Protein AF-0000000074164960 (afdb_homodimer)

Solvent-accessible surface area (backbone atoms only — not comparable to full-atom values): 38734 Å² total; per-residue (Å²): 112,76,63,57,57,51,48,52,52,36,44,58,54,35,54,70,34,52,41,14,54,66,60,33,68,91,57,78,37,76,93,51,22,72,55,56,43,40,59,18,40,30,60,29,44,53,86,53,73,69,52,69,41,28,33,32,11,30,37,45,45,46,44,48,57,49,35,69,52,43,41,88,56,58,87,56,40,42,56,51,74,32,63,11,40,47,43,24,51,40,51,53,51,50,30,49,49,60,69,42,63,92,35,50,51,34,40,36,33,33,73,53,43,65,76,58,55,64,54,41,25,59,51,46,66,41,48,69,46,79,32,57,46,45,95,63,43,24,54,31,64,68,55,48,48,50,50,50,66,75,60,64,50,93,56,49,25,39,39,36,49,30,36,30,28,26,87,55,38,36,18,56,35,64,49,67,60,49,48,57,54,44,59,75,76,44,88,47,64,45,36,36,37,44,9,38,47,37,47,78,49,49,50,69,37,84,82,39,72,58,55,90,72,52,47,30,38,27,25,28,42,22,18,69,73,28,38,34,40,44,22,4,40,26,39,32,42,40,85,48,47,47,68,47,52,69,75,26,51,89,68,35,52,69,43,88,41,42,49,26,53,16,55,56,27,47,50,50,38,50,42,43,55,75,48,46,40,75,66,27,46,50,52,52,49,49,54,20,36,53,44,29,54,52,51,50,50,52,38,48,74,66,73,41,58,65,49,61,45,89,92,25,38,35,37,28,35,46,74,70,66,74,74,51,52,69,61,35,45,46,53,71,57,91,61,35,28,18,38,29,32,45,89,72,47,46,70,69,52,50,52,50,49,51,50,38,70,77,35,63,90,68,61,80,57,71,62,41,60,66,52,43,55,46,63,45,82,113,112,76,63,58,58,52,48,52,52,36,42,58,55,34,54,71,35,51,41,14,55,65,60,34,67,90,58,77,37,75,93,51,24,74,54,58,43,40,59,20,41,29,59,31,43,53,85,54,73,69,50,69,41,27,33,31,12,30,39,45,45,46,44,48,58,49,34,69,48,40,33,81,57,59,86,56,41,42,56,50,72,32,62,12,40,47,42,24,51,41,51,52,51,51,30,48,49,61,70,43,62,93,36,52,51,32,38,35,33,33,74,53,44,65,76,57,55,64,54,42,25,59,52,45,66,42,47,70,46,76,32,58,48,44,97,64,43,25,52,31,64,66,56,48,48,51,50,50,65,76,61,66,52,94,55,48,26,38,38,36,50,31,36,30,27,26,85,56,38,35,18,56,36,64,46,66,61,50,48,55,54,45,58,77,76,45,87,47,62,46,37,34,36,45,10,38,46,37,47,78,48,58,46,71,48,74,83,45,76,45,36,84,68,40,48,30,39,24,25,27,41,22,18,69,73,29,39,36,39,45,22,4,40,24,40,34,40,40,83,49,48,47,67,46,49,67,73,26,50,92,70,36,52,69,43,87,41,43,46,27,52,17,54,56,26,46,49,51,39,50,42,43,53,73,48,47,40,72,67,26,45,49,51,52,48,50,53,19,36,52,44,30,56,52,51,50,50,52,37,48,74,66,72,41,59,64,49,61,45,90,92,25,38,35,38,28,35,46,74,70,64,74,73,51,51,70,60,36,45,44,52,71,58,90,59,35,28,19,37,29,32,46,90,74,48,45,70,69,52,50,52,52,50,52,50,38,70,77,35,62,90,69,60,79,58,72,62,41,59,66,52,43,56,47,62,45,81,111

Sequence (756 aa):
MKNIEDLKLRLRHNKKVYVGYPTATDFDYDNCKELISEHFNNIGNPYSKGSPFSTLGHERAVINFFLKLYMSNTNDSWGYIASCSSEAILYGVWNARNYFKAYDVTLVYSDYAHYCVSKTANILAIKNKVITSRNNGEIDLGSLESFLKENYNKNQAYIFIATIGSTITSSIDNYKEARNIFKKYTDNFYIHLDGAFDGAFLPLKNDYILGEDFQSVNISGHKFLGNPMPSGILLIQKKYISQNYVEYIDNDDMTIGGSRNGLSAVLLYNRILSLGSKKGLIQRYQECLDKSETFLTILKNNNIKAWKNPQAITIVLENIDKRIFDKWHMPKYKNQATITCLPKLNKQMLMELIFDIKNPDKIDFSNAKKFAEDISPLMKNIEDLKLRLRHNKKVYVGYPTATDFDYDNCKELISEHFNNIGNPYSKGSPFSTLGHERAVINFFLKLYMSNTNDSWGYIASCSSEAILYGVWNARNYFKAYDVTLVYSDYAHYCVSKTANILAIKNKVITSRNNGEIDLGSLESFLKENYNKNQAYIFIATIGSTITSSIDNYKEARNIFKKYTDNFYIHLDGAFDGAFLPLKNDYILGEDFQSVNISGHKFLGNPMPSGILLIQKKYISQNYVEYIDNDDMTIGGSRNGLSAVLLYNRILSLGSKKGLIQRYQECLDKSETFLTILKNNNIKAWKNPQAITIVLENIDKRIFDKWHMPKYKNQATITCLPKLNKQMLMELIFDIKNPDKIDFSNAKKFAEDISPL

Secondary structure (DSSP, 8-state):
-HHHHHHHHHHHHHHTT--SS--------GGGGGGGGS--EEES-TTS---TT--HHHHHHHHHHHHHHH-S-GGGEEEEEESSHHHHHHHHHHHHHHHTTTSEEEEEEETTS-THHHHHHHHHT-EEEEEPB-TTS-B-HHHHHHHHHHT--TTEEEEEEEEBS-TTT--B--HHHHHHHHHHH-S-EEEEEEETTGGGTGGGSTT----SS-SEEEEESSSSS--SS--EEEEEEGGGTHHHHHHHTTTT--SSSSEEEHHHHHHHHHHHHHTTHHHHHHHHHHHHHHHHHHHHHHHHHTT--EE--TT-SEEEEES--GGGGGTS---EETTEEEEE-STT--HHHHHHHHHHHH-GGG---HHHHHHH------/-HHHHHHHHHHHHHHTT--SS--------GGGGGGGGS--EEES-TTS---TT--HHHHHHHHHHHHHHH-S-GGGEEEEEESSHHHHHHHHHHHHHHHTTTSEEEEEEETTS-THHHHHHHHHT-EEEEEPB-TTS-B-HHHHHHHHHHT--TTEEEEEEEEBS-TTT--B--HHHHHHHHHHH-S-EEEEEEETTGGGTGGGSTT---GGG-SEEEEESSSSS--SS--EEEEEEGGGTHHHHHHHTTTT--SSSSEEEHHHHHHHHHHHHHTTHHHHHHHHHHHHHHHHHHHHHHHHHTT--EE--TT-SEEEEES--TTHHHHS---EETTEEEEE-STT--HHHHHHHHHHHH-GGG---HHHHHHH------

Nearest PDB structures (foldseek):
  7erv-assembly1_A-2  TM=9.163E-01  e=1.841E-35  Photobacterium phosphoreum
  8jg7-assembly1_E  TM=8.883E-01  e=6.819E-35  Arabidopsis thaliana
  8jij-assembly1_A-2  TM=8.595E-01  e=1.208E-32  Camellia sinensis
  8jik-assembly1_A-2  TM=8.573E-01  e=1.093E-31  Camellia sinensis
  3k40-assembly1_B  TM=7.165E-01  e=9.694E-19  Drosophila melanogaster

InterPro domains:
  IPR002129 Pyridoxal phosphate-dependent decarboxylase, major domain [PF00282] (106-302)
  IPR015421 Pyridoxal phosphate-dependent transferase, major domain [G3DSA:3.40.640.10] (33-276)
  IPR015424 Pyridoxal phosphate-dependent transferase [SSF53383] (15-322)
  IPR051151 Group II amino acid decarboxylase [PTHR46101] (10-366)

Structure (mmCIF, N/CA/C/O backbone):
data_AF-0000000074164960-model_v1
#
loop_
_entity.id
_entity.type
_entity.pdbx_description
1 polymer 'Histidine decarboxylase'
#
loop_
_atom_site.group_PDB
_atom_site.id
_atom_site.type_symbol
_atom_site.label_atom_id
_atom_site.label_alt_id
_atom_site.label_comp_id
_atom_site.label_asym_id
_atom_site.label_entity_id
_atom_site.label_seq_id
_atom_site.pdbx_PDB_ins_code
_atom_site.Cartn_x
_atom_site.Cartn_y
_atom_site.Cartn_z
_atom_site.occupancy
_atom_site.B_iso_or_equiv
_atom_site.auth_seq_id
_atom_site.auth_comp_id
_atom_site.auth_asym_id
_atom_site.auth_atom_id
_atom_site.pdbx_PDB_model_num
ATOM 1 N N . MET A 1 1 ? -25.75 8.742 -6.203 1 48.25 1 MET A N 1
ATOM 2 C CA . MET A 1 1 ? -26.484 7.484 -6.082 1 48.25 1 MET A CA 1
ATOM 3 C C . MET A 1 1 ? -26.422 6.699 -7.391 1 48.25 1 MET A C 1
ATOM 5 O O . MET A 1 1 ? -26.172 5.496 -7.387 1 48.25 1 MET A O 1
ATOM 9 N N . LYS A 1 2 ? -26.734 7.445 -8.555 1 52.31 2 LYS A N 1
ATOM 10 C CA . LYS A 1 2 ? -26.734 6.848 -9.891 1 52.31 2 LYS A CA 1
ATOM 11 C C . LYS A 1 2 ? -25.359 6.27 -10.234 1 52.31 2 LYS A C 1
ATOM 13 O O . LYS A 1 2 ? -25.266 5.184 -10.805 1 52.31 2 LYS A O 1
ATOM 18 N N . ASN A 1 3 ? -24.375 6.676 -9.344 1 80.94 3 ASN A N 1
ATOM 19 C CA . ASN A 1 3 ? -23 6.348 -9.727 1 80.94 3 ASN A CA 1
ATOM 20 C C . ASN A 1 3 ? -22.562 5.008 -9.148 1 80.94 3 ASN A C 1
ATOM 22 O O . ASN A 1 3 ? -21.984 4.18 -9.859 1 80.94 3 ASN A O 1
ATOM 26 N N . ILE A 1 4 ? -23.25 4.602 -8 1 85.94 4 ILE A N 1
ATOM 27 C CA . ILE A 1 4 ? -22.828 3.355 -7.367 1 85.94 4 ILE A CA 1
ATOM 28 C C . ILE A 1 4 ? -23.531 2.176 -8.031 1 85.94 4 ILE A C 1
ATOM 30 O O . ILE A 1 4 ? -22.938 1.121 -8.242 1 85.94 4 ILE A O 1
ATOM 34 N N . GLU A 1 5 ? -24.797 2.385 -8.398 1 86.12 5 GLU A N 1
ATOM 35 C CA . GLU A 1 5 ? -25.547 1.331 -9.078 1 86.12 5 GLU A CA 1
ATOM 36 C C . GLU A 1 5 ? -24.938 1.014 -10.438 1 86.12 5 GLU A C 1
ATOM 38 O O . GLU A 1 5 ? -24.891 -0.15 -10.844 1 86.12 5 GLU A O 1
ATOM 43 N N . ASP A 1 6 ? -24.516 2.055 -11.117 1 86.5 6 ASP A N 1
ATOM 44 C CA . ASP A 1 6 ? -23.875 1.869 -12.414 1 86.5 6 ASP A CA 1
ATOM 45 C C . ASP A 1 6 ? -22.562 1.112 -12.258 1 86.5 6 ASP A C 1
ATOM 47 O O . ASP A 1 6 ? -22.219 0.278 -13.102 1 86.5 6 ASP A O 1
ATOM 51 N N . LEU A 1 7 ? -21.875 1.439 -11.195 1 89.69 7 LEU A N 1
ATOM 52 C CA . LEU A 1 7 ? -20.625 0.75 -10.922 1 89.69 7 LEU A CA 1
ATOM 53 C C . LEU A 1 7 ? -20.859 -0.732 -10.656 1 89.69 7 LEU A C 1
ATOM 55 O O . LEU A 1 7 ? -20.156 -1.585 -11.195 1 89.69 7 LEU A O 1
ATOM 59 N N . LYS A 1 8 ? -21.859 -1.041 -9.914 1 88.81 8 LYS A N 1
ATOM 60 C CA . LYS A 1 8 ? -22.188 -2.428 -9.586 1 88.81 8 LYS A CA 1
ATOM 61 C C . LYS A 1 8 ? -22.578 -3.209 -10.836 1 88.81 8 LYS A C 1
ATOM 63 O O . LYS A 1 8 ? -22.203 -4.371 -11 1 88.81 8 LYS A O 1
ATOM 68 N N . LEU A 1 9 ? -23.328 -2.553 -11.68 1 88.38 9 LEU A N 1
ATOM 69 C CA . LEU A 1 9 ? -23.75 -3.184 -12.922 1 88.38 9 LEU A CA 1
ATOM 70 C C . LEU A 1 9 ? -22.547 -3.494 -13.805 1 88.38 9 LEU A C 1
ATOM 72 O O . LEU A 1 9 ? -22.484 -4.559 -14.422 1 88.38 9 LEU A O 1
ATOM 76 N N . ARG A 1 10 ? -21.656 -2.588 -13.867 1 88.56 10 ARG A N 1
ATOM 77 C CA . ARG A 1 10 ? -20.438 -2.781 -14.648 1 88.56 10 ARG A CA 1
ATOM 78 C C . ARG A 1 10 ? -19.625 -3.957 -14.117 1 88.56 10 ARG A C 1
ATOM 80 O O . ARG A 1 10 ? -19.156 -4.793 -14.891 1 88.56 10 ARG A O 1
ATOM 87 N N . LEU A 1 11 ? -19.453 -4.031 -12.82 1 89.56 11 LEU A N 1
ATOM 88 C CA . LEU A 1 11 ? -18.672 -5.094 -12.195 1 89.56 11 LEU A CA 1
ATOM 89 C C . LEU A 1 11 ? -19.312 -6.457 -12.445 1 89.56 11 LEU A C 1
ATOM 91 O O . LEU A 1 11 ? -18.609 -7.43 -12.734 1 89.56 11 LEU A O 1
ATOM 95 N N . ARG A 1 12 ? -20.578 -6.473 -12.359 1 87.12 12 ARG A N 1
ATOM 96 C CA . ARG A 1 12 ? -21.312 -7.715 -12.602 1 87.12 12 ARG A CA 1
ATOM 97 C C . ARG A 1 12 ? -21.125 -8.195 -14.039 1 87.12 12 ARG A C 1
ATOM 99 O O . ARG A 1 12 ? -20.922 -9.391 -14.281 1 87.12 12 ARG A O 1
ATOM 106 N N . HIS A 1 13 ? -21.219 -7.297 -14.898 1 88.12 13 HIS A N 1
ATOM 107 C CA . HIS A 1 13 ? -21.016 -7.633 -16.312 1 88.12 13 HIS A CA 1
ATOM 108 C C . HIS A 1 13 ? -19.609 -8.148 -16.547 1 88.12 13 HIS A C 1
ATOM 110 O O . HIS A 1 13 ? -19.422 -9.156 -17.234 1 88.12 13 HIS A O 1
ATOM 116 N N . ASN A 1 14 ? -18.688 -7.473 -16.016 1 89.38 14 ASN A N 1
ATOM 117 C CA . ASN A 1 14 ? -17.281 -7.781 -16.281 1 89.38 14 ASN A CA 1
ATOM 118 C C . ASN A 1 14 ? -16.875 -9.125 -15.688 1 89.38 14 ASN A C 1
ATOM 120 O O . ASN A 1 14 ? -15.969 -9.789 -16.188 1 89.38 14 ASN A O 1
ATOM 124 N N . LYS A 1 15 ? -17.547 -9.539 -14.641 1 90.75 15 LYS A N 1
ATOM 125 C CA . LYS A 1 15 ? -17.281 -10.852 -14.055 1 90.75 15 LYS A CA 1
ATOM 126 C C . LYS A 1 15 ? -17.547 -11.961 -15.07 1 90.75 15 LYS A C 1
ATOM 128 O O . LYS A 1 15 ? -16.922 -13.023 -15.016 1 90.75 15 LYS A O 1
ATOM 133 N N . LYS A 1 16 ? -18.344 -11.672 -16.062 1 90.06 16 LYS A N 1
ATOM 134 C CA . LYS A 1 16 ? -18.766 -12.688 -17.016 1 90.06 16 LYS A CA 1
ATOM 135 C C . LYS A 1 16 ? -17.75 -12.859 -18.125 1 90.06 16 LYS A C 1
ATOM 137 O O . LYS A 1 16 ? -17.797 -13.844 -18.875 1 90.06 16 LYS A O 1
ATOM 142 N N . VAL A 1 17 ? -16.828 -11.938 -18.234 1 90.12 17 VAL A N 1
ATOM 143 C CA . VAL A 1 17 ? -15.859 -12.008 -19.328 1 90.12 17 VAL A CA 1
ATOM 144 C C . VAL A 1 17 ? -14.438 -12 -18.766 1 90.12 17 VAL A C 1
ATOM 146 O O . VAL A 1 17 ? -13.469 -11.883 -19.516 1 90.12 17 VAL A O 1
ATOM 149 N N . TYR A 1 18 ? -14.328 -12.109 -17.453 1 91.69 18 TYR A N 1
ATOM 150 C CA . TYR A 1 18 ? -13.039 -12.07 -16.766 1 91.69 18 TYR A CA 1
ATOM 151 C C . TYR A 1 18 ? -12.492 -13.477 -16.547 1 91.69 18 TYR A C 1
ATOM 153 O O . TYR A 1 18 ? -12.43 -13.961 -15.422 1 91.69 18 TYR A O 1
ATOM 161 N N . VAL A 1 19 ? -11.883 -14.055 -17.562 1 93.81 19 VAL A N 1
ATOM 162 C CA . VAL A 1 19 ? -11.609 -15.492 -17.531 1 93.81 19 VAL A CA 1
ATOM 163 C C . VAL A 1 19 ? -10.133 -15.734 -17.266 1 93.81 19 VAL A C 1
ATOM 165 O O . VAL A 1 19 ? -9.734 -16.828 -16.875 1 93.81 19 VAL A O 1
ATOM 168 N N . GLY A 1 20 ? -9.297 -14.75 -17.469 1 93.56 20 GLY A N 1
ATOM 169 C CA . GLY A 1 20 ? -7.871 -15.016 -17.547 1 93.56 20 GLY A CA 1
ATOM 170 C C . GLY A 1 20 ? -7.121 -14.633 -16.297 1 93.56 20 GLY A C 1
ATOM 171 O O . GLY A 1 20 ? -6.348 -15.43 -15.758 1 93.56 20 GLY A O 1
ATOM 172 N N . TYR A 1 21 ? -7.289 -13.5 -15.688 1 91.81 21 TYR A N 1
ATOM 173 C CA . TYR A 1 21 ? -6.523 -13.008 -14.555 1 91.81 21 TYR A CA 1
ATOM 174 C C . TYR A 1 21 ? -6.844 -13.805 -13.289 1 91.81 21 TYR A C 1
ATOM 176 O O . TYR A 1 21 ? -7.961 -14.297 -13.125 1 91.81 21 TYR A O 1
ATOM 184 N N . PRO A 1 22 ? -5.883 -13.922 -12.398 1 93.56 22 PRO A N 1
ATOM 185 C CA . PRO A 1 22 ? -6.016 -14.867 -11.289 1 93.56 22 PRO A CA 1
ATOM 186 C C . PRO A 1 22 ? -6.855 -14.32 -10.141 1 93.56 22 PRO A C 1
ATOM 188 O O . PRO A 1 22 ? -6.832 -14.875 -9.039 1 93.56 22 PRO A O 1
ATOM 191 N N . THR A 1 23 ? -7.707 -13.477 -10.305 1 93.88 23 THR A N 1
ATOM 192 C CA . THR A 1 23 ? -8.508 -12.859 -9.25 1 93.88 23 THR A CA 1
ATOM 193 C C . THR A 1 23 ? -9.766 -13.68 -8.984 1 93.88 23 THR A C 1
ATOM 195 O O . THR A 1 23 ? -10.594 -13.867 -9.883 1 93.88 23 THR A O 1
ATOM 198 N N . ALA A 1 24 ? -9.891 -14.148 -7.746 1 96.25 24 ALA A N 1
ATOM 199 C CA . ALA A 1 24 ? -11.133 -14.797 -7.332 1 96.25 24 ALA A CA 1
ATOM 200 C C . ALA A 1 24 ? -12.188 -13.766 -6.949 1 96.25 24 ALA A C 1
ATOM 202 O O . ALA A 1 24 ? -11.891 -12.781 -6.27 1 96.25 24 ALA A O 1
ATOM 203 N N . THR A 1 25 ? -13.406 -13.984 -7.41 1 94.69 25 THR A N 1
ATOM 204 C CA . THR A 1 25 ? -14.469 -13.023 -7.156 1 94.69 25 THR A CA 1
ATOM 205 C C . THR A 1 25 ? -15.625 -13.68 -6.414 1 94.69 25 THR A C 1
ATOM 207 O O . THR A 1 25 ? -16.688 -13.07 -6.234 1 94.69 25 THR A O 1
ATOM 210 N N . ASP A 1 26 ? -15.406 -14.938 -6.066 1 95.06 26 ASP A N 1
ATOM 211 C CA . ASP A 1 26 ? -16.484 -15.703 -5.441 1 95.06 26 ASP A CA 1
ATOM 212 C C . ASP A 1 26 ? -16.469 -15.523 -3.924 1 95.06 26 ASP A C 1
ATOM 214 O O . ASP A 1 26 ? -16.375 -16.5 -3.18 1 95.06 26 ASP A O 1
ATOM 218 N N . PHE A 1 27 ? -16.516 -14.328 -3.385 1 94.19 27 PHE A N 1
ATOM 219 C CA . PHE A 1 27 ? -16.609 -14.031 -1.96 1 94.19 27 PHE A CA 1
ATOM 220 C C . PHE A 1 27 ? -17.844 -13.195 -1.665 1 94.19 27 PHE A C 1
ATOM 222 O O . PHE A 1 27 ? -18.391 -12.531 -2.557 1 94.19 27 PHE A O 1
ATOM 229 N N . ASP A 1 28 ? -18.281 -13.328 -0.472 1 91.12 28 ASP A N 1
ATOM 230 C CA . ASP A 1 28 ? -19.422 -12.578 0.05 1 91.12 28 ASP A CA 1
ATOM 231 C C . ASP A 1 28 ? -19.156 -12.078 1.467 1 91.12 28 ASP A C 1
ATOM 233 O O . ASP A 1 28 ? -18.984 -12.883 2.393 1 91.12 28 ASP A O 1
ATOM 237 N N . TYR A 1 29 ? -19.125 -10.758 1.622 1 91.56 29 TYR A N 1
ATOM 238 C CA . 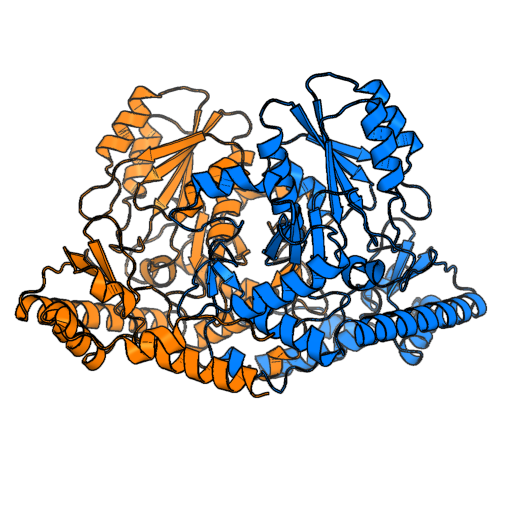TYR A 1 29 ? -18.844 -10.164 2.926 1 91.56 29 TYR A CA 1
ATOM 239 C C . TYR A 1 29 ? -20.062 -9.461 3.482 1 91.56 29 TYR A C 1
ATOM 241 O O . TYR A 1 29 ? -19.969 -8.375 4.055 1 91.56 29 TYR A O 1
ATOM 249 N N . ASP A 1 30 ? -21.203 -10.023 3.268 1 89.06 30 ASP A N 1
ATOM 250 C CA . ASP A 1 30 ? -22.438 -9.453 3.785 1 89.06 30 ASP A CA 1
ATOM 251 C C . ASP A 1 30 ? -22.375 -9.297 5.305 1 89.06 30 ASP A C 1
ATOM 253 O O . ASP A 1 30 ? -22.938 -8.352 5.859 1 89.06 30 ASP A O 1
ATOM 257 N N . ASN A 1 31 ? -21.734 -10.18 5.988 1 88.38 31 ASN A N 1
ATOM 258 C CA . ASN A 1 31 ? -21.641 -10.156 7.445 1 88.38 31 ASN A CA 1
ATOM 259 C C . ASN A 1 31 ? -20.672 -9.086 7.926 1 88.38 31 ASN A C 1
ATOM 261 O O . ASN A 1 31 ? -20.641 -8.758 9.117 1 88.38 31 ASN A O 1
ATOM 265 N N . CYS A 1 32 ? -19.891 -8.484 7.016 1 91.44 32 CYS A N 1
ATOM 266 C CA . CYS A 1 32 ? -18.891 -7.48 7.367 1 91.44 32 CYS A CA 1
ATOM 267 C C . CYS A 1 32 ? -19.25 -6.129 6.754 1 91.44 32 CYS A C 1
ATOM 269 O O . CYS A 1 32 ? -18.453 -5.184 6.836 1 91.44 32 CYS A O 1
ATOM 271 N N . LYS A 1 33 ? -20.406 -6.035 6.164 1 91.94 33 LYS A N 1
ATOM 272 C CA . LYS A 1 33 ? -20.719 -4.879 5.332 1 91.94 33 LYS A CA 1
ATOM 273 C C . LYS A 1 33 ? -20.672 -3.588 6.145 1 91.94 33 LYS A C 1
ATOM 275 O O . LYS A 1 33 ? -20.297 -2.533 5.633 1 91.94 33 LYS A O 1
ATOM 280 N N . GLU A 1 34 ? -21.016 -3.672 7.445 1 92.19 34 GLU A N 1
ATOM 281 C CA . GLU A 1 34 ? -21.078 -2.473 8.273 1 92.19 34 GLU A CA 1
ATOM 282 C C . GLU A 1 34 ? -19.672 -1.95 8.578 1 92.19 34 GLU A C 1
ATOM 284 O O . GLU A 1 34 ? -19.5 -0.791 8.961 1 92.19 34 GLU A O 1
ATOM 289 N N . LEU A 1 35 ? -18.672 -2.768 8.43 1 93.62 35 LEU A N 1
ATOM 290 C CA . LEU A 1 35 ? -17.297 -2.398 8.773 1 93.62 35 LEU A CA 1
ATOM 291 C C . LEU A 1 35 ? -16.797 -1.296 7.852 1 93.62 35 LEU A C 1
ATOM 293 O O . LEU A 1 35 ? -15.836 -0.587 8.195 1 93.62 35 LEU A O 1
ATOM 297 N N . ILE A 1 36 ? -17.453 -1.099 6.719 1 94.38 36 ILE A N 1
ATOM 298 C CA . ILE A 1 36 ? -17.016 -0.108 5.742 1 94.38 36 ILE A CA 1
ATOM 299 C C . ILE A 1 36 ? -17.203 1.297 6.309 1 94.38 36 ILE A C 1
ATOM 301 O O . ILE A 1 36 ? -16.656 2.266 5.789 1 94.38 36 ILE A O 1
ATOM 305 N N . SER A 1 37 ? -17.984 1.448 7.402 1 94.06 37 SER A N 1
ATOM 306 C CA . SER A 1 37 ? -18.266 2.746 8.008 1 94.06 37 SER A CA 1
ATOM 307 C C . SER A 1 37 ? -17.406 2.977 9.242 1 94.06 37 SER A C 1
ATOM 309 O O . SER A 1 37 ? -17.625 3.928 9.992 1 94.06 37 SER A O 1
ATOM 311 N N . GLU A 1 38 ? -16.438 2.111 9.484 1 94.12 38 GLU A N 1
ATOM 312 C CA . GLU A 1 38 ? -15.484 2.236 10.578 1 94.12 38 GLU A CA 1
ATOM 313 C C . GLU A 1 38 ? -14.07 2.475 10.062 1 94.12 38 GLU A C 1
ATOM 315 O O . GLU A 1 38 ? -13.773 2.18 8.898 1 94.12 38 GLU A O 1
ATOM 320 N N . HIS A 1 39 ? -13.258 3.035 10.891 1 94.81 39 HIS A N 1
ATOM 321 C CA . HIS A 1 39 ? -11.867 3.277 10.531 1 94.81 39 HIS A CA 1
ATOM 322 C C . HIS A 1 39 ? -10.969 2.143 11.016 1 94.81 39 HIS A C 1
ATOM 324 O O . HIS A 1 39 ? -11.094 1.686 12.148 1 94.81 39 HIS A O 1
ATOM 330 N N . PHE A 1 40 ? -10.117 1.663 10.164 1 95.75 40 PHE A N 1
ATOM 331 C CA . PHE A 1 40 ? -9.156 0.616 10.477 1 95.75 40 PHE A CA 1
ATOM 332 C C . PHE A 1 40 ? -7.754 1.025 10.039 1 95.75 40 PHE A C 1
ATOM 334 O O . PHE A 1 40 ? -7.516 1.281 8.859 1 95.75 40 PHE A O 1
ATOM 341 N N . ASN A 1 41 ? -6.82 1.034 10.961 1 94.81 41 ASN A N 1
ATOM 342 C CA . ASN A 1 41 ? -5.445 1.414 10.648 1 94.81 41 ASN A CA 1
ATOM 343 C C . ASN A 1 41 ? -4.441 0.586 11.445 1 94.81 41 ASN A C 1
ATOM 345 O O . ASN A 1 41 ? -4.344 0.731 12.664 1 94.81 41 ASN A O 1
ATOM 349 N N . ASN A 1 42 ? -3.762 -0.322 10.805 1 94.06 42 ASN A N 1
ATOM 350 C CA . ASN A 1 42 ? -2.652 -1.053 11.406 1 94.06 42 ASN A CA 1
ATOM 351 C C . ASN A 1 42 ? -1.33 -0.313 11.227 1 94.06 42 ASN A C 1
ATOM 353 O O . ASN A 1 42 ? -0.843 -0.168 10.102 1 94.06 42 ASN A O 1
ATOM 357 N N . ILE A 1 43 ? -0.721 0.039 12.289 1 90.06 43 ILE A N 1
ATOM 358 C CA . ILE A 1 43 ? 0.489 0.851 12.211 1 90.06 43 ILE A CA 1
ATOM 359 C C . ILE A 1 43 ? 1.708 -0.01 12.531 1 90.06 43 ILE A C 1
ATOM 361 O O . ILE A 1 43 ? 1.757 -0.663 13.578 1 90.06 43 ILE A O 1
ATOM 365 N N . GLY A 1 44 ? 2.643 -0.089 11.648 1 86 44 GLY A N 1
ATOM 366 C CA . GLY A 1 44 ? 3.971 -0.621 11.906 1 86 44 GLY A CA 1
ATOM 367 C C . GLY A 1 44 ? 3.971 -2.109 12.195 1 86 44 GLY A C 1
ATOM 368 O O . GLY A 1 44 ? 3.395 -2.895 11.438 1 86 44 GLY A O 1
ATOM 369 N N . ASN A 1 45 ? 4.531 -2.475 13.352 1 89 45 ASN A N 1
ATOM 370 C CA . ASN A 1 45 ? 4.805 -3.85 13.758 1 89 45 ASN A CA 1
ATOM 371 C C . ASN A 1 45 ? 3.533 -4.578 14.172 1 89 45 ASN A C 1
ATOM 373 O O . ASN A 1 45 ? 2.912 -4.223 15.18 1 89 45 ASN A O 1
ATOM 377 N N . PRO A 1 46 ? 3.234 -5.664 13.445 1 91.12 46 PRO A N 1
ATOM 378 C CA . PRO A 1 46 ? 2.021 -6.41 13.789 1 91.12 46 PRO A CA 1
ATOM 379 C C . PRO A 1 46 ? 2.082 -7.012 15.195 1 91.12 46 PRO A C 1
ATOM 381 O O . PRO A 1 46 ? 1.048 -7.383 15.758 1 91.12 46 PRO A O 1
ATOM 384 N N . TYR A 1 47 ? 3.203 -7.066 15.812 1 87.25 47 TYR A N 1
ATOM 385 C CA . TYR A 1 47 ? 3.365 -7.738 17.094 1 87.25 47 TYR A CA 1
ATOM 386 C C . TYR A 1 47 ? 3.5 -6.727 18.219 1 87.25 47 TYR A C 1
ATOM 388 O O . TYR A 1 47 ? 3.824 -7.09 19.359 1 87.25 47 TYR A O 1
ATOM 396 N N . SER A 1 48 ? 3.207 -5.461 17.953 1 83.5 48 SER A N 1
ATOM 397 C CA . SER A 1 48 ? 3.148 -4.422 18.969 1 83.5 48 SER A CA 1
ATOM 398 C C . SER A 1 48 ? 1.79 -4.398 19.672 1 83.5 48 SER A C 1
ATOM 400 O O . SER A 1 48 ? 0.909 -5.199 19.344 1 83.5 48 SER A O 1
ATOM 402 N N . LYS A 1 49 ? 1.592 -3.588 20.688 1 74.88 49 LYS A N 1
ATOM 403 C CA . LYS A 1 49 ? 0.36 -3.49 21.469 1 74.88 49 LYS A CA 1
ATOM 404 C C . LYS A 1 49 ? -0.793 -2.98 20.609 1 74.88 49 LYS A C 1
ATOM 406 O O . LYS A 1 49 ? -1.956 -3.291 20.875 1 74.88 49 LYS A O 1
ATOM 411 N N . GLY A 1 50 ? -0.59 -2.35 19.594 1 76.62 50 GLY A N 1
ATOM 412 C CA . GLY A 1 50 ? -1.636 -1.862 18.703 1 76.62 50 GLY A CA 1
ATOM 413 C C . GLY A 1 50 ? -2.135 -0.478 19.078 1 76.62 50 GLY A C 1
ATOM 414 O O . GLY A 1 50 ? -1.616 0.147 20 1 76.62 50 GLY A O 1
ATOM 415 N N . SER A 1 51 ? -3.08 0.07 18.234 1 81.81 51 SER A N 1
ATOM 416 C CA . SER A 1 51 ? -3.77 1.346 18.406 1 81.81 51 SER A CA 1
ATOM 417 C C . SER A 1 51 ? -5.281 1.154 18.453 1 81.81 51 SER A C 1
ATOM 419 O O . SER A 1 51 ? -5.785 0.067 18.172 1 81.81 51 SER A O 1
ATOM 421 N N . PRO A 1 52 ? -6.008 2.152 18.875 1 84.69 52 PRO A N 1
ATOM 422 C CA . PRO A 1 52 ? -7.453 2.023 19.062 1 84.69 52 PRO A CA 1
ATOM 423 C C . PRO A 1 52 ? -8.164 1.467 17.828 1 84.69 52 PRO A C 1
ATOM 425 O O . PRO A 1 52 ? -9.156 0.747 17.969 1 84.69 52 PRO A O 1
ATOM 428 N N . PHE A 1 53 ? -7.637 1.724 16.688 1 91.44 53 PHE A N 1
ATOM 429 C CA . PHE A 1 53 ? -8.344 1.337 15.469 1 91.44 53 PHE A CA 1
ATOM 430 C C . PHE A 1 53 ? -7.57 0.26 14.711 1 91.44 53 PHE A C 1
ATOM 432 O O . PHE A 1 53 ? -7.84 0.004 13.539 1 91.44 53 PHE A O 1
ATOM 439 N N . SER A 1 54 ? -6.613 -0.348 15.398 1 91.75 54 SER A N 1
ATOM 440 C CA . SER A 1 54 ? -5.828 -1.411 14.773 1 91.75 54 SER A CA 1
ATOM 441 C C . SER A 1 54 ? -6.559 -2.748 14.844 1 91.75 54 SER A C 1
ATOM 443 O O . SER A 1 54 ? -7.449 -2.934 15.68 1 91.75 54 SER A O 1
ATOM 445 N N . THR A 1 55 ? -6.27 -3.57 13.945 1 93.94 55 THR A N 1
ATOM 446 C CA . THR A 1 55 ? -6.727 -4.953 13.922 1 93.94 55 THR A CA 1
ATOM 447 C C . THR A 1 55 ? -5.543 -5.914 13.82 1 93.94 55 THR A C 1
ATOM 449 O O . THR A 1 55 ? -5.551 -6.832 13 1 93.94 55 THR A O 1
ATOM 452 N N . LEU A 1 56 ? -4.535 -5.688 14.617 1 92.69 56 LEU A N 1
ATOM 453 C CA . LEU A 1 56 ? -3.287 -6.441 14.578 1 92.69 56 LEU A CA 1
ATOM 454 C C . LEU A 1 56 ? -3.52 -7.898 14.961 1 92.69 56 LEU A C 1
ATOM 456 O O . LEU A 1 56 ? -2.814 -8.789 14.492 1 92.69 56 LEU A O 1
ATOM 460 N N . GLY A 1 57 ? -4.531 -8.188 15.875 1 91.94 57 GLY A N 1
ATOM 461 C CA . GLY A 1 57 ? -4.871 -9.57 16.188 1 91.94 57 GLY A CA 1
ATOM 462 C C . GLY A 1 57 ? -5.285 -10.367 14.969 1 91.94 57 GLY A C 1
ATOM 463 O O . GLY A 1 57 ? -4.855 -11.508 14.789 1 91.94 57 GLY A O 1
ATOM 464 N N . HIS A 1 58 ? -6.168 -9.773 14.148 1 94.5 58 HIS A N 1
ATOM 465 C CA . HIS A 1 58 ? -6.57 -10.406 12.898 1 94.5 58 HIS A CA 1
ATOM 466 C C . HIS A 1 58 ? -5.379 -10.578 11.961 1 94.5 58 HIS A C 1
ATOM 468 O O . HIS A 1 58 ? -5.246 -11.609 11.297 1 94.5 58 HIS A O 1
ATOM 474 N N . GLU A 1 59 ? -4.539 -9.531 11.875 1 95.81 59 GLU A N 1
ATOM 475 C CA . GLU A 1 59 ? -3.35 -9.586 11.031 1 95.81 59 GLU A CA 1
ATOM 476 C C . GLU A 1 59 ? -2.43 -10.734 11.445 1 95.81 59 GLU A C 1
ATOM 478 O O . GLU A 1 59 ? -1.983 -11.516 10.602 1 95.81 59 GLU A O 1
ATOM 483 N N . ARG A 1 60 ? -2.197 -10.867 12.711 1 94.62 60 ARG A N 1
ATOM 484 C CA . ARG A 1 60 ? -1.343 -11.93 13.227 1 94.62 60 ARG A CA 1
ATOM 485 C C . ARG A 1 60 ? -1.948 -13.305 12.945 1 94.62 60 ARG A C 1
ATOM 487 O O . ARG A 1 60 ? -1.226 -14.258 12.648 1 94.62 60 ARG A O 1
ATOM 494 N N . ALA A 1 61 ? -3.25 -13.391 13.07 1 94.56 61 ALA A N 1
ATOM 495 C CA . ALA A 1 61 ? -3.908 -14.664 12.805 1 94.56 61 ALA A CA 1
ATOM 496 C C . ALA A 1 61 ? -3.678 -15.109 11.359 1 94.56 61 ALA A C 1
ATOM 498 O O . ALA A 1 61 ? -3.41 -16.281 11.102 1 94.56 61 ALA A O 1
ATOM 499 N N . VAL A 1 62 ? -3.775 -14.172 10.445 1 96.44 62 VAL A N 1
ATOM 500 C CA . VAL A 1 62 ? -3.547 -14.477 9.039 1 96.44 62 VAL A CA 1
ATOM 501 C C . VAL A 1 62 ? -2.086 -14.867 8.828 1 96.44 62 VAL A C 1
ATOM 503 O O . VAL A 1 62 ? -1.794 -15.867 8.164 1 96.44 62 VAL A O 1
ATOM 506 N N . ILE A 1 63 ? -1.16 -14.094 9.391 1 96 63 ILE A N 1
ATOM 507 C CA . ILE A 1 63 ? 0.27 -14.352 9.273 1 96 63 ILE A CA 1
ATOM 508 C C . ILE A 1 63 ? 0.587 -15.75 9.82 1 96 63 ILE A C 1
ATOM 510 O O . ILE A 1 63 ? 1.263 -16.547 9.164 1 96 63 ILE A O 1
ATOM 514 N N . ASN A 1 64 ? 0.038 -16.031 10.953 1 93.81 64 ASN A N 1
ATOM 515 C CA . ASN A 1 64 ? 0.322 -17.312 11.617 1 93.81 64 ASN A CA 1
ATOM 516 C C . ASN A 1 64 ? -0.215 -18.484 10.82 1 93.81 64 ASN A C 1
ATOM 518 O O . ASN A 1 64 ? 0.395 -19.562 10.805 1 93.81 64 ASN A O 1
ATOM 522 N N . PHE A 1 65 ? -1.312 -18.344 10.289 1 94 65 PHE A N 1
ATOM 523 C CA . PHE A 1 65 ? -1.861 -19.391 9.438 1 94 65 PHE A CA 1
ATOM 524 C C . PHE A 1 65 ? -0.861 -19.797 8.359 1 94 65 PHE A C 1
ATOM 526 O O . PHE A 1 65 ? -0.571 -20.984 8.188 1 94 65 PHE A O 1
ATOM 533 N N . PHE A 1 66 ? -0.264 -18.859 7.695 1 94.44 66 PHE A N 1
ATOM 534 C CA . PHE A 1 66 ? 0.638 -19.156 6.586 1 94.44 66 PHE A CA 1
ATOM 535 C C . PHE A 1 66 ? 2.029 -19.5 7.102 1 94.44 66 PHE A C 1
ATOM 537 O O . PHE A 1 66 ? 2.746 -20.297 6.477 1 94.44 66 PHE A O 1
ATOM 544 N N . LEU A 1 67 ? 2.457 -18.891 8.219 1 92.94 67 LEU A N 1
ATOM 545 C CA . LEU A 1 67 ? 3.734 -19.281 8.805 1 92.94 67 LEU A CA 1
ATOM 546 C C . LEU A 1 67 ? 3.773 -20.781 9.07 1 92.94 67 LEU A C 1
ATOM 548 O O . LEU A 1 67 ? 4.793 -21.438 8.836 1 92.94 67 LEU A O 1
ATOM 552 N N . LYS A 1 68 ? 2.697 -21.328 9.516 1 89.94 68 LYS A N 1
ATOM 553 C CA . LYS A 1 68 ? 2.617 -22.75 9.82 1 89.94 68 LYS A CA 1
ATOM 554 C C . LYS A 1 68 ? 2.711 -23.594 8.547 1 89.94 68 LYS A C 1
ATOM 556 O O . LYS A 1 68 ? 3.168 -24.734 8.586 1 89.94 68 LYS A O 1
ATOM 561 N N . LEU A 1 69 ? 2.35 -23 7.477 1 88.06 69 LEU A N 1
ATOM 562 C CA . LEU A 1 69 ? 2.385 -23.719 6.203 1 88.06 69 LEU A CA 1
ATOM 563 C C . LEU A 1 69 ? 3.771 -23.625 5.574 1 88.06 69 LEU A C 1
ATOM 565 O O . LEU A 1 69 ? 4.199 -24.562 4.879 1 88.06 69 LEU A O 1
ATOM 569 N N . TYR A 1 70 ? 4.5 -22.531 5.77 1 88.94 70 TYR A N 1
ATOM 570 C CA . TYR A 1 70 ? 5.691 -22.266 4.977 1 88.94 70 TYR A CA 1
ATOM 571 C C . TYR A 1 70 ? 6.953 -22.453 5.812 1 88.94 70 TYR A C 1
ATOM 573 O O . TYR A 1 70 ? 8.016 -22.797 5.281 1 88.94 70 TYR A O 1
ATOM 581 N N . MET A 1 71 ? 6.859 -22.078 7.031 1 81.56 71 MET A N 1
ATOM 582 C CA . MET A 1 71 ? 8.078 -21.953 7.82 1 81.56 71 MET A CA 1
ATOM 583 C C . MET A 1 71 ? 8.18 -23.078 8.844 1 81.56 71 MET A C 1
ATOM 585 O O . MET A 1 71 ? 7.207 -23.391 9.539 1 81.56 71 MET A O 1
ATOM 589 N N . SER A 1 72 ? 9.32 -23.672 8.898 1 77.38 72 SER A N 1
ATOM 590 C CA . SER A 1 72 ? 9.57 -24.734 9.867 1 77.38 72 SER A CA 1
ATOM 591 C C . SER A 1 72 ? 9.68 -24.172 11.281 1 77.38 72 SER A C 1
ATOM 593 O O . SER A 1 72 ? 9.25 -24.812 12.242 1 77.38 72 SER A O 1
ATOM 595 N N . ASN A 1 73 ? 10.336 -23 11.422 1 82.62 73 ASN A N 1
ATOM 596 C CA . ASN A 1 73 ? 10.469 -22.344 12.711 1 82.62 73 ASN A CA 1
ATOM 597 C C . ASN A 1 73 ? 9.648 -21.047 12.766 1 82.62 73 ASN A C 1
ATOM 599 O O . ASN A 1 73 ? 10.133 -19.984 12.367 1 82.62 73 ASN A O 1
ATOM 603 N N . THR A 1 74 ? 8.547 -21.125 13.344 1 83.19 74 THR A N 1
ATOM 604 C CA . THR A 1 74 ? 7.633 -19.984 13.383 1 83.19 74 THR A CA 1
ATOM 605 C C . THR A 1 74 ? 8.109 -18.953 14.391 1 83.19 74 THR A C 1
ATOM 607 O O . THR A 1 74 ? 7.812 -17.75 14.258 1 83.19 74 THR A O 1
ATOM 610 N N . ASN A 1 75 ? 8.938 -19.344 15.305 1 85.12 75 ASN A N 1
ATOM 611 C CA . ASN A 1 75 ? 9.406 -18.422 16.328 1 85.12 75 ASN A CA 1
ATOM 612 C C . ASN A 1 75 ? 10.461 -17.469 15.789 1 85.12 75 ASN A C 1
ATOM 614 O O . ASN A 1 75 ? 10.648 -16.359 16.328 1 85.12 75 ASN A O 1
ATOM 618 N N . ASP A 1 76 ? 11.062 -17.891 14.82 1 88.88 76 ASP A N 1
ATOM 619 C CA . ASP A 1 76 ? 12.094 -17.047 14.211 1 88.88 76 ASP A CA 1
ATOM 620 C C . ASP A 1 76 ? 11.625 -16.469 12.883 1 88.88 76 ASP A C 1
ATOM 622 O O . ASP A 1 76 ? 12.422 -16.297 11.953 1 88.88 76 ASP A O 1
ATOM 626 N N . SER A 1 77 ? 10.328 -16.328 12.797 1 91.44 77 SER A N 1
ATOM 627 C CA . SER A 1 77 ? 9.742 -15.781 11.578 1 91.44 77 SER A CA 1
ATOM 628 C C . SER A 1 77 ? 8.859 -14.578 11.891 1 91.44 77 SER A C 1
ATOM 630 O O . SER A 1 77 ? 8.445 -14.383 13.039 1 91.44 77 SER A O 1
ATOM 632 N N . TRP A 1 78 ? 8.695 -13.789 10.977 1 92.88 78 TRP A N 1
ATOM 633 C CA . TRP A 1 78 ? 7.945 -12.539 11.062 1 92.88 78 TRP A CA 1
ATOM 634 C C . TRP A 1 78 ? 7.133 -12.305 9.797 1 92.88 78 TRP A C 1
ATOM 636 O O . TRP A 1 78 ? 7.305 -13.008 8.797 1 92.88 78 TRP A O 1
ATOM 646 N N . GLY A 1 79 ? 6.172 -11.398 9.867 1 95.19 79 GLY A N 1
ATOM 647 C CA . GLY A 1 79 ? 5.414 -11.055 8.68 1 95.19 79 GLY A CA 1
ATOM 648 C C . GLY A 1 79 ? 4.469 -9.883 8.891 1 95.19 79 GLY A C 1
ATOM 649 O O . GLY A 1 79 ? 4.344 -9.383 10.008 1 95.19 79 GLY A O 1
ATOM 650 N N . TYR A 1 80 ? 3.893 -9.383 7.848 1 96.25 80 TYR A N 1
ATOM 651 C CA . TYR A 1 80 ? 2.803 -8.414 7.895 1 96.25 80 TYR A CA 1
ATOM 652 C C . TYR A 1 80 ? 1.974 -8.469 6.617 1 96.25 80 TYR A C 1
ATOM 654 O O . TYR A 1 80 ? 2.314 -9.188 5.676 1 96.25 80 TYR A O 1
ATOM 662 N N . ILE A 1 81 ? 0.844 -7.828 6.641 1 97.88 81 ILE A N 1
ATOM 663 C CA . ILE A 1 81 ? -0.004 -7.727 5.457 1 97.88 81 ILE A CA 1
ATOM 664 C C . ILE A 1 81 ? 0.256 -6.398 4.75 1 97.88 81 ILE A C 1
ATOM 666 O O . ILE A 1 81 ? -0.095 -5.336 5.262 1 97.88 81 ILE A O 1
ATOM 670 N N . ALA A 1 82 ? 0.892 -6.5 3.611 1 98.19 82 ALA A N 1
ATOM 671 C CA . ALA A 1 82 ? 1.187 -5.348 2.762 1 98.19 82 ALA A CA 1
ATOM 672 C C . ALA A 1 82 ? -0.027 -4.961 1.922 1 98.19 82 ALA A C 1
ATOM 674 O O . ALA A 1 82 ? -1.021 -5.691 1.882 1 98.19 82 ALA A O 1
ATOM 675 N N . SER A 1 83 ? 0.089 -3.807 1.295 1 98.12 83 SER A N 1
ATOM 676 C CA . SER A 1 83 ? -1.008 -3.312 0.469 1 98.12 83 SER A CA 1
ATOM 677 C C . SER A 1 83 ? -1.191 -4.172 -0.778 1 98.12 83 SER A C 1
ATOM 679 O O . SER A 1 83 ? -2.268 -4.184 -1.378 1 98.12 83 SER A O 1
ATOM 681 N N . CYS A 1 84 ? -0.154 -4.801 -1.209 1 97.69 84 CYS A N 1
ATOM 682 C CA . CYS A 1 84 ? -0.176 -5.723 -2.338 1 97.69 84 CYS A CA 1
ATOM 683 C C . CYS A 1 84 ? 1.082 -6.582 -2.363 1 97.69 84 CYS A C 1
ATOM 685 O O . CYS A 1 84 ? 1.981 -6.398 -1.541 1 97.69 84 CYS A O 1
ATOM 687 N N . SER A 1 85 ? 1.139 -7.504 -3.281 1 97.44 85 SER A N 1
ATOM 688 C CA . SER A 1 85 ? 2.293 -8.391 -3.381 1 97.44 85 SER A CA 1
ATOM 689 C C . SER A 1 85 ? 3.543 -7.629 -3.807 1 97.44 85 SER A C 1
ATOM 691 O O . SER A 1 85 ? 4.652 -7.961 -3.385 1 97.44 85 SER A O 1
ATOM 693 N N . SER A 1 86 ? 3.387 -6.609 -4.668 1 96.94 86 SER A N 1
ATOM 694 C CA . SER A 1 86 ? 4.535 -5.809 -5.074 1 96.94 86 SER A CA 1
ATOM 695 C C . SER A 1 86 ? 5.23 -5.184 -3.869 1 96.94 86 SER A C 1
ATOM 697 O O . SER A 1 86 ? 6.461 -5.156 -3.803 1 96.94 86 SER A O 1
ATOM 699 N N . GLU A 1 87 ? 4.426 -4.703 -2.994 1 97.88 87 GLU A N 1
ATOM 700 C CA . GLU A 1 87 ? 5.004 -4.141 -1.775 1 97.88 87 GLU A CA 1
ATOM 701 C C . GLU A 1 87 ? 5.695 -5.219 -0.945 1 97.88 87 GLU A C 1
ATOM 703 O O . GLU A 1 87 ? 6.754 -4.973 -0.36 1 97.88 87 GLU A O 1
ATOM 708 N N . ALA A 1 88 ? 5.098 -6.348 -0.833 1 98.44 88 ALA A N 1
ATOM 709 C CA . ALA A 1 88 ? 5.695 -7.441 -0.072 1 98.44 88 ALA A CA 1
ATOM 710 C C . ALA A 1 88 ? 7.055 -7.832 -0.648 1 98.44 88 ALA A C 1
ATOM 712 O O . ALA A 1 88 ? 8.008 -8.07 0.099 1 98.44 88 ALA A O 1
ATOM 713 N N . ILE A 1 89 ? 7.152 -7.906 -1.961 1 98.56 89 ILE A N 1
ATOM 714 C CA . ILE A 1 89 ? 8.406 -8.211 -2.635 1 98.56 89 ILE A CA 1
ATOM 715 C C . ILE A 1 89 ? 9.43 -7.113 -2.332 1 98.56 89 ILE A C 1
ATOM 717 O O . ILE A 1 89 ? 10.578 -7.406 -1.984 1 98.56 89 ILE A O 1
ATOM 721 N N . LEU A 1 90 ? 8.984 -5.875 -2.424 1 98.38 90 LEU A N 1
ATOM 722 C CA . LEU A 1 90 ? 9.859 -4.742 -2.123 1 98.38 90 LEU A CA 1
ATOM 723 C C . LEU A 1 90 ? 10.422 -4.852 -0.708 1 98.38 90 LEU A C 1
ATOM 725 O O . LEU A 1 90 ? 11.609 -4.609 -0.487 1 98.38 90 LEU A O 1
ATOM 729 N N . TYR A 1 91 ? 9.57 -5.223 0.214 1 97.75 91 TYR A N 1
ATOM 730 C CA . TYR A 1 91 ? 9.992 -5.324 1.607 1 97.75 91 TYR A CA 1
ATOM 731 C C . TYR A 1 91 ? 11.047 -6.414 1.78 1 97.75 91 TYR A C 1
ATOM 733 O O . TYR A 1 91 ? 12.055 -6.211 2.461 1 97.75 91 TYR A O 1
ATOM 741 N N . GLY A 1 92 ? 10.766 -7.586 1.21 1 97.62 92 GLY A N 1
ATOM 742 C CA . GLY A 1 92 ? 11.734 -8.672 1.289 1 97.62 92 GLY A CA 1
ATOM 743 C C . GLY A 1 92 ? 13.086 -8.305 0.702 1 97.62 92 GLY A C 1
ATOM 744 O O . GLY A 1 92 ? 14.125 -8.516 1.336 1 97.62 92 GLY A O 1
ATOM 745 N N . VAL A 1 93 ? 13.078 -7.715 -0.474 1 98.44 93 VAL A N 1
ATOM 746 C CA . VAL A 1 93 ? 14.305 -7.367 -1.174 1 98.44 93 VAL A CA 1
ATOM 747 C C . VAL A 1 93 ? 15.016 -6.23 -0.442 1 98.44 93 VAL A C 1
ATOM 749 O O . VAL A 1 93 ? 16.25 -6.207 -0.359 1 98.44 93 VAL A O 1
ATOM 752 N N . TRP A 1 94 ? 14.266 -5.281 0.082 1 97.56 94 TRP A N 1
ATOM 753 C CA . TRP A 1 94 ? 14.82 -4.172 0.847 1 97.56 94 TRP A CA 1
ATOM 754 C C . TRP A 1 94 ? 15.609 -4.676 2.049 1 97.56 94 TRP A C 1
ATOM 756 O O . TRP A 1 94 ? 16.75 -4.254 2.273 1 97.56 94 TRP A O 1
ATOM 766 N N . ASN A 1 95 ? 15.023 -5.574 2.795 1 96.38 95 ASN A N 1
ATOM 767 C CA . ASN A 1 95 ? 15.688 -6.117 3.975 1 96.38 95 ASN A CA 1
ATOM 768 C C . ASN A 1 95 ? 16.906 -6.953 3.592 1 96.38 95 ASN A C 1
ATOM 770 O O . ASN A 1 95 ? 17.938 -6.91 4.27 1 96.38 95 ASN A O 1
ATOM 774 N N . ALA A 1 96 ? 16.797 -7.723 2.516 1 97.38 96 ALA A N 1
ATOM 775 C CA . ALA A 1 96 ? 17.938 -8.492 2.021 1 97.38 96 ALA A CA 1
ATOM 776 C C . ALA A 1 96 ? 19.078 -7.578 1.6 1 97.38 96 ALA A C 1
ATOM 778 O O . ALA A 1 96 ? 20.234 -7.84 1.91 1 97.38 96 ALA A O 1
ATOM 779 N N . ARG A 1 97 ? 18.766 -6.5 0.854 1 97.19 97 ARG A N 1
ATOM 780 C CA . ARG A 1 97 ? 19.766 -5.531 0.438 1 97.19 97 ARG A CA 1
ATOM 781 C C . ARG A 1 97 ? 20.484 -4.938 1.646 1 97.19 97 ARG A C 1
ATOM 783 O O . ARG A 1 97 ? 21.719 -4.809 1.642 1 97.19 97 ARG A O 1
ATOM 790 N N . ASN A 1 98 ? 19.734 -4.566 2.66 1 95.25 98 ASN A N 1
ATOM 791 C CA . ASN A 1 98 ? 20.344 -4.02 3.869 1 95.25 98 ASN A CA 1
ATOM 792 C C . ASN A 1 98 ? 21.234 -5.047 4.566 1 95.25 98 ASN A C 1
ATOM 794 O O . ASN A 1 98 ? 22.266 -4.695 5.125 1 95.25 98 ASN A O 1
ATOM 798 N N . TYR A 1 99 ? 20.75 -6.281 4.57 1 95.5 99 TYR A N 1
ATOM 799 C CA . TYR A 1 99 ? 21.531 -7.355 5.176 1 95.5 99 TYR A CA 1
ATOM 800 C C . TYR A 1 99 ? 22.875 -7.512 4.473 1 95.5 99 TYR A C 1
ATOM 802 O O . TYR A 1 99 ? 23.891 -7.789 5.117 1 95.5 99 TYR A O 1
ATOM 810 N N . PHE A 1 100 ? 22.938 -7.309 3.156 1 96.69 100 PHE A N 1
ATOM 811 C CA . PHE A 1 100 ? 24.141 -7.473 2.346 1 96.69 100 PHE A CA 1
ATOM 812 C C . PHE A 1 100 ? 24.781 -6.121 2.045 1 96.69 100 PHE A C 1
ATOM 814 O O . PHE A 1 100 ? 25.359 -5.926 0.973 1 96.69 100 PHE A O 1
ATOM 821 N N . LYS A 1 101 ? 24.625 -5.133 2.873 1 93.19 101 LYS A N 1
ATOM 822 C CA . LYS A 1 101 ? 25.031 -3.752 2.623 1 93.19 101 LYS A CA 1
ATOM 823 C C . LYS A 1 101 ? 26.531 -3.66 2.355 1 93.19 101 LYS A C 1
ATOM 825 O O . LYS A 1 101 ? 27 -2.701 1.737 1 93.19 101 LYS A O 1
ATOM 830 N N . ALA A 1 102 ? 27.359 -4.652 2.727 1 95.69 102 ALA A N 1
ATOM 831 C CA . ALA A 1 102 ? 28.812 -4.648 2.547 1 95.69 102 ALA A CA 1
ATOM 832 C C . ALA A 1 102 ? 29.188 -5.18 1.168 1 95.69 102 ALA A C 1
ATOM 834 O O . ALA A 1 102 ? 30.359 -5.125 0.777 1 95.69 102 ALA A O 1
ATOM 835 N N . TYR A 1 103 ? 28.188 -5.641 0.42 1 96.81 103 TYR A N 1
ATOM 836 C CA . TYR A 1 103 ? 28.422 -6.285 -0.867 1 96.81 103 TYR A CA 1
ATOM 837 C C . TYR A 1 103 ? 27.75 -5.52 -1.995 1 96.81 103 TYR A C 1
ATOM 839 O O . TYR A 1 103 ? 26.922 -4.629 -1.745 1 96.81 103 TYR A O 1
ATOM 847 N N . ASP A 1 104 ? 28.188 -5.816 -3.209 1 96.88 104 ASP A N 1
ATOM 848 C CA . ASP A 1 104 ? 27.438 -5.395 -4.391 1 96.88 104 ASP A CA 1
ATOM 849 C C . ASP A 1 104 ? 26.266 -6.324 -4.652 1 96.88 104 ASP A C 1
ATOM 851 O O . ASP A 1 104 ? 26.453 -7.488 -5.008 1 96.88 104 ASP A O 1
ATOM 855 N N . VAL A 1 105 ? 25.094 -5.754 -4.531 1 98.12 105 VAL A N 1
ATOM 856 C CA . VAL A 1 105 ? 23.906 -6.602 -4.551 1 98.12 105 VAL A CA 1
ATOM 857 C C . VAL A 1 105 ? 23.297 -6.609 -5.953 1 98.12 105 VAL A C 1
ATOM 859 O O . VAL A 1 105 ? 23.109 -5.551 -6.559 1 98.12 105 VAL A O 1
ATOM 862 N N . THR A 1 106 ? 22.984 -7.793 -6.508 1 98.5 106 THR A N 1
ATOM 863 C CA . THR A 1 106 ? 22.297 -7.957 -7.777 1 98.5 106 THR A CA 1
ATOM 864 C C . THR A 1 106 ? 21.016 -8.766 -7.59 1 98.5 106 THR A C 1
ATOM 866 O O . THR A 1 106 ? 21.031 -9.844 -6.996 1 98.5 106 THR A O 1
ATOM 869 N N . LEU A 1 107 ? 19.922 -8.195 -8.031 1 98.75 107 LEU A N 1
ATOM 870 C CA . LEU A 1 107 ? 18.625 -8.883 -8.047 1 98.75 107 LEU A CA 1
ATOM 871 C C . LEU A 1 107 ? 18.5 -9.773 -9.273 1 98.75 107 LEU A C 1
ATOM 873 O O . LEU A 1 107 ? 18.656 -9.312 -10.406 1 98.75 107 LEU A O 1
ATOM 877 N N . VAL A 1 108 ? 18.234 -11.07 -9.07 1 98.81 108 VAL A N 1
ATOM 878 C CA . VAL A 1 108 ? 18.188 -12.055 -10.148 1 98.81 108 VAL A CA 1
ATOM 879 C C . VAL A 1 108 ? 16.797 -12.664 -10.234 1 98.81 108 VAL A C 1
ATOM 881 O O . VAL A 1 108 ? 16.219 -13.07 -9.219 1 98.81 108 VAL A O 1
ATOM 884 N N . TYR A 1 109 ? 16.219 -12.75 -11.391 1 98.56 109 TYR A N 1
ATOM 885 C CA . TYR A 1 109 ? 14.875 -13.281 -11.609 1 98.56 109 TYR A CA 1
ATOM 886 C C . TYR A 1 109 ? 14.688 -13.711 -13.055 1 98.56 109 TYR A C 1
ATOM 888 O O . TYR A 1 109 ? 15.516 -13.398 -13.914 1 98.56 109 TYR A O 1
ATOM 896 N N . SER A 1 110 ? 13.656 -14.453 -13.367 1 97.94 110 SER A N 1
ATOM 897 C CA . SER A 1 110 ? 13.383 -14.93 -14.719 1 97.94 110 SER A CA 1
ATOM 898 C C . SER A 1 110 ? 12.531 -13.93 -15.492 1 97.94 110 SER A C 1
ATOM 900 O O . SER A 1 110 ? 11.953 -13.016 -14.914 1 97.94 110 SER A O 1
ATOM 902 N N . ASP A 1 111 ? 12.461 -14.102 -16.828 1 96.06 111 ASP A N 1
ATOM 903 C CA . ASP A 1 111 ? 11.672 -13.211 -17.672 1 96.06 111 ASP A CA 1
ATOM 904 C C . ASP A 1 111 ? 10.18 -13.484 -17.516 1 96.06 111 ASP A C 1
ATOM 906 O O . ASP A 1 111 ? 9.352 -12.766 -18.078 1 96.06 111 ASP A O 1
ATOM 910 N N . TYR A 1 112 ? 9.805 -14.484 -16.75 1 95.12 112 TYR A N 1
ATOM 911 C CA . TYR A 1 112 ? 8.406 -14.727 -16.438 1 95.12 112 TYR A CA 1
ATOM 912 C C . TYR A 1 112 ? 8.047 -14.156 -15.062 1 95.12 112 TYR A C 1
ATOM 914 O O . TYR A 1 112 ? 6.898 -14.234 -14.625 1 95.12 112 TYR A O 1
ATOM 922 N N . ALA A 1 113 ? 9.055 -13.57 -14.367 1 95.06 113 ALA A N 1
ATOM 923 C CA . ALA A 1 113 ? 8.773 -12.898 -13.102 1 95.06 113 ALA A CA 1
ATOM 924 C C . ALA A 1 113 ? 7.812 -11.727 -13.297 1 95.06 113 ALA A C 1
ATOM 926 O O . ALA A 1 113 ? 7.691 -11.195 -14.406 1 95.06 113 ALA A O 1
ATOM 927 N N . HIS A 1 114 ? 7.121 -11.453 -12.25 1 91.75 114 HIS A N 1
ATOM 928 C CA . HIS A 1 114 ? 6.203 -10.32 -12.297 1 91.75 114 HIS A CA 1
ATOM 929 C C . HIS A 1 114 ? 6.93 -9.039 -12.68 1 91.75 114 HIS A C 1
ATOM 931 O O . HIS A 1 114 ? 8.086 -8.836 -12.305 1 91.75 114 HIS A O 1
ATOM 937 N N . TYR A 1 115 ? 6.309 -8.211 -13.305 1 86.5 115 TYR A N 1
ATOM 938 C CA . TYR A 1 115 ? 6.914 -7.027 -13.898 1 86.5 115 TYR A CA 1
ATOM 939 C C . TYR A 1 115 ? 7.41 -6.07 -12.82 1 86.5 115 TYR A C 1
ATOM 941 O O . TYR A 1 115 ? 8.266 -5.223 -13.078 1 86.5 115 TYR A O 1
ATOM 949 N N . CYS A 1 116 ? 6.898 -6.191 -11.594 1 92.62 116 CYS A N 1
ATOM 950 C CA . CYS A 1 116 ? 7.266 -5.238 -10.555 1 92.62 116 CYS A CA 1
ATOM 951 C C . CYS A 1 116 ? 8.711 -5.438 -10.117 1 92.62 116 CYS A C 1
ATOM 953 O O . CYS A 1 116 ? 9.289 -4.586 -9.438 1 92.62 116 CYS A O 1
ATOM 955 N N . VAL A 1 117 ? 9.344 -6.523 -10.445 1 95.31 117 VAL A N 1
ATOM 956 C CA . VAL A 1 117 ? 10.648 -6.891 -9.906 1 95.31 117 VAL A CA 1
ATOM 957 C C . VAL A 1 117 ? 11.711 -5.91 -10.406 1 95.31 117 VAL A C 1
ATOM 959 O O . VAL A 1 117 ? 12.578 -5.48 -9.641 1 95.31 117 VAL A O 1
ATOM 962 N N . SER A 1 118 ? 11.672 -5.551 -11.68 1 93.5 118 SER A N 1
ATOM 963 C CA . SER A 1 118 ? 12.617 -4.57 -12.195 1 93.5 118 SER A CA 1
ATOM 964 C C . SER A 1 118 ? 12.445 -3.221 -11.508 1 93.5 118 SER A C 1
ATOM 966 O O . SER A 1 118 ? 13.43 -2.535 -11.219 1 93.5 118 SER A O 1
ATOM 968 N N . LYS A 1 119 ? 11.242 -2.818 -11.289 1 93.56 119 LYS A N 1
ATOM 969 C CA . LYS A 1 119 ? 10.945 -1.583 -10.562 1 93.56 119 LYS A CA 1
ATOM 970 C C . LYS A 1 119 ? 11.5 -1.635 -9.141 1 93.56 119 LYS A C 1
ATOM 972 O O . LYS A 1 119 ? 12.008 -0.633 -8.625 1 93.56 119 LYS A O 1
ATOM 977 N N . THR A 1 120 ? 11.367 -2.795 -8.531 1 96.81 120 THR A N 1
ATOM 978 C CA . THR A 1 120 ? 11.906 -2.996 -7.191 1 96.81 120 THR A CA 1
ATOM 979 C C . THR A 1 120 ? 13.414 -2.727 -7.168 1 96.81 120 THR A C 1
ATOM 981 O O . THR A 1 120 ? 13.914 -2.066 -6.254 1 96.81 120 THR A O 1
ATOM 984 N N . ALA A 1 121 ? 14.148 -3.203 -8.148 1 96.88 121 ALA A N 1
ATOM 985 C CA . ALA A 1 121 ? 15.586 -2.967 -8.25 1 96.88 121 ALA A CA 1
ATOM 986 C C . ALA A 1 121 ? 15.891 -1.477 -8.375 1 96.88 121 ALA A C 1
ATOM 988 O O . ALA A 1 121 ? 16.828 -0.973 -7.754 1 96.88 121 ALA A O 1
ATOM 989 N N . ASN A 1 122 ? 15.117 -0.795 -9.172 1 95.06 122 ASN A N 1
ATOM 990 C CA . ASN A 1 122 ? 15.305 0.639 -9.359 1 95.06 122 ASN A CA 1
ATOM 991 C C . ASN A 1 122 ? 15.047 1.412 -8.07 1 95.06 122 ASN A C 1
ATOM 993 O O . ASN A 1 122 ? 15.828 2.283 -7.691 1 95.06 122 ASN A O 1
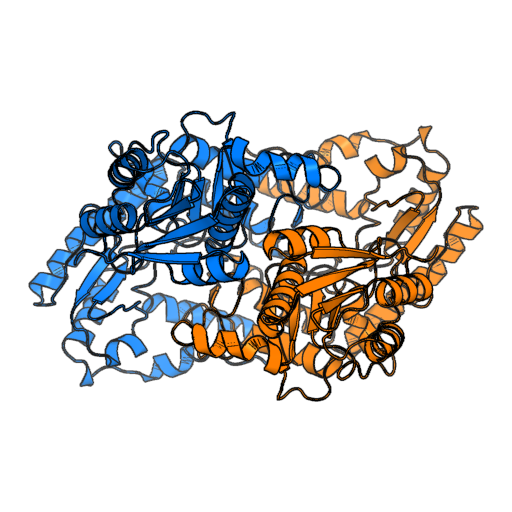ATOM 997 N N . ILE A 1 123 ? 13.961 1.101 -7.41 1 96.38 123 ILE A N 1
ATOM 998 C CA . ILE A 1 123 ? 13.617 1.769 -6.16 1 96.38 123 ILE A CA 1
ATOM 999 C C . ILE A 1 123 ? 14.75 1.592 -5.152 1 96.38 123 ILE A C 1
ATOM 1001 O O . ILE A 1 123 ? 15.172 2.555 -4.504 1 96.38 123 ILE A O 1
ATOM 1005 N N . LEU A 1 124 ? 15.281 0.422 -5.105 1 97.69 124 LEU A N 1
ATOM 1006 C CA . LEU A 1 124 ? 16.25 0.094 -4.07 1 97.69 124 LEU A CA 1
ATOM 1007 C C . LEU A 1 124 ? 17.672 0.419 -4.531 1 97.69 124 LEU A C 1
ATOM 1009 O O . LEU A 1 124 ? 18.625 0.22 -3.785 1 97.69 124 LEU A O 1
ATOM 1013 N N . ALA A 1 125 ? 17.844 0.873 -5.738 1 97.06 125 ALA A N 1
ATOM 1014 C CA . ALA A 1 125 ? 19.125 1.27 -6.312 1 97.06 125 ALA A CA 1
ATOM 1015 C C . ALA A 1 125 ? 20.109 0.102 -6.316 1 97.06 125 ALA A C 1
ATOM 1017 O O . ALA A 1 125 ? 21.25 0.24 -5.859 1 97.06 125 ALA A O 1
ATOM 1018 N N . ILE A 1 126 ? 19.609 -1.038 -6.836 1 97.81 126 ILE A N 1
ATOM 1019 C CA . ILE A 1 126 ? 20.5 -2.186 -6.996 1 97.81 126 ILE A CA 1
ATOM 1020 C C . ILE A 1 126 ? 20.438 -2.684 -8.438 1 97.81 126 ILE A C 1
ATOM 1022 O O . ILE A 1 126 ? 19.484 -2.393 -9.164 1 97.81 126 ILE A O 1
ATOM 1026 N N . LYS A 1 127 ? 21.469 -3.422 -8.859 1 97.44 127 LYS A N 1
ATOM 1027 C CA . LYS A 1 127 ? 21.5 -4.023 -10.188 1 97.44 127 LYS A CA 1
ATOM 1028 C C . LYS A 1 127 ? 20.5 -5.164 -10.305 1 97.44 127 LYS A C 1
ATOM 1030 O O . LYS A 1 127 ? 20.062 -5.711 -9.289 1 97.44 127 LYS A O 1
ATOM 1035 N N . ASN A 1 128 ? 20.047 -5.414 -11.5 1 97.31 128 ASN A N 1
ATOM 1036 C CA . ASN A 1 128 ? 19.203 -6.582 -11.711 1 97.31 128 ASN A CA 1
ATOM 1037 C C . ASN A 1 128 ? 19.609 -7.352 -12.969 1 97.31 128 ASN A C 1
ATOM 1039 O O . ASN A 1 128 ? 20.25 -6.793 -13.867 1 97.31 128 ASN A O 1
ATOM 1043 N N . LYS A 1 129 ? 19.391 -8.602 -12.938 1 98.25 129 LYS A N 1
ATOM 1044 C CA . LYS A 1 129 ? 19.672 -9.523 -14.031 1 98.25 129 LYS A CA 1
ATOM 1045 C C . LYS A 1 129 ? 18.484 -10.422 -14.328 1 98.25 129 LYS A C 1
ATOM 1047 O O . LYS A 1 129 ? 17.984 -11.109 -13.438 1 98.25 129 LYS A O 1
ATOM 1052 N N . VAL A 1 130 ? 18.047 -10.391 -15.594 1 98.12 130 VAL A N 1
ATOM 1053 C CA . VAL A 1 130 ? 16.969 -11.273 -16.062 1 98.12 130 VAL A CA 1
ATOM 1054 C C . VAL A 1 130 ? 17.578 -12.555 -16.625 1 98.12 130 VAL A C 1
ATOM 1056 O O . VAL A 1 130 ? 18.453 -12.5 -17.5 1 98.12 130 VAL A O 1
ATOM 1059 N N . ILE A 1 131 ? 17.125 -13.641 -16.156 1 98.62 131 ILE A N 1
ATOM 1060 C CA . ILE A 1 131 ? 17.531 -14.953 -16.656 1 98.62 131 ILE A CA 1
ATOM 1061 C C . ILE A 1 131 ? 16.438 -15.5 -17.578 1 98.62 131 ILE A C 1
ATOM 1063 O O . ILE A 1 131 ? 15.25 -15.391 -17.281 1 98.62 131 ILE A O 1
ATOM 1067 N N . THR A 1 132 ? 16.812 -16.141 -18.625 1 97.88 132 THR A N 1
ATOM 1068 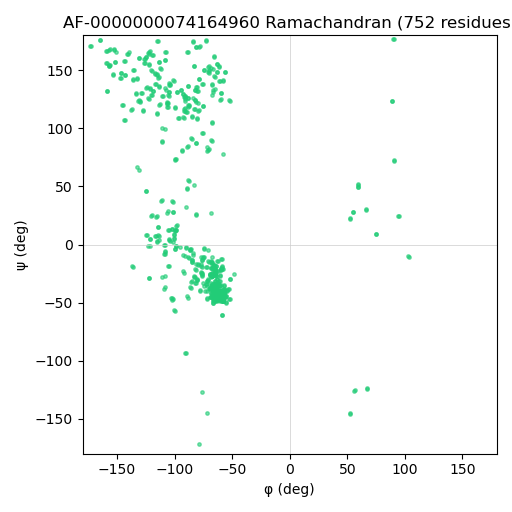C CA . THR A 1 132 ? 15.859 -16.703 -19.578 1 97.88 132 THR A CA 1
ATOM 1069 C C . THR A 1 132 ? 15.094 -17.859 -18.969 1 97.88 132 THR A C 1
ATOM 1071 O O . THR A 1 132 ? 15.609 -18.547 -18.078 1 97.88 132 THR A O 1
ATOM 1074 N N . SER A 1 133 ? 13.891 -18.047 -19.453 1 97.62 133 SER A N 1
ATOM 1075 C CA . SER A 1 133 ? 13.039 -19.156 -19.016 1 97.62 133 SER A CA 1
ATOM 1076 C C . SER A 1 133 ? 12.914 -20.219 -20.094 1 97.62 133 SER A C 1
ATOM 1078 O O . SER A 1 133 ? 13.18 -19.953 -21.281 1 97.62 133 SER A O 1
ATOM 1080 N N . ARG A 1 134 ? 12.555 -21.391 -19.672 1 96.5 134 ARG A N 1
ATOM 1081 C CA . ARG A 1 134 ? 12.148 -22.453 -20.609 1 96.5 134 ARG A CA 1
ATOM 1082 C C . ARG A 1 134 ? 10.766 -22.156 -21.188 1 96.5 134 ARG A C 1
ATOM 1084 O O . ARG A 1 134 ? 10.117 -21.188 -20.797 1 96.5 134 ARG A O 1
ATOM 1091 N N . ASN A 1 135 ? 10.32 -23 -22.109 1 93 135 ASN A N 1
ATOM 1092 C CA . ASN A 1 135 ? 9.062 -22.766 -22.812 1 93 135 ASN A CA 1
ATOM 1093 C C . ASN A 1 135 ? 7.871 -22.844 -21.859 1 93 135 ASN A C 1
ATOM 1095 O O . ASN A 1 135 ? 6.844 -22.219 -22.094 1 93 135 ASN A O 1
ATOM 1099 N N . ASN A 1 136 ? 8.078 -23.547 -20.828 1 96 136 ASN A N 1
ATOM 1100 C CA . ASN A 1 136 ? 6.965 -23.734 -19.891 1 96 136 ASN A CA 1
ATOM 1101 C C . ASN A 1 136 ? 6.902 -22.594 -18.875 1 96 136 ASN A C 1
ATOM 1103 O O . ASN A 1 136 ? 6.039 -22.594 -18 1 96 136 ASN A O 1
ATOM 1107 N N . GLY A 1 137 ? 7.875 -21.656 -18.906 1 96.56 137 GLY A N 1
ATOM 1108 C CA . GLY A 1 137 ? 7.859 -20.469 -18.062 1 96.56 137 GLY A CA 1
ATOM 1109 C C . GLY A 1 137 ? 8.812 -20.578 -16.875 1 96.56 137 GLY A C 1
ATOM 1110 O O . GLY A 1 137 ? 9.078 -19.578 -16.203 1 96.56 137 GLY A O 1
ATOM 1111 N N . GLU A 1 138 ? 9.375 -21.75 -16.625 1 97.19 138 GLU A N 1
ATOM 1112 C CA . GLU A 1 138 ? 10.336 -21.922 -15.531 1 97.19 138 GLU A CA 1
ATOM 1113 C C . GLU A 1 138 ? 11.688 -21.312 -15.883 1 97.19 138 GLU A C 1
ATOM 1115 O O . GLU A 1 138 ? 12.109 -21.344 -17.047 1 97.19 138 GLU A O 1
ATOM 1120 N N . ILE A 1 139 ? 12.344 -20.875 -14.891 1 98.25 139 ILE A N 1
ATOM 1121 C CA . ILE A 1 139 ? 13.68 -20.312 -15.094 1 98.25 139 ILE A CA 1
ATOM 1122 C C . ILE A 1 139 ? 14.594 -21.391 -15.688 1 98.25 139 ILE A C 1
ATOM 1124 O O . ILE A 1 139 ? 14.508 -22.562 -15.32 1 98.25 139 ILE A O 1
ATOM 1128 N N . ASP A 1 140 ? 15.445 -20.969 -16.625 1 98.69 140 ASP A N 1
ATOM 1129 C CA . ASP A 1 140 ? 16.484 -21.859 -17.141 1 98.69 140 ASP A CA 1
ATOM 1130 C C . ASP A 1 140 ? 17.672 -21.906 -16.188 1 98.69 140 ASP A C 1
ATOM 1132 O O . ASP A 1 140 ? 18.531 -21.031 -16.203 1 98.69 140 ASP A O 1
ATOM 1136 N N . LEU A 1 141 ? 17.859 -23 -15.484 1 98.5 141 LEU A N 1
ATOM 1137 C CA . LEU A 1 141 ? 18.891 -23.141 -14.461 1 98.5 141 LEU A CA 1
ATOM 1138 C C . LEU A 1 141 ? 20.281 -23.203 -15.086 1 98.5 141 LEU A C 1
ATOM 1140 O O . LEU A 1 141 ? 21.266 -22.812 -14.445 1 98.5 141 LEU A O 1
ATOM 1144 N N . GLY A 1 142 ? 20.344 -23.719 -16.281 1 98.56 142 GLY A N 1
ATOM 1145 C CA . GLY A 1 142 ? 21.609 -23.641 -17 1 98.56 142 GLY A CA 1
ATOM 1146 C C . GLY A 1 142 ? 22.062 -22.219 -17.234 1 98.56 142 GLY A C 1
ATOM 1147 O O . GLY A 1 142 ? 23.234 -21.891 -17.047 1 98.56 142 GLY A O 1
ATOM 1148 N N . SER A 1 143 ? 21.141 -21.406 -17.672 1 98.56 143 SER A N 1
ATOM 1149 C CA . SER A 1 143 ? 21.422 -19.984 -17.891 1 98.56 143 SER A CA 1
ATOM 1150 C C . SER A 1 143 ? 21.797 -19.297 -16.578 1 98.56 143 SER A C 1
ATOM 1152 O O . SER A 1 143 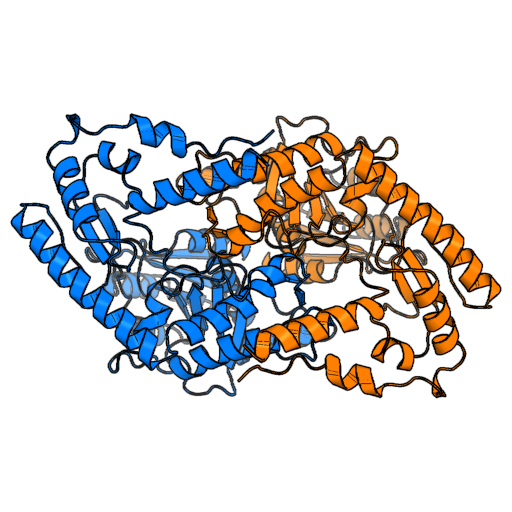? 22.672 -18.422 -16.547 1 98.56 143 SER A O 1
ATOM 1154 N N . LEU A 1 144 ? 21.125 -19.641 -15.492 1 98.62 144 LEU A N 1
ATOM 1155 C CA . LEU A 1 144 ? 21.453 -19.094 -14.18 1 98.62 144 LEU A CA 1
ATOM 1156 C C . LEU A 1 144 ? 22.891 -19.438 -13.789 1 98.62 144 LEU A C 1
ATOM 1158 O O . LEU A 1 144 ? 23.641 -18.562 -13.352 1 98.62 144 LEU A O 1
ATOM 1162 N N . GLU A 1 145 ? 23.219 -20.703 -13.961 1 98.44 145 GLU A N 1
ATOM 1163 C CA . GLU A 1 145 ? 24.562 -21.141 -13.586 1 98.44 145 GLU A CA 1
ATOM 1164 C C . GLU A 1 145 ? 25.625 -20.453 -14.438 1 98.44 145 GLU A C 1
ATOM 1166 O O . GLU A 1 145 ? 26.672 -20.062 -13.922 1 98.44 145 GLU A O 1
ATOM 1171 N N . SER A 1 146 ? 25.359 -20.359 -15.719 1 98.25 146 SER A N 1
ATOM 1172 C CA . SER A 1 146 ? 26.297 -19.672 -16.609 1 98.25 146 SER A CA 1
ATOM 1173 C C . SER A 1 146 ? 26.516 -18.234 -16.188 1 98.25 146 SER A C 1
ATOM 1175 O O . SER A 1 146 ? 27.656 -17.75 -16.172 1 98.25 146 SER A O 1
ATOM 1177 N N . PHE A 1 147 ? 25.484 -17.562 -15.82 1 98.06 147 PHE A N 1
ATOM 1178 C CA . PHE A 1 147 ? 25.562 -16.188 -15.367 1 98.06 147 PHE A CA 1
ATOM 1179 C C . PHE A 1 147 ? 26.438 -16.078 -14.125 1 98.06 147 PHE A C 1
ATOM 1181 O O . PHE A 1 147 ? 27.312 -15.203 -14.039 1 98.06 147 PHE A O 1
ATOM 1188 N N . LEU A 1 148 ? 26.188 -16.938 -13.133 1 97.56 148 LEU A N 1
ATOM 1189 C CA . LEU A 1 148 ? 26.938 -16.906 -11.883 1 97.56 148 LEU A CA 1
ATOM 1190 C C . LEU A 1 148 ? 28.422 -17.188 -12.125 1 97.56 148 LEU A C 1
ATOM 1192 O O . LEU A 1 148 ? 29.281 -16.562 -11.531 1 97.56 148 LEU A O 1
ATOM 1196 N N . LYS A 1 149 ? 28.703 -18.172 -13.031 1 96.31 149 LYS A N 1
ATOM 1197 C CA . LYS A 1 149 ? 30.078 -18.531 -13.367 1 96.31 149 LYS A CA 1
ATOM 1198 C C . LYS A 1 149 ? 30.828 -17.344 -14 1 96.31 149 LYS A C 1
ATOM 1200 O O . LYS A 1 149 ? 31.969 -17.062 -13.641 1 96.31 149 LYS A O 1
ATOM 1205 N N . GLU A 1 150 ? 30.172 -16.656 -14.82 1 96 150 GLU A N 1
ATOM 1206 C CA . GLU A 1 150 ? 30.781 -15.562 -15.57 1 96 150 GLU A CA 1
ATOM 1207 C C . GLU A 1 150 ? 30.953 -14.328 -14.68 1 96 150 GLU A C 1
ATOM 1209 O O . GLU A 1 150 ? 31.812 -13.484 -14.945 1 96 150 GLU A O 1
ATOM 1214 N N . ASN A 1 151 ? 30.156 -14.219 -13.641 1 92.69 151 ASN A N 1
ATOM 1215 C CA . ASN A 1 151 ? 30.172 -13.008 -12.82 1 92.69 151 ASN A CA 1
ATOM 1216 C C . ASN A 1 151 ? 30.641 -13.297 -11.398 1 92.69 151 ASN A C 1
ATOM 1218 O O . ASN A 1 151 ? 30.312 -12.555 -10.469 1 92.69 151 ASN A O 1
ATOM 1222 N N . TYR A 1 152 ? 31.375 -14.352 -11.344 1 87.88 152 TYR A N 1
ATOM 1223 C CA . TYR A 1 152 ? 31.891 -14.711 -10.031 1 87.88 152 TYR A CA 1
ATOM 1224 C C . TYR A 1 152 ? 32.781 -13.602 -9.461 1 87.88 152 TYR A C 1
ATOM 1226 O O . TYR A 1 152 ? 33.688 -13.133 -10.125 1 87.88 152 TYR A O 1
ATOM 1234 N N . ASN A 1 153 ? 32.406 -13.18 -8.297 1 89.62 153 ASN A N 1
ATOM 1235 C CA . ASN A 1 153 ? 33.094 -12.133 -7.559 1 89.62 153 ASN A CA 1
ATOM 1236 C C . ASN A 1 153 ? 32.781 -12.203 -6.066 1 89.62 153 ASN A C 1
ATOM 1238 O O . ASN A 1 153 ? 31.625 -12.273 -5.668 1 89.62 153 ASN A O 1
ATOM 1242 N N . LYS A 1 154 ? 33.875 -12.125 -5.273 1 90 154 LYS A N 1
ATOM 1243 C CA . LYS A 1 154 ? 33.75 -12.297 -3.83 1 90 154 LYS A CA 1
ATOM 1244 C C . LYS A 1 154 ? 32.969 -11.141 -3.207 1 90 154 LYS A C 1
ATOM 1246 O O . LYS A 1 154 ? 32.469 -11.25 -2.084 1 90 154 LYS A O 1
ATOM 1251 N N . ASN A 1 155 ? 32.844 -10.133 -3.883 1 95.25 155 ASN A N 1
ATOM 1252 C CA . ASN A 1 155 ? 32.188 -8.953 -3.336 1 95.25 155 ASN A CA 1
ATOM 1253 C C . ASN A 1 155 ? 30.734 -8.859 -3.775 1 95.25 155 ASN A C 1
ATOM 1255 O O . ASN A 1 155 ? 30.062 -7.863 -3.514 1 95.25 155 ASN A O 1
ATOM 1259 N N . GLN A 1 156 ? 30.25 -9.938 -4.328 1 95.88 156 GLN A N 1
ATOM 1260 C CA . GLN A 1 156 ? 28.891 -9.922 -4.848 1 95.88 156 GLN A CA 1
ATOM 1261 C C . GLN A 1 156 ? 27.938 -10.664 -3.92 1 95.88 156 GLN A C 1
ATOM 1263 O O . GLN A 1 156 ? 28.297 -11.695 -3.344 1 95.88 156 GLN A O 1
ATOM 1268 N N . ALA A 1 157 ? 26.797 -10.102 -3.732 1 97.94 157 ALA A N 1
ATOM 1269 C CA . ALA A 1 157 ? 25.672 -10.805 -3.135 1 97.94 157 ALA A CA 1
ATOM 1270 C C . ALA A 1 157 ? 24.484 -10.836 -4.094 1 97.94 157 ALA A C 1
ATOM 1272 O O . ALA A 1 157 ? 24.328 -9.953 -4.941 1 97.94 157 ALA A O 1
ATOM 1273 N N . TYR A 1 158 ? 23.656 -11.891 -3.992 1 98.56 158 TYR A N 1
ATOM 1274 C CA . TYR A 1 158 ? 22.547 -12.047 -4.914 1 98.56 158 TYR A CA 1
ATOM 1275 C C . TYR A 1 158 ? 21.234 -12.195 -4.16 1 98.56 158 TYR A C 1
ATOM 1277 O O . TYR A 1 158 ? 21.172 -12.852 -3.115 1 98.56 158 TYR A O 1
ATOM 1285 N N . ILE A 1 159 ? 20.281 -11.516 -4.582 1 98.75 159 ILE A N 1
ATOM 1286 C CA . ILE A 1 159 ? 18.891 -11.758 -4.195 1 98.75 159 ILE A CA 1
ATOM 1287 C C . ILE A 1 159 ? 18.141 -12.414 -5.352 1 98.75 159 ILE A C 1
ATOM 1289 O O . ILE A 1 159 ? 18.047 -11.836 -6.441 1 98.75 159 ILE A O 1
ATOM 1293 N N . PHE A 1 160 ? 17.656 -13.602 -5.125 1 98.75 160 PHE A N 1
ATOM 1294 C CA . PHE A 1 160 ? 16.969 -14.367 -6.156 1 98.75 160 PHE A CA 1
ATOM 1295 C C . PHE A 1 160 ? 15.469 -14.391 -5.898 1 98.75 160 PHE A C 1
ATOM 1297 O O . PHE A 1 160 ? 15.023 -14.828 -4.836 1 98.75 160 PHE A O 1
ATOM 1304 N N . ILE A 1 161 ? 14.688 -13.898 -6.871 1 98.69 161 ILE A N 1
ATOM 1305 C CA . ILE A 1 161 ? 13.234 -14.023 -6.836 1 98.69 161 ILE A CA 1
ATOM 1306 C C . ILE A 1 161 ? 12.82 -15.289 -7.59 1 98.69 161 ILE A C 1
ATOM 1308 O O . ILE A 1 161 ? 12.922 -15.344 -8.82 1 98.69 161 ILE A O 1
ATOM 1312 N N . ALA A 1 162 ? 12.367 -16.25 -6.898 1 97.5 162 ALA A N 1
ATOM 1313 C CA . ALA A 1 162 ? 11.781 -17.438 -7.52 1 97.5 162 ALA A CA 1
ATOM 1314 C C . ALA A 1 162 ? 10.273 -17.281 -7.703 1 97.5 162 ALA A C 1
ATOM 1316 O O . ALA A 1 162 ? 9.555 -17.031 -6.738 1 97.5 162 ALA A O 1
ATOM 1317 N N . THR A 1 163 ? 9.852 -17.453 -8.891 1 96.88 163 THR A N 1
ATOM 1318 C CA . THR A 1 163 ? 8.422 -17.359 -9.18 1 96.88 163 THR A CA 1
ATOM 1319 C C . THR A 1 163 ? 7.723 -18.672 -8.828 1 96.88 163 THR A C 1
ATOM 1321 O O . THR A 1 163 ? 8.117 -19.734 -9.305 1 96.88 163 THR A O 1
ATOM 1324 N N . ILE A 1 164 ? 6.758 -18.547 -7.969 1 94.62 164 ILE A N 1
ATOM 1325 C CA . ILE A 1 164 ? 5.914 -19.688 -7.598 1 94.62 164 ILE A CA 1
ATOM 1326 C C . ILE A 1 164 ? 4.504 -19.469 -8.141 1 94.62 164 ILE A C 1
ATOM 1328 O O . ILE A 1 164 ? 3.609 -19.031 -7.414 1 94.62 164 ILE A O 1
ATOM 1332 N N . GLY A 1 165 ? 4.316 -19.938 -9.391 1 94.69 165 GLY A N 1
ATOM 1333 C CA . GLY A 1 165 ? 3.043 -19.703 -10.055 1 94.69 165 GLY A CA 1
ATOM 1334 C C . GLY A 1 165 ? 3.016 -18.422 -10.852 1 94.69 165 GLY A C 1
ATOM 1335 O O . GLY A 1 165 ? 2.354 -17.453 -10.461 1 94.69 165 GLY A O 1
ATOM 1336 N N . SER A 1 166 ? 3.723 -18.391 -12.023 1 94.5 166 SER A N 1
ATOM 1337 C CA . SER A 1 166 ? 3.686 -17.219 -12.898 1 94.5 166 SER A CA 1
ATOM 1338 C C . SER A 1 166 ? 2.279 -16.984 -13.438 1 94.5 166 SER A C 1
ATOM 1340 O O . SER A 1 166 ? 1.481 -17.922 -13.547 1 94.5 166 SER A O 1
ATOM 1342 N N . THR A 1 167 ? 1.978 -15.789 -13.789 1 91.12 167 THR A N 1
ATOM 1343 C CA . THR A 1 167 ? 0.649 -15.383 -14.234 1 91.12 167 THR A CA 1
ATOM 1344 C C . THR A 1 167 ? 0.25 -16.125 -15.5 1 91.12 167 THR A C 1
ATOM 1346 O O . THR A 1 167 ? -0.902 -16.531 -15.648 1 91.12 167 THR A O 1
ATOM 1349 N N . ILE A 1 168 ? 1.16 -16.375 -16.344 1 93.06 168 ILE A N 1
ATOM 1350 C CA . ILE A 1 168 ? 0.85 -16.844 -17.688 1 93.06 168 ILE A CA 1
ATOM 1351 C C . ILE A 1 168 ? 0.768 -18.375 -17.688 1 93.06 168 ILE A C 1
ATOM 1353 O O . ILE A 1 168 ? -0.163 -18.953 -18.25 1 93.06 168 ILE A O 1
ATOM 1357 N N . THR A 1 169 ? 1.741 -19.031 -17.016 1 95.81 169 THR A N 1
ATOM 1358 C CA . THR A 1 169 ? 1.842 -20.469 -17.203 1 95.81 169 THR A CA 1
ATOM 1359 C C . THR A 1 169 ? 1.745 -21.188 -15.852 1 95.81 169 THR A C 1
ATOM 1361 O O . THR A 1 169 ? 1.837 -22.406 -15.789 1 95.81 169 THR A O 1
ATOM 1364 N N . SER A 1 170 ? 1.626 -20.438 -14.805 1 94.81 170 SER A N 1
ATOM 1365 C CA . SER A 1 170 ? 1.688 -21 -13.461 1 94.81 170 SER A CA 1
ATOM 1366 C C . SER A 1 170 ? 2.975 -21.797 -13.25 1 94.81 170 SER A C 1
ATOM 1368 O O . SER A 1 170 ? 2.986 -22.797 -12.523 1 94.81 170 SER A O 1
ATOM 1370 N N . SER A 1 171 ? 3.951 -21.406 -13.945 1 95.25 171 SER A N 1
ATOM 1371 C CA . SER A 1 171 ? 5.238 -22.078 -13.797 1 95.25 171 SER A CA 1
ATOM 1372 C C . SER A 1 171 ? 5.812 -21.859 -12.398 1 95.25 171 SER A C 1
ATOM 1374 O O . SER A 1 171 ? 5.617 -20.812 -11.797 1 95.25 171 SER A O 1
ATOM 1376 N N . ILE A 1 172 ? 6.465 -22.844 -11.891 1 94.75 172 ILE A N 1
ATOM 1377 C CA . ILE A 1 172 ? 7.133 -22.844 -10.594 1 94.75 172 ILE A CA 1
ATOM 1378 C C . ILE A 1 172 ? 8.641 -23 -10.789 1 94.75 172 ILE A C 1
ATOM 1380 O O . ILE A 1 172 ? 9.109 -24.047 -11.242 1 94.75 172 ILE A O 1
ATOM 1384 N N . ASP A 1 173 ? 9.391 -21.938 -10.453 1 95.69 173 ASP A N 1
ATOM 1385 C CA . ASP A 1 173 ? 10.852 -22.031 -10.531 1 95.69 173 ASP A CA 1
ATOM 1386 C C . ASP A 1 173 ? 11.383 -23.031 -9.5 1 95.69 173 ASP A C 1
ATOM 1388 O O . ASP A 1 173 ? 10.922 -23.062 -8.359 1 95.69 173 ASP A O 1
ATOM 1392 N N . ASN A 1 174 ? 12.281 -23.922 -9.938 1 93.75 174 ASN A N 1
ATOM 1393 C CA . ASN A 1 174 ? 12.914 -24.859 -9.016 1 93.75 174 ASN A CA 1
ATOM 1394 C C . ASN A 1 174 ? 13.906 -24.156 -8.094 1 93.75 174 ASN A C 1
ATOM 1396 O O . ASN A 1 174 ? 15.117 -24.25 -8.297 1 93.75 174 ASN A O 1
ATOM 1400 N N . TYR A 1 175 ? 13.43 -23.516 -7.02 1 94.5 175 TYR A N 1
ATOM 1401 C CA . TYR A 1 175 ? 14.25 -22.688 -6.141 1 94.5 175 TYR A CA 1
ATOM 1402 C C . TYR A 1 175 ? 15.227 -23.531 -5.336 1 94.5 175 TYR A C 1
ATOM 1404 O O . TYR A 1 175 ? 16.297 -23.047 -4.938 1 94.5 175 TYR A O 1
ATOM 1412 N N . LYS A 1 176 ? 14.953 -24.828 -5.086 1 93.31 176 LYS A N 1
ATOM 1413 C CA . LYS A 1 176 ? 15.883 -25.703 -4.391 1 93.31 176 LYS A CA 1
ATOM 1414 C C . LYS A 1 176 ? 17.141 -25.953 -5.223 1 93.31 176 LYS A C 1
ATOM 1416 O O . LYS A 1 176 ? 18.25 -25.844 -4.711 1 93.31 176 LYS A O 1
ATOM 1421 N N . GLU A 1 177 ? 16.859 -26.281 -6.441 1 95.5 177 GLU A N 1
ATOM 1422 C CA . GLU A 1 177 ? 18 -26.469 -7.324 1 95.5 177 GLU A CA 1
ATOM 1423 C C . GLU A 1 177 ? 18.766 -25.172 -7.543 1 95.5 177 GLU A C 1
ATOM 1425 O O . GLU A 1 177 ? 20 -25.172 -7.637 1 95.5 177 GLU A O 1
ATOM 1430 N N . ALA A 1 178 ? 18.031 -24.047 -7.703 1 97 178 ALA A N 1
ATOM 1431 C CA . ALA A 1 178 ? 18.688 -22.75 -7.801 1 97 178 ALA A CA 1
ATOM 1432 C C . ALA A 1 178 ? 19.594 -22.5 -6.594 1 97 178 ALA A C 1
ATOM 1434 O O . ALA A 1 178 ? 20.719 -22.016 -6.738 1 97 178 ALA A O 1
ATOM 1435 N N . ARG A 1 179 ? 19.078 -22.812 -5.418 1 96.5 179 ARG A N 1
ATOM 1436 C CA . ARG A 1 179 ? 19.859 -22.656 -4.191 1 96.5 179 ARG A CA 1
ATOM 1437 C C . ARG A 1 179 ? 21.156 -23.438 -4.262 1 96.5 179 ARG A C 1
ATOM 1439 O O . ARG A 1 179 ? 22.219 -22.922 -3.883 1 96.5 179 ARG A O 1
ATOM 1446 N N . ASN A 1 180 ? 21.078 -24.656 -4.723 1 96.44 180 ASN A N 1
ATOM 1447 C CA . ASN A 1 180 ? 22.266 -25.484 -4.875 1 96.44 180 ASN A CA 1
ATOM 1448 C C . ASN A 1 180 ? 23.281 -24.844 -5.836 1 96.44 180 ASN A C 1
ATOM 1450 O O . ASN A 1 180 ? 24.484 -24.922 -5.613 1 96.44 180 ASN A O 1
ATOM 1454 N N . ILE A 1 181 ? 22.75 -24.297 -6.852 1 97.81 181 ILE A N 1
ATOM 1455 C CA . ILE A 1 181 ? 23.609 -23.641 -7.832 1 97.81 181 ILE A CA 1
ATOM 1456 C C . ILE A 1 181 ? 24.281 -22.422 -7.203 1 97.81 181 ILE A C 1
ATOM 1458 O O . ILE A 1 181 ? 25.5 -22.234 -7.352 1 97.81 181 ILE A O 1
ATOM 1462 N N . PHE A 1 182 ? 23.547 -21.578 -6.484 1 97.19 182 PHE A N 1
ATOM 1463 C CA . PHE A 1 182 ? 24.125 -20.422 -5.816 1 97.19 182 PHE A CA 1
ATOM 1464 C C . PHE A 1 182 ? 25.219 -20.844 -4.859 1 97.19 182 PHE A C 1
ATOM 1466 O O . PHE A 1 182 ? 26.297 -20.219 -4.82 1 97.19 182 PHE A O 1
ATOM 1473 N N . LYS A 1 183 ? 25.078 -21.922 -4.137 1 96 183 LYS A N 1
ATOM 1474 C CA . LYS A 1 183 ? 26.016 -22.391 -3.119 1 96 183 LYS A CA 1
ATOM 1475 C C . LYS A 1 183 ? 27.359 -22.781 -3.74 1 96 183 LYS A C 1
ATOM 1477 O O . LYS A 1 183 ? 28.391 -22.734 -3.068 1 96 183 LYS A O 1
ATOM 1482 N N . LYS A 1 184 ? 27.312 -23.141 -4.961 1 96.19 184 LYS A N 1
ATOM 1483 C CA . LYS A 1 184 ? 28.547 -23.484 -5.656 1 96.19 184 LYS A CA 1
ATOM 1484 C C . LYS A 1 184 ? 29.422 -22.25 -5.855 1 96.19 184 LYS A C 1
ATOM 1486 O O . LYS A 1 184 ? 30.656 -22.375 -5.988 1 96.19 184 LYS A O 1
ATOM 1491 N N . TYR A 1 185 ? 28.828 -21.094 -5.789 1 95.44 185 TYR A N 1
ATOM 1492 C CA . TYR A 1 185 ? 29.578 -19.922 -6.223 1 95.44 185 TYR A CA 1
ATOM 1493 C C . TYR A 1 185 ? 29.688 -18.891 -5.102 1 95.44 185 TYR A C 1
ATOM 1495 O O . TYR A 1 185 ? 30.641 -18.109 -5.059 1 95.44 185 TYR A O 1
ATOM 1503 N N . THR A 1 186 ? 28.703 -18.875 -4.219 1 95.12 186 THR A N 1
ATOM 1504 C CA . THR A 1 186 ? 28.734 -17.859 -3.162 1 95.12 186 THR A CA 1
ATOM 1505 C C . THR A 1 186 ? 27.859 -18.281 -1.984 1 95.12 186 THR A C 1
ATOM 1507 O O . THR A 1 186 ? 26.891 -19.031 -2.158 1 95.12 186 THR A O 1
ATOM 1510 N N . ASP A 1 187 ? 28.203 -17.703 -0.791 1 94.25 187 ASP A N 1
ATOM 1511 C CA . ASP A 1 187 ? 27.359 -17.875 0.394 1 94.25 187 ASP A CA 1
ATOM 1512 C C . ASP A 1 187 ? 26.469 -16.641 0.613 1 94.25 187 ASP A C 1
ATOM 1514 O O . ASP A 1 187 ? 25.594 -16.656 1.475 1 94.25 187 ASP A O 1
ATOM 1518 N N . ASN A 1 188 ? 26.656 -15.664 -0.183 1 96.62 188 ASN A N 1
ATOM 1519 C CA . ASN A 1 188 ? 25.953 -14.406 -0.032 1 96.62 188 ASN A CA 1
ATOM 1520 C C . ASN A 1 188 ? 24.75 -14.312 -0.981 1 96.62 188 ASN A C 1
ATOM 1522 O O . ASN A 1 188 ? 24.797 -13.57 -1.96 1 96.62 188 ASN A O 1
ATOM 1526 N N . PHE A 1 189 ? 23.766 -15.086 -0.582 1 97.56 189 PHE A N 1
ATOM 1527 C CA . PHE A 1 189 ? 22.562 -15 -1.399 1 97.56 189 PHE A CA 1
ATOM 1528 C C . PHE A 1 189 ? 21.312 -15.102 -0.534 1 97.56 189 PHE A C 1
ATOM 1530 O O . PHE A 1 189 ? 21.375 -15.539 0.616 1 97.56 189 PHE A O 1
ATOM 1537 N N . TYR A 1 190 ? 20.219 -14.625 -1.011 1 97.75 190 TYR A N 1
ATOM 1538 C CA . TYR A 1 190 ? 18.875 -14.547 -0.442 1 97.75 190 TYR A CA 1
ATOM 1539 C C . TYR A 1 190 ? 17.828 -15 -1.454 1 97.75 190 TYR A C 1
ATOM 1541 O O . TYR A 1 190 ? 17.875 -14.594 -2.619 1 97.75 190 TYR A O 1
ATOM 1549 N N . ILE A 1 191 ? 16.938 -15.914 -1.046 1 97.94 191 ILE A N 1
ATOM 1550 C CA . ILE A 1 191 ? 15.891 -16.375 -1.945 1 97.94 191 ILE A CA 1
ATOM 1551 C C . ILE A 1 191 ? 14.531 -15.906 -1.437 1 97.94 191 ILE A C 1
ATOM 1553 O O . ILE A 1 191 ? 14.148 -16.203 -0.303 1 97.94 191 ILE A O 1
ATOM 1557 N N . HIS A 1 192 ? 13.867 -15.172 -2.236 1 98.19 192 HIS A N 1
ATOM 1558 C CA . HIS A 1 192 ? 12.469 -14.797 -2.021 1 98.19 192 HIS A CA 1
ATOM 1559 C C . HIS A 1 192 ? 11.539 -15.57 -2.949 1 98.19 192 HIS A C 1
ATOM 1561 O O . HIS A 1 192 ? 11.742 -15.578 -4.168 1 98.19 192 HIS A O 1
ATOM 1567 N N . LEU A 1 193 ? 10.531 -16.188 -2.406 1 96.94 193 LEU A N 1
ATOM 1568 C CA . LEU A 1 193 ? 9.5 -16.844 -3.205 1 96.94 193 LEU A CA 1
ATOM 1569 C C . LEU A 1 193 ? 8.352 -15.898 -3.504 1 96.94 193 LEU A C 1
ATOM 1571 O O . LEU A 1 193 ? 7.652 -15.453 -2.588 1 96.94 193 LEU A O 1
ATOM 1575 N N . ASP A 1 194 ? 8.172 -15.586 -4.766 1 97.81 194 ASP A N 1
ATOM 1576 C CA . ASP A 1 194 ? 6.969 -14.867 -5.16 1 97.81 194 ASP A CA 1
ATOM 1577 C C . ASP A 1 194 ? 5.816 -15.836 -5.426 1 97.81 194 ASP A C 1
ATOM 1579 O O . ASP A 1 194 ? 5.586 -16.234 -6.57 1 97.81 194 ASP A O 1
ATOM 1583 N N . GLY A 1 195 ? 5.066 -16.062 -4.375 1 96.62 195 GLY A N 1
ATOM 1584 C CA . GLY A 1 195 ? 3.912 -16.938 -4.457 1 96.62 195 GLY A CA 1
ATOM 1585 C C . GLY A 1 195 ? 2.596 -16.188 -4.527 1 96.62 195 GLY A C 1
ATOM 1586 O O . GLY A 1 195 ? 1.605 -16.609 -3.92 1 96.62 195 GLY A O 1
ATOM 1587 N N . ALA A 1 196 ? 2.543 -15.047 -5.242 1 95.38 196 ALA A N 1
ATOM 1588 C CA . ALA A 1 196 ? 1.336 -14.227 -5.281 1 95.38 196 ALA A CA 1
ATOM 1589 C C . ALA A 1 196 ? 0.122 -15.055 -5.688 1 95.38 196 ALA A C 1
ATOM 1591 O O . ALA A 1 196 ? -0.961 -14.906 -5.117 1 95.38 196 ALA A O 1
ATOM 1592 N N . PHE A 1 197 ? 0.296 -15.977 -6.621 1 94.38 197 PHE A N 1
ATOM 1593 C CA . PHE A 1 197 ? -0.857 -16.75 -7.074 1 94.38 197 PHE A CA 1
ATOM 1594 C C . PHE A 1 197 ? -0.888 -18.125 -6.41 1 94.38 197 PHE A C 1
ATOM 1596 O O . PHE A 1 197 ? -1.698 -18.359 -5.512 1 94.38 197 PHE A O 1
ATOM 1603 N N . ASP A 1 198 ? 0.156 -18.906 -6.547 1 94.62 198 ASP A N 1
ATOM 1604 C CA . ASP A 1 198 ? 0.11 -20.297 -6.129 1 94.62 198 ASP A CA 1
ATOM 1605 C C . ASP A 1 198 ? 0.494 -20.453 -4.66 1 94.62 198 ASP A C 1
ATOM 1607 O O . ASP A 1 198 ? 0.287 -21.516 -4.066 1 94.62 198 ASP A O 1
ATOM 1611 N N . GLY A 1 199 ? 1.003 -19.453 -4.035 1 93.56 199 GLY A N 1
ATOM 1612 C CA . GLY A 1 199 ? 1.463 -19.547 -2.656 1 93.56 199 GLY A CA 1
ATOM 1613 C C . GLY A 1 199 ? 0.347 -19.844 -1.673 1 93.56 199 GLY A C 1
ATOM 1614 O O . GLY A 1 199 ? 0.599 -20.344 -0.573 1 93.56 199 GLY A O 1
ATOM 1615 N N . ALA A 1 200 ? -0.853 -19.625 -2.061 1 94.38 200 ALA A N 1
ATOM 1616 C CA . ALA A 1 200 ? -1.979 -19.797 -1.15 1 94.38 200 ALA A CA 1
ATOM 1617 C C . ALA A 1 200 ? -2.355 -21.281 -1.033 1 94.38 200 ALA A C 1
ATOM 1619 O O . ALA A 1 200 ? -3.02 -21.688 -0.076 1 94.38 200 ALA A O 1
ATOM 1620 N N . PHE A 1 201 ? -1.903 -22.094 -1.98 1 92.5 201 PHE A N 1
ATOM 1621 C CA . PHE A 1 201 ? -2.402 -23.453 -1.932 1 92.5 201 PHE A CA 1
ATOM 1622 C C . PHE A 1 201 ? -1.274 -24.453 -2.162 1 92.5 201 PHE A C 1
ATOM 1624 O O . PHE A 1 201 ? -1.389 -25.625 -1.792 1 92.5 201 PHE A O 1
ATOM 1631 N N . LEU A 1 202 ? -0.185 -24.031 -2.719 1 86.88 202 LEU A N 1
ATOM 1632 C CA . LEU A 1 202 ? 0.866 -24.969 -3.082 1 86.88 202 LEU A CA 1
ATOM 1633 C C . LEU A 1 202 ? 1.426 -25.656 -1.843 1 86.88 202 LEU A C 1
ATOM 1635 O O . LEU A 1 202 ? 1.671 -26.875 -1.858 1 86.88 202 LEU A O 1
ATOM 1639 N N . PRO A 1 203 ? 1.623 -24.953 -0.788 1 84.44 203 PRO A N 1
ATOM 1640 C CA . PRO A 1 203 ? 2.182 -25.609 0.396 1 84.44 203 PRO A CA 1
ATOM 1641 C C . PRO A 1 203 ? 1.224 -26.625 1.019 1 84.44 203 PRO A C 1
ATOM 1643 O O . PRO A 1 203 ? 1.62 -27.391 1.89 1 84.44 203 PRO A O 1
ATOM 1646 N N . LEU A 1 204 ? 0.052 -26.625 0.596 1 81.69 204 LEU A N 1
ATOM 1647 C CA . LEU A 1 204 ? -0.954 -27.531 1.155 1 81.69 204 LEU A CA 1
ATOM 1648 C C . LEU A 1 204 ? -0.838 -28.922 0.547 1 81.69 204 LEU A C 1
ATOM 1650 O O . LEU A 1 204 ? -1.387 -29.891 1.085 1 81.69 204 LEU A O 1
ATOM 1654 N N . LYS A 1 205 ? -0.163 -28.859 -0.503 1 77.94 205 LYS A N 1
ATOM 1655 C CA . LYS A 1 205 ? 0.023 -30.156 -1.148 1 77.94 205 LYS A CA 1
ATOM 1656 C C . LYS A 1 205 ? 1.194 -30.906 -0.532 1 77.94 205 LYS A C 1
ATOM 1658 O O . LYS A 1 205 ? 2.234 -30.328 -0.232 1 77.94 205 LYS A O 1
ATOM 1663 N N . ASN A 1 206 ? 0.905 -32.031 -0.142 1 63.53 206 ASN A N 1
ATOM 1664 C CA . ASN A 1 206 ? 1.808 -32.875 0.636 1 63.53 206 ASN A CA 1
ATOM 1665 C C . ASN A 1 206 ? 3.197 -32.938 0.009 1 63.53 206 ASN A C 1
ATOM 1667 O O . ASN A 1 206 ? 4.199 -33.062 0.718 1 63.53 206 ASN A O 1
ATOM 1671 N N . ASP A 1 207 ? 3.23 -32.75 -1.122 1 63.25 207 ASP A N 1
ATOM 1672 C CA . ASP A 1 207 ? 4.531 -32.969 -1.74 1 63.25 207 ASP A CA 1
ATOM 1673 C C . ASP A 1 207 ? 5.324 -31.688 -1.865 1 63.25 207 ASP A C 1
ATOM 1675 O O . ASP A 1 207 ? 6.488 -31.688 -2.266 1 63.25 207 ASP A O 1
ATOM 1679 N N . TYR A 1 208 ? 4.695 -30.625 -1.444 1 60.12 208 TYR A N 1
ATOM 1680 C CA . TYR A 1 208 ? 5.449 -29.391 -1.597 1 60.12 208 TYR A CA 1
ATOM 1681 C C . TYR A 1 208 ? 6.109 -28.984 -0.284 1 60.12 208 TYR A C 1
ATOM 1683 O O . TYR A 1 208 ? 5.426 -28.688 0.7 1 60.12 208 TYR A O 1
ATOM 1691 N N . ILE A 1 209 ? 7.129 -29.688 0.09 1 52.91 209 ILE A N 1
ATOM 1692 C CA . ILE A 1 209 ? 7.82 -29.328 1.326 1 52.91 209 ILE A CA 1
ATOM 1693 C C . ILE A 1 209 ? 8.531 -27.984 1.153 1 52.91 209 ILE A C 1
ATOM 1695 O O . ILE A 1 209 ? 9.469 -27.875 0.36 1 52.91 209 ILE A O 1
ATOM 1699 N N . LEU A 1 210 ? 7.695 -26.906 1.518 1 60.06 210 LEU A N 1
ATOM 1700 C CA . LEU A 1 210 ? 8.398 -25.625 1.617 1 60.06 210 LEU A CA 1
ATOM 1701 C C . LEU A 1 210 ? 9.383 -25.641 2.785 1 60.06 210 LEU A C 1
ATOM 1703 O O . LEU A 1 210 ? 9.07 -26.172 3.857 1 60.06 210 LEU A O 1
ATOM 1707 N N . GLY A 1 211 ? 10.641 -26.062 2.619 1 58.12 211 GLY A N 1
ATOM 1708 C CA . GLY A 1 211 ? 11.734 -26.234 3.562 1 58.12 211 GLY A CA 1
ATOM 1709 C C . GLY A 1 211 ? 12.414 -24.922 3.92 1 58.12 211 GLY A C 1
ATOM 1710 O O . GLY A 1 211 ? 11.812 -23.859 3.805 1 58.12 211 GLY A O 1
ATOM 1711 N N . GLU A 1 212 ? 13.492 -24.984 4.617 1 70.19 212 GLU A N 1
ATOM 1712 C CA . GLU A 1 212 ? 14.445 -23.969 5.055 1 70.19 212 GLU A CA 1
ATOM 1713 C C . GLU A 1 212 ? 15.234 -23.406 3.875 1 70.19 212 GLU A C 1
ATOM 1715 O O . GLU A 1 212 ? 16.25 -22.734 4.062 1 70.19 212 GLU A O 1
ATOM 1720 N N . ASP A 1 213 ? 14.578 -23.469 2.723 1 85.19 213 ASP A N 1
ATOM 1721 C CA . ASP A 1 213 ? 15.398 -23.219 1.54 1 85.19 213 ASP A CA 1
ATOM 1722 C C . ASP A 1 213 ? 15.18 -21.797 1.024 1 85.19 213 ASP A C 1
ATOM 1724 O O . ASP A 1 213 ? 15.648 -21.438 -0.06 1 85.19 213 ASP A O 1
ATOM 1728 N N . PHE A 1 214 ? 14.406 -21.094 1.675 1 93.56 214 PHE A N 1
ATOM 1729 C CA . PHE A 1 214 ? 14.164 -19.703 1.306 1 93.56 214 PHE A CA 1
ATOM 1730 C C . PHE A 1 214 ? 14.078 -18.812 2.545 1 93.56 214 PHE A C 1
ATOM 1732 O O . PHE A 1 214 ? 14.031 -19.312 3.668 1 93.56 214 PHE A O 1
ATOM 1739 N N . GLN A 1 215 ? 14.156 -17.531 2.33 1 95.38 215 GLN A N 1
ATOM 1740 C CA . GLN A 1 215 ? 14.211 -16.625 3.471 1 95.38 215 GLN A CA 1
ATOM 1741 C C . GLN A 1 215 ? 12.906 -15.852 3.623 1 95.38 215 GLN A C 1
ATOM 1743 O O . GLN A 1 215 ? 12.562 -15.422 4.723 1 95.38 215 GLN A O 1
ATOM 1748 N N . SER A 1 216 ? 12.172 -15.633 2.52 1 96.5 216 SER A N 1
ATOM 1749 C CA . SER A 1 216 ? 10.891 -14.922 2.58 1 96.5 216 SER A CA 1
ATOM 1750 C C . SER A 1 216 ? 9.961 -15.367 1.455 1 96.5 216 SER A C 1
ATOM 1752 O O . SER A 1 216 ? 10.414 -15.945 0.464 1 96.5 216 SER A O 1
ATOM 1754 N N . VAL A 1 217 ? 8.664 -15.172 1.652 1 96.75 217 VAL A N 1
ATOM 1755 C CA . VAL A 1 217 ? 7.641 -15.516 0.669 1 96.75 217 VAL A CA 1
ATOM 1756 C C . VAL A 1 217 ? 6.48 -14.531 0.765 1 96.75 217 VAL A C 1
ATOM 1758 O O . VAL A 1 217 ? 6.184 -14.008 1.844 1 96.75 217 VAL A O 1
ATOM 1761 N N . ASN A 1 218 ? 5.879 -14.172 -0.355 1 98.06 218 ASN A N 1
ATOM 1762 C CA . ASN A 1 218 ? 4.652 -13.383 -0.345 1 98.06 218 ASN A CA 1
ATOM 1763 C C . ASN A 1 218 ? 3.488 -14.148 -0.968 1 98.06 218 ASN A C 1
ATOM 1765 O O . ASN A 1 218 ? 3.688 -14.961 -1.876 1 98.06 218 ASN A O 1
ATOM 1769 N N . ILE A 1 219 ? 2.285 -13.922 -0.489 1 97.75 219 ILE A N 1
ATOM 1770 C CA . ILE A 1 219 ? 1.029 -14.492 -0.964 1 97.75 219 ILE A CA 1
ATOM 1771 C C . ILE A 1 219 ? 0.011 -13.375 -1.2 1 97.75 219 ILE A C 1
ATOM 1773 O O . ILE A 1 219 ? -0.168 -12.5 -0.35 1 97.75 219 ILE A O 1
ATOM 1777 N N . SER A 1 220 ? -0.608 -13.398 -2.359 1 98.12 220 SER A N 1
ATOM 1778 C CA . SER A 1 220 ? -1.626 -12.391 -2.615 1 98.12 220 SER A CA 1
ATOM 1779 C C . SER A 1 220 ? -2.92 -12.703 -1.871 1 98.12 220 SER A C 1
ATOM 1781 O O . SER A 1 220 ? -3.377 -13.844 -1.867 1 98.12 220 SER A O 1
ATOM 1783 N N . GLY A 1 221 ? -3.48 -11.68 -1.329 1 97.62 221 GLY A N 1
ATOM 1784 C CA . GLY A 1 221 ? -4.754 -11.844 -0.649 1 97.62 221 GLY A CA 1
ATOM 1785 C C . GLY A 1 221 ? -5.945 -11.758 -1.584 1 97.62 221 GLY A C 1
ATOM 1786 O O . GLY A 1 221 ? -7.051 -12.18 -1.23 1 97.62 221 GLY A O 1
ATOM 1787 N N . HIS A 1 222 ? -5.742 -11.266 -2.785 1 96.44 222 HIS A N 1
ATOM 1788 C CA . HIS A 1 222 ? -6.914 -10.992 -3.611 1 96.44 222 HIS A CA 1
ATOM 1789 C C . HIS A 1 222 ? -6.938 -11.891 -4.848 1 96.44 222 HIS A C 1
ATOM 1791 O O . HIS A 1 222 ? -7.805 -11.742 -5.711 1 96.44 222 HIS A O 1
ATOM 1797 N N . LYS A 1 223 ? -5.98 -12.797 -5.008 1 96.88 223 LYS A N 1
ATOM 1798 C CA . LYS A 1 223 ? -5.961 -13.703 -6.152 1 96.88 223 LYS A CA 1
ATOM 1799 C C . LYS A 1 223 ? -6.719 -14.992 -5.852 1 96.88 223 LYS A C 1
ATOM 1801 O O . LYS A 1 223 ? -7.953 -14.992 -5.797 1 96.88 223 LYS A O 1
ATOM 1806 N N . PHE A 1 224 ? -6.051 -16.078 -5.375 1 97.31 224 PHE A N 1
ATOM 1807 C CA . PHE A 1 224 ? -6.688 -17.375 -5.129 1 97.31 224 PHE A CA 1
ATOM 1808 C C . PHE A 1 224 ? -7.707 -17.266 -4.004 1 97.31 224 PHE A C 1
ATOM 1810 O O . PHE A 1 224 ? -8.797 -17.844 -4.086 1 97.31 224 PHE A O 1
ATOM 1817 N N . LEU A 1 225 ? -7.387 -16.5 -2.947 1 97.12 225 LEU A N 1
ATOM 1818 C CA . LEU A 1 225 ? -8.266 -16.359 -1.793 1 97.12 225 LEU A CA 1
ATOM 1819 C C . LEU A 1 225 ? -9.484 -15.516 -2.141 1 97.12 225 LEU A C 1
ATOM 1821 O O . LEU A 1 225 ? -10.625 -15.906 -1.867 1 97.12 225 LEU A O 1
ATOM 1825 N N . GLY A 1 226 ? -9.203 -14.484 -2.756 1 96.5 226 GLY A N 1
ATOM 1826 C CA . GLY A 1 226 ? -10.281 -13.555 -3.074 1 96.5 226 GLY A CA 1
ATOM 1827 C C . GLY A 1 226 ? -10.531 -12.539 -1.978 1 96.5 226 GLY A C 1
ATOM 1828 O O . GLY A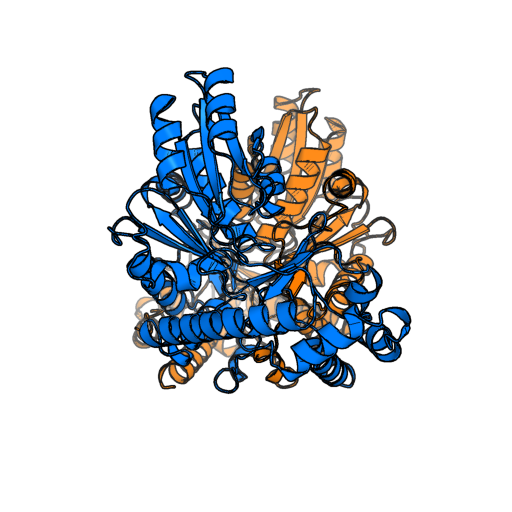 1 226 ? -10.766 -12.906 -0.824 1 96.5 226 GLY A O 1
ATOM 1829 N N . ASN A 1 227 ? -10.461 -11.312 -2.307 1 95.62 227 ASN A N 1
ATOM 1830 C CA . ASN A 1 227 ? -10.703 -10.18 -1.424 1 95.62 227 ASN A CA 1
ATOM 1831 C C . ASN A 1 227 ? -11.102 -8.93 -2.211 1 95.62 227 ASN A C 1
ATOM 1833 O O . ASN A 1 227 ? -10.789 -8.82 -3.398 1 95.62 227 ASN A O 1
ATOM 1837 N N . PRO A 1 228 ? -11.852 -7.988 -1.572 1 95.56 228 PRO A N 1
ATOM 1838 C CA . PRO A 1 228 ? -12.32 -6.805 -2.293 1 95.56 228 PRO A CA 1
ATOM 1839 C C . PRO A 1 228 ? -11.18 -5.93 -2.805 1 95.56 228 PRO A C 1
ATOM 1841 O O . PRO A 1 228 ? -11.328 -5.254 -3.824 1 95.56 228 PRO A O 1
ATOM 1844 N N . MET A 1 229 ? -10.102 -5.887 -2.072 1 97 229 MET A N 1
ATOM 1845 C CA . MET A 1 229 ? -8.969 -5.047 -2.467 1 97 229 MET A CA 1
ATOM 1846 C C . MET A 1 229 ? -7.664 -5.832 -2.424 1 97 229 MET A C 1
ATOM 1848 O O . MET A 1 229 ? -7.582 -6.871 -1.768 1 97 229 MET A O 1
ATOM 1852 N N . PRO A 1 230 ? -6.656 -5.344 -3.121 1 97.56 230 PRO A N 1
ATOM 1853 C CA . PRO A 1 230 ? -5.359 -6.027 -3.107 1 97.56 230 PRO A CA 1
ATOM 1854 C C . PRO A 1 230 ? -4.723 -6.055 -1.722 1 97.56 230 PRO A C 1
ATOM 1856 O O . PRO A 1 230 ? -4.934 -5.141 -0.922 1 97.56 230 PRO A O 1
ATOM 1859 N N . SER A 1 231 ? -4.012 -7.031 -1.439 1 98.25 231 SER A N 1
ATOM 1860 C CA . SER A 1 231 ? -3.143 -7.184 -0.276 1 98.25 231 SER A CA 1
ATOM 1861 C C . SER A 1 231 ? -2.039 -8.203 -0.539 1 98.25 231 SER A C 1
ATOM 1863 O O . SER A 1 231 ? -2.137 -9.008 -1.47 1 98.25 231 SER A O 1
ATOM 1865 N N . GLY A 1 232 ? -0.94 -8.125 0.101 1 98.44 232 GLY A N 1
ATOM 1866 C CA . GLY A 1 232 ? 0.167 -9.07 0.047 1 98.44 232 GLY A CA 1
ATOM 1867 C C . GLY A 1 232 ? 0.607 -9.547 1.417 1 98.44 232 GLY A C 1
ATOM 1868 O O . GLY A 1 232 ? 1.083 -8.758 2.236 1 98.44 232 GLY A O 1
ATOM 1869 N N . ILE A 1 233 ? 0.464 -10.805 1.69 1 98.5 233 ILE A N 1
ATOM 1870 C CA . ILE A 1 233 ? 0.937 -11.398 2.934 1 98.5 233 ILE A CA 1
ATOM 1871 C C . ILE A 1 233 ? 2.422 -11.727 2.816 1 98.5 233 ILE A C 1
ATOM 1873 O O . ILE A 1 233 ? 2.818 -12.547 1.981 1 98.5 233 ILE A O 1
ATOM 1877 N N . LEU A 1 234 ? 3.189 -11.117 3.59 1 98.12 234 LEU A N 1
ATOM 1878 C CA . LEU A 1 234 ? 4.629 -11.352 3.582 1 98.12 234 LEU A CA 1
ATOM 1879 C C . LEU A 1 234 ? 5.051 -12.188 4.785 1 98.12 234 LEU A C 1
ATOM 1881 O O . LEU A 1 234 ? 4.621 -11.922 5.91 1 98.12 234 LEU A O 1
ATOM 1885 N N . LEU A 1 235 ? 5.805 -13.188 4.59 1 96.5 235 LEU A N 1
ATOM 1886 C CA . LEU A 1 235 ? 6.516 -13.945 5.613 1 96.5 235 LEU A CA 1
ATOM 1887 C C . LEU A 1 235 ? 8.023 -13.844 5.414 1 96.5 235 LEU A C 1
ATOM 1889 O O . LEU A 1 235 ? 8.516 -13.953 4.289 1 96.5 235 LEU A O 1
ATOM 1893 N N . ILE A 1 236 ? 8.766 -13.68 6.492 1 95.94 236 ILE A N 1
ATOM 1894 C CA . ILE A 1 236 ? 10.203 -13.477 6.367 1 95.94 236 ILE A CA 1
ATOM 1895 C C . ILE A 1 236 ? 10.906 -13.961 7.633 1 95.94 236 ILE A C 1
ATOM 1897 O O . ILE A 1 236 ? 10.352 -13.891 8.727 1 95.94 236 ILE A O 1
ATOM 1901 N N . GLN A 1 237 ? 12.086 -14.469 7.504 1 94.31 237 GLN A N 1
ATOM 1902 C CA . GLN A 1 237 ? 12.891 -14.836 8.664 1 94.31 237 GLN A CA 1
ATOM 1903 C C . GLN A 1 237 ? 13.32 -13.602 9.445 1 94.31 237 GLN A C 1
ATOM 1905 O O . GLN A 1 237 ? 13.781 -12.617 8.859 1 94.31 237 GLN A O 1
ATOM 1910 N N . LYS A 1 238 ? 13.305 -13.578 10.688 1 91 238 LYS A N 1
ATOM 1911 C CA . LYS A 1 238 ? 13.508 -12.43 11.562 1 91 238 LYS A CA 1
ATOM 1912 C C . LYS A 1 238 ? 14.922 -11.875 11.422 1 91 238 LYS A C 1
ATOM 1914 O O . LYS A 1 238 ? 15.133 -10.664 11.547 1 91 238 LYS A O 1
ATOM 1919 N N . LYS A 1 239 ? 15.828 -12.688 11.219 1 90.88 239 LYS A N 1
ATOM 1920 C CA . LYS A 1 239 ? 17.219 -12.25 11.188 1 90.88 239 LYS A CA 1
ATOM 1921 C C . LYS A 1 239 ? 17.438 -11.211 10.094 1 90.88 239 LYS A C 1
ATOM 1923 O O . LYS A 1 239 ? 18.359 -10.391 10.188 1 90.88 239 LYS A O 1
ATOM 1928 N N . TYR A 1 240 ? 16.609 -11.141 9.125 1 92.38 240 TYR A N 1
ATOM 1929 C CA . TYR A 1 240 ? 16.797 -10.227 8.008 1 92.38 240 TYR A CA 1
ATOM 1930 C C . TYR A 1 240 ? 16.125 -8.883 8.273 1 92.38 240 TYR A C 1
ATOM 1932 O O . TYR A 1 240 ? 16.344 -7.918 7.539 1 92.38 240 TYR A O 1
ATOM 1940 N N . ILE A 1 241 ? 15.305 -8.781 9.336 1 88.69 241 ILE A N 1
ATOM 1941 C CA . ILE A 1 241 ? 14.641 -7.508 9.594 1 88.69 241 ILE A CA 1
ATOM 1942 C C . ILE A 1 241 ? 15.258 -6.859 10.836 1 88.69 241 ILE A C 1
ATOM 1944 O O . ILE A 1 241 ? 14.773 -5.824 11.297 1 88.69 241 ILE A O 1
ATOM 1948 N N . SER A 1 242 ? 16.125 -7.406 11.414 1 68.62 242 SER A N 1
ATOM 1949 C CA . SER A 1 242 ? 16.672 -7.027 12.711 1 68.62 242 SER A CA 1
ATOM 1950 C C . SER A 1 242 ? 17.188 -5.59 12.695 1 68.62 242 SER A C 1
ATOM 1952 O O . SER A 1 242 ? 17.031 -4.855 13.672 1 68.62 242 SER A O 1
ATOM 1954 N N . GLN A 1 243 ? 17.719 -5.258 11.727 1 60.38 243 GLN A N 1
ATOM 1955 C CA . GLN A 1 243 ? 18.266 -3.902 11.656 1 60.38 243 GLN A CA 1
ATOM 1956 C C . GLN A 1 243 ? 17.141 -2.863 11.727 1 60.38 243 GLN A C 1
ATOM 1958 O O . GLN A 1 243 ? 17.297 -1.812 12.352 1 60.38 243 GLN A O 1
ATOM 1963 N N . ASN A 1 244 ? 16.109 -3.205 11.227 1 58.88 244 ASN A N 1
ATOM 1964 C CA . ASN A 1 244 ? 14.969 -2.289 11.258 1 58.88 244 ASN A CA 1
ATOM 1965 C C . ASN A 1 244 ? 14.367 -2.188 12.664 1 58.88 244 ASN A C 1
ATOM 1967 O O . ASN A 1 244 ? 13.922 -1.116 13.07 1 58.88 244 ASN A O 1
ATOM 1971 N N . TYR A 1 245 ? 14.422 -3.211 13.273 1 56.5 245 TYR A N 1
ATOM 1972 C CA . TYR A 1 245 ? 13.938 -3.242 14.648 1 56.5 245 TYR A CA 1
ATOM 1973 C C . TYR A 1 245 ? 14.734 -2.289 15.531 1 56.5 245 TYR A C 1
ATOM 1975 O O . TYR A 1 245 ? 14.164 -1.608 16.391 1 56.5 245 TYR A O 1
ATOM 1983 N N . VAL A 1 246 ? 15.938 -2.197 15.242 1 43.06 246 VAL A N 1
ATOM 1984 C CA . VAL A 1 246 ? 16.797 -1.354 16.062 1 43.06 246 VAL A CA 1
ATOM 1985 C C . VAL A 1 246 ? 16.594 0.113 15.695 1 43.06 246 VAL A C 1
ATOM 1987 O O . VAL A 1 246 ? 16.516 0.975 16.578 1 43.06 246 VAL A O 1
ATOM 1990 N N . GLU A 1 247 ? 16.484 0.268 14.523 1 44.09 247 GLU A N 1
ATOM 1991 C CA . GLU A 1 247 ? 16.484 1.646 14.039 1 44.09 247 GLU A CA 1
ATOM 1992 C C . GLU A 1 247 ? 15.117 2.299 14.211 1 44.09 247 GLU A C 1
ATOM 1994 O O . GLU A 1 247 ? 15.031 3.502 14.469 1 44.09 247 GLU A O 1
ATOM 1999 N N . TYR A 1 248 ? 14.117 1.418 14.148 1 45.38 248 TYR A N 1
ATOM 2000 C CA . TYR A 1 248 ? 12.789 2.025 14.094 1 45.38 248 TYR A CA 1
ATOM 2001 C C . TYR A 1 248 ? 11.938 1.589 15.273 1 45.38 248 TYR A C 1
ATOM 2003 O O . TYR A 1 248 ? 10.711 1.71 15.242 1 45.38 248 TYR A O 1
ATOM 2011 N N . ILE A 1 249 ? 12.5 1.211 16.359 1 43.38 249 ILE A N 1
ATOM 2012 C CA . ILE A 1 249 ? 11.828 0.625 17.531 1 43.38 249 ILE A CA 1
ATOM 2013 C C . ILE A 1 249 ? 10.898 1.654 18.156 1 43.38 249 ILE A C 1
ATOM 2015 O O . ILE A 1 249 ? 9.789 1.318 18.594 1 43.38 249 ILE A O 1
ATOM 2019 N N . ASP A 1 250 ? 11.398 2.814 18.172 1 48.25 250 ASP A N 1
ATOM 2020 C CA . ASP A 1 250 ? 10.625 3.775 18.953 1 48.25 250 ASP A CA 1
ATOM 2021 C C . ASP A 1 250 ? 9.281 4.07 18.297 1 48.25 250 ASP A C 1
ATOM 2023 O O . ASP A 1 250 ? 8.312 4.418 18.969 1 48.25 250 ASP A O 1
ATOM 2027 N N . ASN A 1 251 ? 9.398 3.871 16.953 1 53.69 251 ASN A N 1
ATOM 2028 C CA . ASN A 1 251 ? 8.148 4.266 16.312 1 53.69 251 ASN A CA 1
ATOM 2029 C C . ASN A 1 251 ? 7.43 3.066 15.703 1 53.69 251 ASN A C 1
ATOM 2031 O O . ASN A 1 251 ? 6.352 3.213 15.125 1 53.69 251 ASN A O 1
ATOM 2035 N N . ASP A 1 252 ? 7.902 1.922 15.953 1 63.62 252 ASP A N 1
ATOM 2036 C CA . ASP A 1 252 ? 7.305 0.68 15.469 1 63.62 252 ASP A CA 1
ATOM 2037 C C . ASP A 1 252 ? 7.09 0.722 13.961 1 63.62 252 ASP A C 1
ATOM 2039 O O . ASP A 1 252 ? 6.227 0.02 13.43 1 63.62 252 ASP A O 1
ATOM 2043 N N . ASP A 1 253 ? 7.898 1.646 13.289 1 74 253 ASP A N 1
ATOM 2044 C CA . ASP A 1 253 ? 7.703 1.793 11.852 1 74 253 ASP A CA 1
ATOM 2045 C C . ASP A 1 253 ? 8.578 0.808 11.07 1 74 253 ASP A C 1
ATOM 2047 O O . ASP A 1 253 ? 9.578 1.199 10.469 1 74 253 ASP A O 1
ATOM 2051 N N . MET A 1 254 ? 8.094 -0.403 10.906 1 83 254 MET A N 1
ATOM 2052 C CA . MET A 1 254 ? 8.898 -1.487 10.352 1 83 254 MET A CA 1
ATOM 2053 C C . MET A 1 254 ? 8.422 -1.851 8.953 1 83 254 MET A C 1
ATOM 2055 O O . MET A 1 254 ? 9.062 -2.641 8.258 1 83 254 MET A O 1
ATOM 2059 N N . THR A 1 255 ? 7.363 -1.302 8.578 1 91 255 THR A N 1
ATOM 2060 C CA . THR A 1 255 ? 6.793 -1.687 7.289 1 91 255 THR A CA 1
ATOM 2061 C C . THR A 1 255 ? 6.973 -0.572 6.262 1 91 255 THR A C 1
ATOM 2063 O O . THR A 1 255 ? 7.344 0.55 6.613 1 91 255 THR A O 1
ATOM 2066 N N . ILE A 1 256 ? 6.77 -0.874 4.949 1 94.06 256 ILE A N 1
ATOM 2067 C CA . ILE A 1 256 ? 6.941 0.127 3.9 1 94.06 256 ILE A CA 1
ATOM 2068 C C . ILE A 1 256 ? 6.004 1.305 4.152 1 94.06 256 ILE A C 1
ATOM 2070 O O . ILE A 1 256 ? 6.449 2.451 4.254 1 94.06 256 ILE A O 1
ATOM 2074 N N . GLY A 1 257 ? 4.734 1.026 4.164 1 92.5 257 GLY A N 1
ATOM 2075 C CA . GLY A 1 257 ? 3.764 2.021 4.59 1 92.5 257 GLY A CA 1
ATOM 2076 C C . GLY A 1 257 ? 3.611 2.098 6.098 1 92.5 257 GLY A C 1
ATOM 2077 O O . GLY A 1 257 ? 3.539 1.068 6.773 1 92.5 257 GLY A O 1
ATOM 2078 N N . GLY A 1 258 ? 3.623 3.309 6.645 1 90.38 258 GLY A N 1
ATOM 2079 C CA . GLY A 1 258 ? 3.396 3.434 8.078 1 90.38 258 GLY A CA 1
ATOM 2080 C C . GLY A 1 258 ? 1.99 3.049 8.492 1 90.38 258 GLY A C 1
ATOM 2081 O O . GLY A 1 258 ? 1.805 2.309 9.461 1 90.38 258 GLY A O 1
ATOM 2082 N N . SER A 1 259 ? 1.019 3.609 7.809 1 94.56 259 SER A N 1
ATOM 2083 C CA . SER A 1 259 ? -0.379 3.221 7.973 1 94.56 259 SER A CA 1
ATOM 2084 C C . SER A 1 259 ? -0.772 2.137 6.973 1 94.56 259 SER A C 1
ATOM 2086 O O . SER A 1 259 ? -0.449 2.232 5.785 1 94.56 259 SER A O 1
ATOM 2088 N N . ARG A 1 260 ? -1.373 1.086 7.484 1 96.44 260 ARG A N 1
ATOM 2089 C CA . ARG A 1 260 ? -1.772 -0.024 6.625 1 96.44 260 ARG A CA 1
ATOM 2090 C C . ARG A 1 260 ? -3.26 -0.326 6.777 1 96.44 260 ARG A C 1
ATOM 2092 O O . ARG A 1 260 ? -3.881 0.069 7.766 1 96.44 260 ARG A O 1
ATOM 2099 N N . ASN A 1 261 ? -3.789 -1.002 5.828 1 97.94 261 ASN A N 1
ATOM 2100 C CA . ASN A 1 261 ? -5.219 -1.289 5.746 1 97.94 261 ASN A CA 1
ATOM 2101 C C . ASN A 1 261 ? -5.629 -2.383 6.727 1 97.94 261 ASN A C 1
ATOM 2103 O O . ASN A 1 261 ? -5.617 -3.566 6.387 1 97.94 261 ASN A O 1
ATOM 2107 N N . GLY A 1 262 ? -6.121 -1.911 7.891 1 96.25 262 GLY A N 1
ATOM 2108 C CA . GLY A 1 262 ? -6.559 -2.871 8.891 1 96.25 262 GLY A CA 1
ATOM 2109 C C . GLY A 1 262 ? -7.809 -3.631 8.492 1 96.25 262 GLY A C 1
ATOM 2110 O O . GLY A 1 262 ? -8.07 -4.723 9 1 96.25 262 GLY A O 1
ATOM 2111 N N . LEU A 1 263 ? -8.641 -3.059 7.645 1 96.56 263 LEU A N 1
ATOM 2112 C CA . LEU A 1 263 ? -9.844 -3.734 7.164 1 96.56 263 LEU A CA 1
ATOM 2113 C C . LEU A 1 263 ? -9.477 -4.969 6.344 1 96.56 263 LEU A C 1
ATOM 2115 O O . LEU A 1 263 ? -10.156 -5.996 6.43 1 96.56 263 LEU A O 1
ATOM 2119 N N . SER A 1 264 ? -8.461 -4.871 5.566 1 97 264 SER A N 1
ATOM 2120 C CA . SER A 1 264 ? -7.996 -5.996 4.762 1 97 264 SER A CA 1
ATOM 2121 C C . SER A 1 264 ? -7.637 -7.191 5.641 1 97 264 SER A C 1
ATOM 2123 O O . SER A 1 264 ? -7.902 -8.336 5.277 1 97 264 SER A O 1
ATOM 2125 N N . ALA A 1 265 ? -7.012 -6.922 6.789 1 96.19 265 ALA A N 1
ATOM 2126 C CA . ALA A 1 265 ? -6.645 -7.988 7.719 1 96.19 265 ALA A CA 1
ATOM 2127 C C . ALA A 1 265 ? -7.883 -8.711 8.234 1 96.19 265 ALA A C 1
ATOM 2129 O O . ALA A 1 265 ? -7.91 -9.945 8.289 1 96.19 265 ALA A O 1
ATOM 2130 N N . VAL A 1 266 ? -8.891 -7.945 8.57 1 95.38 266 VAL A N 1
ATOM 2131 C CA . VAL A 1 266 ? -10.125 -8.516 9.094 1 95.38 266 VAL A CA 1
ATOM 2132 C C . VAL A 1 266 ? -10.805 -9.359 8.016 1 95.38 266 VAL A C 1
ATOM 2134 O O . VAL A 1 266 ? -11.25 -10.477 8.289 1 95.38 266 VAL A O 1
ATOM 2137 N N . LEU A 1 267 ? -10.859 -8.844 6.852 1 96.38 267 LEU A N 1
ATOM 2138 C CA . LEU A 1 267 ? -11.547 -9.531 5.766 1 96.38 267 LEU A CA 1
ATOM 2139 C C . LEU A 1 267 ? -10.797 -10.797 5.363 1 96.38 267 LEU A C 1
ATOM 2141 O O . LEU A 1 267 ? -11.414 -11.828 5.098 1 96.38 267 LEU A O 1
ATOM 2145 N N . LEU A 1 268 ? -9.469 -10.75 5.285 1 96.75 268 LEU A N 1
ATOM 2146 C CA . LEU A 1 268 ? -8.664 -11.914 4.941 1 96.75 268 LEU A CA 1
ATOM 2147 C C . LEU A 1 268 ? -8.859 -13.031 5.969 1 96.75 268 LEU A C 1
ATOM 2149 O O . LEU A 1 268 ? -8.977 -14.203 5.605 1 96.75 268 LEU A O 1
ATOM 2153 N N . TYR A 1 269 ? -8.859 -12.648 7.246 1 95.19 269 TYR A N 1
ATOM 2154 C CA . TYR A 1 269 ? -9.094 -13.617 8.305 1 95.19 269 TYR A CA 1
ATOM 2155 C C . TYR A 1 269 ? -10.445 -14.305 8.125 1 95.19 269 TYR A C 1
ATOM 2157 O O . TYR A 1 269 ? -10.539 -15.531 8.18 1 95.19 269 TYR A O 1
ATOM 2165 N N . ASN A 1 270 ? -11.469 -13.484 7.902 1 93.81 270 ASN A N 1
ATOM 2166 C CA . ASN A 1 270 ? -12.805 -14.023 7.711 1 93.81 270 ASN A CA 1
ATOM 2167 C C . ASN A 1 270 ? -12.891 -14.875 6.445 1 93.81 270 ASN A C 1
ATOM 2169 O O . ASN A 1 270 ? -13.625 -15.867 6.406 1 93.81 270 ASN A O 1
ATOM 2173 N N . ARG A 1 271 ? -12.172 -14.5 5.434 1 95.62 271 ARG A N 1
ATOM 2174 C CA . ARG A 1 271 ? -12.156 -15.25 4.18 1 95.62 271 ARG A CA 1
ATOM 2175 C C . ARG A 1 271 ? -11.562 -16.641 4.379 1 95.62 271 ARG A C 1
ATOM 2177 O O . ARG A 1 271 ? -12.133 -17.641 3.924 1 95.62 271 ARG A O 1
ATOM 2184 N N . ILE A 1 272 ? -10.422 -16.719 5.027 1 95.38 272 ILE A N 1
ATOM 2185 C CA . ILE A 1 272 ? -9.773 -18 5.297 1 95.38 272 ILE A CA 1
ATOM 2186 C C . ILE A 1 272 ? -10.719 -18.906 6.07 1 95.38 272 ILE A C 1
ATOM 2188 O O . ILE A 1 272 ? -10.867 -20.078 5.734 1 95.38 272 ILE A O 1
ATOM 2192 N N . LEU A 1 273 ? -11.445 -18.328 7.016 1 93.44 273 LEU A N 1
ATOM 2193 C CA . LEU A 1 273 ? -12.398 -19.094 7.801 1 93.44 273 LEU A CA 1
ATOM 2194 C C . LEU A 1 273 ? -13.57 -19.547 6.938 1 93.44 273 LEU A C 1
ATOM 2196 O O . LEU A 1 273 ? -14.008 -20.703 7.027 1 93.44 273 LEU A O 1
ATOM 2200 N N . SER A 1 274 ? -14.07 -18.594 6.145 1 94.06 274 SER A N 1
ATOM 2201 C CA . SER A 1 274 ? -15.25 -18.906 5.336 1 94.06 274 SER A CA 1
ATOM 2202 C C . SER A 1 274 ? -14.945 -19.984 4.301 1 94.06 274 SER A C 1
ATOM 2204 O O . SER A 1 274 ? -15.844 -20.719 3.889 1 94.06 274 SER A O 1
ATOM 2206 N N . LEU A 1 275 ? -13.688 -20.156 3.873 1 96.06 275 LEU A N 1
ATOM 2207 C CA . LEU A 1 275 ? -13.273 -21.156 2.906 1 96.06 275 LEU A CA 1
ATOM 2208 C C . LEU A 1 275 ? -13.023 -22.5 3.592 1 96.06 275 LEU A C 1
ATOM 2210 O O . LEU A 1 275 ? -12.773 -23.5 2.926 1 96.06 275 LEU A O 1
ATOM 2214 N N . GLY A 1 276 ? -13.031 -22.484 4.914 1 95.25 276 GLY A N 1
ATOM 2215 C CA . GLY A 1 276 ? -12.852 -23.734 5.641 1 95.25 276 GLY A CA 1
ATOM 2216 C C . GLY A 1 276 ? -11.414 -23.984 6.047 1 95.25 276 GLY A C 1
ATOM 2217 O O . GLY A 1 276 ? -10.992 -25.125 6.199 1 95.25 276 GLY A O 1
ATOM 2218 N N . SER A 1 277 ? -10.656 -22.906 6.172 1 93.62 277 SER A N 1
ATOM 2219 C CA . SER A 1 277 ? -9.266 -22.984 6.617 1 93.62 277 SER A CA 1
ATOM 2220 C C . SER A 1 277 ? -8.477 -23.984 5.785 1 93.62 277 SER A C 1
ATOM 2222 O O . SER A 1 277 ? -8.656 -24.062 4.57 1 93.62 277 SER A O 1
ATOM 2224 N N . LYS A 1 278 ? -7.543 -24.656 6.391 1 93.19 278 LYS A N 1
ATOM 2225 C CA . LYS A 1 278 ? -6.602 -25.5 5.672 1 93.19 278 LYS A CA 1
ATOM 2226 C C . LYS A 1 278 ? -7.332 -26.531 4.812 1 93.19 278 LYS A C 1
ATOM 2228 O O . LYS A 1 278 ? -7.07 -26.656 3.613 1 93.19 278 LYS A O 1
ATOM 2233 N N . LYS A 1 279 ? -8.266 -27.234 5.383 1 94.31 279 LYS A N 1
ATOM 2234 C CA . LYS A 1 279 ? -8.992 -28.297 4.684 1 94.31 279 LYS A CA 1
ATOM 2235 C C . LYS A 1 279 ? -9.805 -27.719 3.523 1 94.31 279 LYS A C 1
ATOM 2237 O O . LYS A 1 279 ? -9.844 -28.297 2.436 1 94.31 279 LYS A O 1
ATOM 2242 N N . GLY A 1 280 ? -10.422 -26.594 3.77 1 96.06 280 GLY A N 1
ATOM 2243 C CA . GLY A 1 280 ? -11.219 -25.953 2.734 1 96.06 280 GLY A CA 1
ATOM 2244 C C . GLY A 1 280 ? -10.383 -25.438 1.573 1 96.06 280 GLY A C 1
ATOM 2245 O O . GLY A 1 280 ? -10.812 -25.5 0.42 1 96.06 280 GLY A O 1
ATOM 2246 N N . LEU A 1 281 ? -9.234 -24.953 1.879 1 95.69 281 LEU A N 1
ATOM 2247 C CA . LEU A 1 281 ? -8.344 -24.453 0.833 1 95.69 281 LEU A CA 1
ATOM 2248 C C . LEU A 1 281 ? -7.824 -25.609 -0.026 1 95.69 281 LEU A C 1
ATOM 2250 O O . LEU A 1 281 ? -7.684 -25.469 -1.242 1 95.69 281 LEU A O 1
ATOM 2254 N N . ILE A 1 282 ? -7.539 -26.75 0.584 1 94.25 282 ILE A N 1
ATOM 2255 C CA . ILE A 1 282 ? -7.105 -27.938 -0.151 1 94.25 282 ILE A CA 1
ATOM 2256 C C . ILE A 1 282 ? -8.211 -28.375 -1.106 1 94.25 282 ILE A C 1
ATOM 2258 O O . ILE A 1 282 ? -7.945 -28.672 -2.273 1 94.25 282 ILE A O 1
ATOM 2262 N N . GLN A 1 283 ? -9.391 -28.406 -0.576 1 96.44 283 GLN A N 1
ATOM 2263 C CA . GLN A 1 283 ? -10.539 -28.812 -1.389 1 96.44 283 GLN A CA 1
ATOM 2264 C C . GLN A 1 283 ? -10.758 -27.844 -2.549 1 96.44 283 GLN A C 1
ATOM 2266 O O . GLN A 1 283 ? -11 -28.266 -3.68 1 96.44 283 GLN A O 1
ATOM 2271 N N . ARG A 1 284 ? -10.688 -26.578 -2.248 1 97.19 284 ARG A N 1
ATOM 2272 C CA . ARG A 1 284 ? -10.828 -25.547 -3.27 1 97.19 284 ARG A CA 1
ATOM 2273 C C . ARG A 1 284 ? -9.805 -25.734 -4.383 1 97.19 284 ARG A C 1
ATOM 2275 O O . ARG A 1 284 ? -10.141 -25.672 -5.566 1 97.19 284 ARG A O 1
ATOM 2282 N N . TYR A 1 285 ? -8.586 -25.984 -3.996 1 96.5 285 TYR A N 1
ATOM 2283 C CA . TYR A 1 285 ? -7.52 -26.203 -4.965 1 96.5 285 TYR A CA 1
ATOM 2284 C C . TYR A 1 285 ? -7.793 -27.453 -5.805 1 96.5 285 TYR A C 1
ATOM 2286 O O . TYR A 1 285 ? -7.648 -27.422 -7.031 1 96.5 285 TYR A O 1
ATOM 2294 N N . GLN A 1 286 ? -8.156 -28.469 -5.184 1 96.5 286 GLN A N 1
ATOM 2295 C CA . GLN A 1 286 ? -8.43 -29.703 -5.898 1 96.5 286 GLN A CA 1
ATOM 2296 C C . GLN A 1 286 ? -9.547 -29.516 -6.918 1 96.5 286 GLN A C 1
ATOM 2298 O O . GLN A 1 286 ? -9.477 -30.031 -8.031 1 96.5 286 GLN A O 1
ATOM 2303 N N . GLU A 1 287 ? -10.594 -28.844 -6.504 1 97.88 287 GLU A N 1
ATOM 2304 C CA . GLU A 1 287 ? -11.695 -28.562 -7.422 1 97.88 287 GLU A CA 1
ATOM 2305 C C . GLU A 1 287 ? -11.227 -27.75 -8.625 1 97.88 287 GLU A C 1
ATOM 2307 O O . GLU A 1 287 ? -11.648 -28.016 -9.758 1 97.88 287 GLU A O 1
ATOM 2312 N N . CYS A 1 288 ? -10.375 -26.781 -8.375 1 97.94 288 CYS A N 1
ATOM 2313 C CA . CYS A 1 288 ? -9.82 -25.984 -9.461 1 97.94 288 CYS A CA 1
ATOM 2314 C C . CYS A 1 288 ? -8.938 -26.844 -10.367 1 97.94 288 CYS A C 1
ATOM 2316 O O . CYS A 1 288 ? -8.961 -26.672 -11.594 1 97.94 288 CYS A O 1
ATOM 2318 N N . LEU A 1 289 ? -8.18 -27.703 -9.781 1 96.88 289 LEU A N 1
ATOM 2319 C CA . LEU A 1 289 ? -7.309 -28.594 -10.547 1 96.88 289 LEU A CA 1
ATOM 2320 C C . LEU A 1 289 ? -8.125 -29.516 -11.445 1 96.88 289 LEU A C 1
ATOM 2322 O O . LEU A 1 289 ? -7.797 -29.688 -12.617 1 96.88 289 LEU A O 1
ATOM 2326 N N . ASP A 1 290 ? -9.141 -30.109 -10.883 1 98.19 290 ASP A N 1
ATOM 2327 C CA . ASP A 1 290 ? -10.023 -30.969 -11.656 1 98.19 290 ASP A CA 1
ATOM 2328 C C . ASP A 1 290 ? -10.664 -30.219 -12.82 1 98.19 290 ASP A C 1
ATOM 2330 O O . ASP A 1 290 ? -10.758 -30.734 -13.93 1 98.19 290 ASP A O 1
ATOM 2334 N N . LYS A 1 291 ? -11.102 -29.062 -12.531 1 98.62 291 LYS A N 1
ATOM 2335 C CA . LYS A 1 291 ? -11.68 -28.203 -13.562 1 98.62 291 LYS A CA 1
ATOM 2336 C C . LYS A 1 291 ? -10.672 -27.922 -14.672 1 98.62 291 LYS A C 1
ATOM 2338 O O . LYS A 1 291 ? -11.016 -27.953 -15.852 1 98.62 291 LYS A O 1
ATOM 2343 N N . SER A 1 292 ? -9.438 -27.609 -14.281 1 98.38 292 SER A N 1
ATOM 2344 C CA . SER A 1 292 ? -8.414 -27.297 -15.273 1 98.38 292 SER A CA 1
ATOM 2345 C C . SER A 1 292 ? -8.148 -28.5 -16.188 1 98.38 292 SER A C 1
ATOM 2347 O O . SER A 1 292 ? -7.902 -28.328 -17.391 1 98.38 292 SER A O 1
ATOM 2349 N N . GLU A 1 293 ? -8.234 -29.688 -15.664 1 98.38 293 GLU A N 1
ATOM 2350 C CA . GLU A 1 293 ? -8.062 -30.891 -16.469 1 98.38 293 GLU A CA 1
ATOM 2351 C C . GLU A 1 293 ? -9.227 -31.078 -17.438 1 98.38 293 GLU A C 1
ATOM 2353 O O . GLU A 1 293 ? -9.016 -31.359 -18.609 1 98.38 293 GLU A O 1
ATOM 2358 N N . THR A 1 294 ? -10.375 -30.891 -16.906 1 98.69 294 THR A N 1
ATOM 2359 C CA . THR A 1 294 ? -11.578 -31.031 -17.719 1 98.69 294 THR A CA 1
ATOM 2360 C C . THR A 1 294 ? -11.602 -29.984 -18.828 1 98.69 294 THR A C 1
ATOM 2362 O O . THR A 1 294 ? -11.883 -30.297 -19.984 1 98.69 294 THR A O 1
ATOM 2365 N N . PHE A 1 295 ? -11.336 -28.734 -18.5 1 98.81 295 PHE A N 1
ATOM 2366 C CA . PHE A 1 295 ? -11.398 -27.641 -19.453 1 98.81 295 PHE A CA 1
ATOM 2367 C C . PHE A 1 295 ? -10.297 -27.766 -20.5 1 98.81 295 PHE A C 1
ATOM 2369 O O . PHE A 1 295 ? -10.5 -27.438 -21.672 1 98.81 295 PHE A O 1
ATOM 2376 N N . LEU A 1 296 ? -9.102 -28.25 -20.078 1 98.75 296 LEU A N 1
ATOM 2377 C CA . LEU A 1 296 ? -8.039 -28.516 -21.047 1 98.75 296 LEU A CA 1
ATOM 2378 C C . LEU A 1 296 ? -8.5 -29.547 -22.094 1 98.75 296 LEU A C 1
ATOM 2380 O O . LEU A 1 296 ? -8.242 -29.375 -23.281 1 98.75 296 LEU A O 1
ATOM 2384 N N . THR A 1 297 ? -9.18 -30.531 -21.641 1 98.75 297 THR A N 1
ATOM 2385 C CA . THR A 1 297 ? -9.703 -31.562 -22.531 1 98.75 297 THR A CA 1
ATOM 2386 C C . THR A 1 297 ? -10.711 -30.984 -23.516 1 98.75 297 THR A C 1
ATOM 2388 O O . THR A 1 297 ? -10.672 -31.281 -24.719 1 98.75 297 THR A O 1
ATOM 2391 N N . ILE A 1 298 ? -11.57 -30.156 -22.984 1 98.81 298 ILE A N 1
ATOM 2392 C CA . ILE A 1 298 ? -12.578 -29.516 -23.828 1 98.81 298 ILE A CA 1
ATOM 2393 C C . ILE A 1 298 ? -11.898 -28.656 -24.891 1 98.81 298 ILE A C 1
ATOM 2395 O O . ILE A 1 298 ? -12.281 -28.688 -26.062 1 98.81 298 ILE A O 1
ATOM 2399 N N . LEU A 1 299 ? -10.93 -27.906 -24.516 1 98.81 299 LEU A N 1
ATOM 2400 C CA . LEU A 1 299 ? -10.203 -27.047 -25.438 1 98.81 299 LEU A CA 1
ATOM 2401 C C . LEU A 1 299 ? -9.531 -27.859 -26.531 1 98.81 299 LEU A C 1
ATOM 2403 O O . LEU A 1 299 ? -9.641 -27.531 -27.719 1 98.81 299 LEU A O 1
ATOM 2407 N N . LYS A 1 300 ? -8.922 -28.922 -26.172 1 98.5 300 LYS A N 1
ATOM 2408 C CA . LYS A 1 300 ? -8.234 -29.797 -27.125 1 98.5 300 LYS A CA 1
ATOM 2409 C C . LYS A 1 300 ? -9.227 -30.453 -28.078 1 98.5 300 LYS A C 1
ATOM 2411 O O . LYS A 1 300 ? -8.977 -30.531 -29.281 1 98.5 300 LYS A O 1
ATOM 2416 N N . ASN A 1 301 ? -10.281 -30.844 -27.516 1 98.44 301 ASN A N 1
ATOM 2417 C CA . ASN A 1 301 ? -11.32 -31.453 -28.344 1 98.44 301 ASN A CA 1
ATOM 2418 C C . ASN A 1 301 ? -11.906 -30.469 -29.328 1 98.44 301 ASN A C 1
ATOM 2420 O O . ASN A 1 301 ? -12.516 -30.859 -30.328 1 98.44 301 ASN A O 1
ATOM 2424 N N . ASN A 1 302 ? -11.773 -29.266 -29.062 1 98.38 302 ASN A N 1
ATOM 2425 C CA . ASN A 1 302 ? -12.25 -28.234 -29.969 1 98.38 302 ASN A CA 1
ATOM 2426 C C . ASN A 1 302 ? -11.117 -27.656 -30.812 1 98.38 302 ASN A C 1
ATOM 2428 O O . ASN A 1 302 ? -11.258 -26.578 -31.406 1 98.38 302 ASN A O 1
ATOM 2432 N N . ASN A 1 303 ? -9.945 -28.281 -30.812 1 97.88 303 ASN A N 1
ATOM 2433 C CA . ASN A 1 303 ? -8.789 -27.969 -31.641 1 97.88 303 ASN A CA 1
ATOM 2434 C C . ASN A 1 303 ? -8.195 -26.609 -31.297 1 97.88 303 ASN A C 1
ATOM 2436 O O . ASN A 1 303 ? -7.793 -25.844 -32.188 1 97.88 303 ASN A O 1
ATOM 2440 N N . ILE A 1 304 ? -8.32 -26.25 -30.078 1 98.12 304 ILE A N 1
ATOM 2441 C CA . ILE A 1 304 ? -7.621 -25.078 -29.578 1 98.12 304 ILE A CA 1
ATOM 2442 C C . ILE A 1 304 ? -6.258 -25.469 -29.016 1 98.12 304 ILE A C 1
ATOM 2444 O O . ILE A 1 304 ? -6.16 -26.406 -28.219 1 98.12 304 ILE A O 1
ATOM 2448 N N . LYS A 1 305 ? -5.172 -24.812 -29.453 1 98 305 LYS A N 1
ATOM 2449 C CA . LYS A 1 305 ? -3.842 -25.094 -28.922 1 98 305 LYS A CA 1
ATOM 2450 C C . LYS A 1 305 ? -3.734 -24.656 -27.469 1 98 305 LYS A C 1
ATOM 2452 O O . LYS A 1 305 ? -3.611 -23.453 -27.172 1 98 305 LYS A O 1
ATOM 2457 N N . ALA A 1 306 ? -3.766 -25.641 -26.609 1 98.5 306 ALA A N 1
ATOM 2458 C CA . ALA A 1 306 ? -3.785 -25.359 -25.172 1 98.5 306 ALA A CA 1
ATOM 2459 C C . ALA A 1 306 ? -2.953 -26.391 -24.406 1 98.5 306 ALA A C 1
ATOM 2461 O O . ALA A 1 306 ? -2.834 -27.547 -24.812 1 98.5 306 ALA A O 1
ATOM 2462 N N . TRP A 1 307 ? -2.311 -25.906 -23.312 1 98.5 307 TRP A N 1
ATOM 2463 C CA . TRP A 1 307 ? -1.559 -26.781 -22.422 1 98.5 307 TRP A CA 1
ATOM 2464 C C . TRP A 1 307 ? -1.511 -26.203 -21.016 1 98.5 307 TRP A C 1
ATOM 2466 O O . TRP A 1 307 ? -1.932 -25.062 -20.781 1 98.5 307 TRP A O 1
ATOM 2476 N N . LYS A 1 308 ? -1.095 -26.969 -20.078 1 98.12 308 LYS A N 1
ATOM 2477 C CA . LYS A 1 308 ? -0.873 -26.484 -18.719 1 98.12 308 LYS A CA 1
ATOM 2478 C C . LYS A 1 308 ? 0.298 -27.203 -18.062 1 98.12 308 LYS A C 1
ATOM 2480 O O . LYS A 1 308 ? 0.595 -28.344 -18.406 1 98.12 308 LYS A O 1
ATOM 2485 N N . ASN A 1 309 ? 1.033 -26.484 -17.188 1 96.81 309 ASN A N 1
ATOM 2486 C CA . ASN A 1 309 ? 2.053 -27.141 -16.375 1 96.81 309 ASN A CA 1
ATOM 2487 C C . ASN A 1 309 ? 1.437 -28.125 -15.383 1 96.81 309 ASN A C 1
ATOM 2489 O O . ASN A 1 309 ? 0.245 -28.031 -15.078 1 96.81 309 ASN A O 1
ATOM 2493 N N . PRO A 1 310 ? 2.281 -29 -14.891 1 90.94 310 PRO A N 1
ATOM 2494 C CA . PRO A 1 310 ? 1.761 -29.922 -13.875 1 90.94 310 PRO A CA 1
ATOM 2495 C C . PRO A 1 310 ? 1.224 -29.203 -12.641 1 90.94 310 PRO A C 1
ATOM 2497 O O . PRO A 1 310 ? 1.843 -28.25 -12.164 1 90.94 310 PRO A O 1
ATOM 2500 N N . GLN A 1 311 ? 0.067 -29.516 -12.211 1 87.81 311 GLN A N 1
ATOM 2501 C CA . GLN A 1 311 ? -0.548 -29.031 -10.984 1 87.81 311 GLN A CA 1
ATOM 2502 C C . GLN A 1 311 ? -1.026 -27.594 -11.133 1 87.81 311 GLN A C 1
ATOM 2504 O O . GLN A 1 311 ? -1.368 -26.938 -10.148 1 87.81 311 GLN A O 1
ATOM 2509 N N . ALA A 1 312 ? -0.973 -27.109 -12.383 1 95.69 312 ALA A N 1
ATOM 2510 C CA . ALA A 1 312 ? -1.423 -25.734 -12.617 1 95.69 312 ALA A CA 1
ATOM 2511 C C . ALA A 1 312 ? -2.945 -25.656 -12.672 1 95.69 312 ALA A C 1
ATOM 2513 O O . ALA A 1 312 ? -3.598 -26.562 -13.211 1 95.69 312 ALA A O 1
ATOM 2514 N N . ILE A 1 313 ? -3.502 -24.609 -12.133 1 96.94 313 ILE A N 1
ATOM 2515 C CA . ILE A 1 313 ? -4.934 -24.375 -12.258 1 96.94 313 ILE A CA 1
ATOM 2516 C C . ILE A 1 313 ? -5.191 -23.312 -13.328 1 96.94 313 ILE A C 1
ATOM 2518 O O . ILE A 1 313 ? -6.273 -22.719 -13.375 1 96.94 313 ILE A O 1
ATOM 2522 N N . THR A 1 314 ? -4.18 -23 -14.125 1 97.62 314 THR A N 1
ATOM 2523 C CA . THR A 1 314 ? -4.281 -22.156 -15.305 1 97.62 314 THR A CA 1
ATOM 2524 C C . THR A 1 314 ? -4.039 -22.969 -16.578 1 97.62 314 THR A C 1
ATOM 2526 O O . THR A 1 314 ? -3.367 -24 -16.531 1 97.62 314 THR A O 1
ATOM 2529 N N . ILE A 1 315 ? -4.617 -22.547 -17.641 1 98.56 315 ILE A N 1
ATOM 2530 C CA . ILE A 1 315 ? -4.418 -23.156 -18.953 1 98.56 315 ILE A CA 1
ATOM 2531 C C . ILE A 1 315 ? -3.848 -22.125 -19.922 1 98.56 315 ILE A C 1
ATOM 2533 O O . ILE A 1 315 ? -4.367 -21.016 -20.016 1 98.56 315 ILE A O 1
ATOM 2537 N N . VAL A 1 316 ? -2.766 -22.516 -20.562 1 98.44 316 VAL A N 1
ATOM 2538 C CA . VAL A 1 316 ? -2.127 -21.656 -21.547 1 98.44 316 VAL A CA 1
ATOM 2539 C C . VAL A 1 316 ? -2.754 -21.891 -22.922 1 98.44 316 VAL A C 1
ATOM 2541 O O . VAL A 1 316 ? -2.891 -23.031 -23.359 1 98.44 316 VAL A O 1
ATOM 2544 N N . LEU A 1 317 ? -3.209 -20.828 -23.547 1 98.25 317 LEU A N 1
ATOM 2545 C CA . LEU A 1 317 ? -3.668 -20.844 -24.938 1 98.25 317 LEU A CA 1
ATOM 2546 C C . LEU A 1 317 ? -2.639 -20.188 -25.844 1 98.25 317 LEU A C 1
ATOM 2548 O O . LEU A 1 317 ? -2.047 -19.172 -25.5 1 98.25 317 LEU A O 1
ATOM 2552 N N . GLU A 1 318 ? -2.449 -20.766 -26.938 1 97.44 318 GLU A N 1
ATOM 2553 C CA . GLU A 1 318 ? -1.431 -20.219 -27.828 1 97.44 318 GLU A CA 1
ATOM 2554 C C . GLU A 1 318 ? -2.055 -19.672 -29.109 1 97.44 318 GLU A C 1
ATOM 2556 O O . GLU A 1 318 ? -3.031 -20.234 -29.625 1 97.44 318 GLU A O 1
ATOM 2561 N N . ASN A 1 319 ? -1.455 -18.562 -29.578 1 96 319 ASN A N 1
ATOM 2562 C CA . ASN A 1 319 ? -1.774 -17.969 -30.875 1 96 319 ASN A CA 1
ATOM 2563 C C . ASN A 1 319 ? -3.246 -17.578 -30.969 1 96 319 ASN A C 1
ATOM 2565 O O . ASN A 1 319 ? -3.934 -17.953 -31.922 1 96 319 ASN A O 1
ATOM 2569 N N . ILE A 1 320 ? -3.672 -16.859 -30.016 1 96.06 320 ILE A N 1
ATOM 2570 C CA . ILE A 1 320 ? -5.051 -16.391 -29.953 1 96.06 320 ILE A CA 1
ATOM 2571 C C . ILE A 1 320 ? -5.168 -15.055 -30.688 1 96.06 320 ILE A C 1
ATOM 2573 O O . ILE A 1 320 ? -4.32 -14.172 -30.516 1 96.06 320 ILE A O 1
ATOM 2577 N N . ASP A 1 321 ? -6.211 -14.898 -31.484 1 95.5 321 ASP A N 1
ATOM 2578 C CA . ASP A 1 321 ? -6.473 -13.672 -32.25 1 95.5 321 ASP A CA 1
ATOM 2579 C C . ASP A 1 321 ? -6.59 -12.477 -31.297 1 95.5 321 ASP A C 1
ATOM 2581 O O . ASP A 1 321 ? -7.188 -12.578 -30.219 1 95.5 321 ASP A O 1
ATOM 2585 N N . LYS A 1 322 ? -6.059 -11.359 -31.719 1 91.56 322 LYS A N 1
ATOM 2586 C CA . LYS A 1 322 ? -5.977 -10.156 -30.891 1 91.56 322 LYS A CA 1
ATOM 2587 C C . LYS A 1 322 ? -7.367 -9.648 -30.531 1 91.56 322 LYS A C 1
ATOM 2589 O O . LYS A 1 322 ? -7.551 -9.055 -29.469 1 91.56 322 LYS A O 1
ATOM 2594 N N . ARG A 1 323 ? -8.453 -9.859 -31.375 1 91.19 323 ARG A N 1
ATOM 2595 C CA . ARG A 1 323 ? -9.805 -9.359 -31.172 1 91.19 323 ARG A CA 1
ATOM 2596 C C . ARG A 1 323 ? -10.453 -10.008 -29.953 1 91.19 323 ARG A C 1
ATOM 2598 O O . ARG A 1 323 ? -11.375 -9.445 -29.359 1 91.19 323 ARG A O 1
ATOM 2605 N N . ILE A 1 324 ? -9.891 -11.148 -29.547 1 93.44 324 ILE A N 1
ATOM 2606 C CA . ILE A 1 324 ? -10.453 -11.898 -28.438 1 93.44 324 ILE A CA 1
ATOM 2607 C C . ILE A 1 324 ? -10.195 -11.156 -27.125 1 93.44 324 ILE A C 1
ATOM 2609 O O . ILE A 1 324 ? -11.039 -11.172 -26.219 1 93.44 324 ILE A O 1
ATOM 2613 N N . PHE A 1 325 ? -9.086 -10.445 -27.062 1 89.62 325 PHE A N 1
ATOM 2614 C CA . PHE A 1 325 ? -8.641 -9.82 -25.828 1 89.62 325 PHE A CA 1
ATOM 2615 C C . PHE A 1 325 ? -9.461 -8.57 -25.531 1 89.62 325 PHE A C 1
ATOM 2617 O O . PHE A 1 325 ? -9.453 -8.062 -24.406 1 89.62 325 PHE A O 1
ATOM 2624 N N . ASP A 1 326 ? -10.211 -8.062 -26.453 1 83.81 326 ASP A N 1
ATOM 2625 C CA . ASP A 1 326 ? -11.07 -6.898 -26.25 1 83.81 326 ASP A CA 1
ATOM 2626 C C . ASP A 1 326 ? -12.328 -7.277 -25.469 1 83.81 326 ASP A C 1
ATOM 2628 O O . ASP A 1 326 ? -12.922 -6.434 -24.797 1 83.81 326 ASP A O 1
ATOM 2632 N N . LYS A 1 327 ? -12.656 -8.508 -25.625 1 88.69 327 LYS A N 1
ATOM 2633 C CA . LYS A 1 327 ? -13.844 -8.992 -24.938 1 88.69 327 LYS A CA 1
ATOM 2634 C C . LYS A 1 327 ? -13.469 -9.789 -23.688 1 88.69 327 LYS A C 1
ATOM 2636 O O . LYS A 1 327 ? -14.039 -9.578 -22.625 1 88.69 327 LYS A O 1
ATOM 2641 N N . TRP A 1 328 ? -12.5 -10.664 -23.969 1 92.06 328 TRP A N 1
ATOM 2642 C CA . TRP A 1 328 ? -12.117 -11.578 -22.891 1 92.06 328 TRP A CA 1
ATOM 2643 C C . TRP A 1 328 ? -10.852 -11.094 -22.203 1 92.06 328 TRP A C 1
ATOM 2645 O O . TRP A 1 328 ? -9.82 -10.883 -22.844 1 92.06 328 TRP A O 1
ATOM 2655 N N . HIS A 1 329 ? -10.906 -10.812 -21.016 1 89 329 HIS A N 1
ATOM 2656 C CA . HIS A 1 329 ? -9.805 -10.25 -20.25 1 89 329 HIS A CA 1
ATOM 2657 C C . HIS A 1 329 ? -8.828 -11.344 -19.797 1 89 329 HIS A C 1
ATOM 2659 O O . HIS A 1 329 ? -8.906 -11.82 -18.672 1 89 329 HIS A O 1
ATOM 2665 N N . MET A 1 330 ? -7.914 -11.578 -20.703 1 92.38 330 MET A N 1
ATOM 2666 C CA . MET A 1 330 ? -6.867 -12.57 -20.484 1 92.38 330 MET A CA 1
ATOM 2667 C C . MET A 1 330 ? -5.484 -11.938 -20.578 1 92.38 330 MET A C 1
ATOM 2669 O O . MET A 1 330 ? -5.219 -11.156 -21.5 1 92.38 330 MET A O 1
ATOM 2673 N N . PRO A 1 331 ? -4.668 -12.305 -19.609 1 92 331 PRO A N 1
ATOM 2674 C CA . PRO A 1 331 ? -3.291 -11.828 -19.781 1 92 331 PRO A CA 1
ATOM 2675 C C . PRO A 1 331 ? -2.559 -12.539 -20.922 1 92 331 PRO A C 1
ATOM 2677 O O . PRO A 1 331 ? -2.844 -13.703 -21.219 1 92 331 PRO A O 1
ATOM 2680 N N . LYS A 1 332 ? -1.693 -11.789 -21.516 1 91.88 332 LYS A N 1
ATOM 2681 C CA . LYS A 1 332 ? -0.931 -12.328 -22.641 1 91.88 332 LYS A CA 1
ATOM 2682 C C . LYS A 1 332 ? 0.557 -12.023 -22.5 1 91.88 332 LYS A C 1
ATOM 2684 O O . LYS A 1 332 ? 0.93 -10.984 -21.953 1 91.88 332 LYS A O 1
ATOM 2689 N N . TYR A 1 333 ? 1.395 -12.922 -22.875 1 90.56 333 TYR A N 1
ATOM 2690 C CA . TYR A 1 333 ? 2.846 -12.812 -22.969 1 90.56 333 TYR A CA 1
ATOM 2691 C C . TYR A 1 333 ? 3.385 -13.609 -24.156 1 90.56 333 TYR A C 1
ATOM 2693 O O . TYR A 1 333 ? 3.197 -14.828 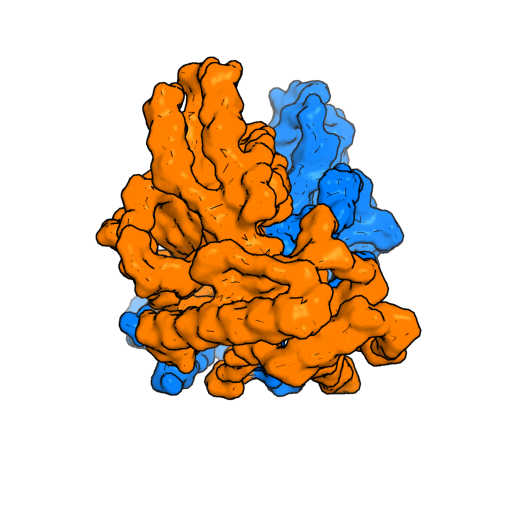-24.219 1 90.56 333 TYR A O 1
ATOM 2701 N N . LYS A 1 334 ? 4.031 -12.914 -25.062 1 89 334 LYS A N 1
ATOM 2702 C CA . LYS A 1 334 ? 4.461 -13.547 -26.297 1 89 334 LYS A CA 1
ATOM 2703 C C . LYS A 1 334 ? 3.281 -14.18 -27.031 1 89 334 LYS A C 1
ATOM 2705 O O . LYS A 1 334 ? 2.293 -13.5 -27.328 1 89 334 LYS A O 1
ATOM 2710 N N . ASN A 1 335 ? 3.348 -15.383 -27.359 1 93.5 335 ASN A N 1
ATOM 2711 C CA . ASN A 1 335 ? 2.266 -16.031 -28.109 1 93.5 335 ASN A CA 1
ATOM 2712 C C . ASN A 1 335 ? 1.341 -16.812 -27.172 1 93.5 335 ASN A C 1
ATOM 2714 O O . ASN A 1 335 ? 0.533 -17.609 -27.641 1 93.5 335 ASN A O 1
ATOM 2718 N N . GLN A 1 336 ? 1.484 -16.469 -25.875 1 96 336 GLN A N 1
ATOM 2719 C CA . GLN A 1 336 ? 0.722 -17.219 -24.875 1 96 336 GLN A CA 1
ATOM 2720 C C . GLN A 1 336 ? -0.314 -16.328 -24.203 1 96 336 GLN A C 1
ATOM 2722 O O . GLN A 1 336 ? -0.052 -15.156 -23.922 1 96 336 GLN A O 1
ATOM 2727 N N . ALA A 1 337 ? -1.467 -16.875 -24.062 1 96.38 337 ALA A N 1
ATOM 2728 C CA . ALA A 1 337 ? -2.523 -16.297 -23.234 1 96.38 337 ALA A CA 1
ATOM 2729 C C . ALA A 1 337 ? -2.982 -17.297 -22.172 1 96.38 337 ALA A C 1
ATOM 2731 O O . ALA A 1 337 ? -2.637 -18.484 -22.234 1 96.38 337 ALA A O 1
ATOM 2732 N N . THR A 1 338 ? -3.668 -16.766 -21.219 1 96.88 338 THR A N 1
ATOM 2733 C CA . THR A 1 338 ? -3.977 -17.672 -20.125 1 96.88 338 THR A CA 1
ATOM 2734 C C . THR A 1 338 ? -5.434 -17.531 -19.688 1 96.88 338 THR A C 1
ATOM 2736 O O . THR A 1 338 ? -6 -16.438 -19.75 1 96.88 338 THR A O 1
ATOM 2739 N N . ILE A 1 339 ? -6.059 -18.656 -19.344 1 97.94 339 ILE A N 1
ATOM 2740 C CA . ILE A 1 339 ? -7.293 -18.672 -18.578 1 97.94 339 ILE A CA 1
ATOM 2741 C C . ILE A 1 339 ? -7.051 -19.344 -17.219 1 97.94 339 ILE A C 1
ATOM 2743 O O . ILE A 1 339 ? -6.215 -20.234 -17.109 1 97.94 339 ILE A O 1
ATOM 2747 N N . THR A 1 340 ? -7.73 -18.891 -16.188 1 97.94 340 THR A N 1
ATOM 2748 C CA . THR A 1 340 ? -7.562 -19.406 -14.836 1 97.94 340 THR A CA 1
ATOM 2749 C C . THR A 1 340 ? -8.805 -20.188 -14.398 1 97.94 340 THR A C 1
ATOM 2751 O O . THR A 1 340 ? -9.914 -19.656 -14.414 1 97.94 340 THR A O 1
ATOM 2754 N N . CYS A 1 341 ? -8.609 -21.391 -13.945 1 98.12 341 CYS A N 1
ATOM 2755 C CA . CYS A 1 341 ? -9.719 -22.281 -13.602 1 98.12 341 CYS A CA 1
ATOM 2756 C C . CYS A 1 341 ? -10.141 -22.094 -12.148 1 98.12 341 CYS A C 1
ATOM 2758 O O . CYS A 1 341 ? -10.25 -23.062 -11.398 1 98.12 341 CYS A O 1
ATOM 2760 N N . LEU A 1 342 ? -10.305 -20.859 -11.781 1 97.56 342 LEU A N 1
ATOM 2761 C CA . LEU A 1 342 ? -10.93 -20.484 -10.516 1 97.56 342 LEU A CA 1
ATOM 2762 C C . LEU A 1 342 ? -12.445 -20.609 -10.602 1 97.56 342 LEU A C 1
ATOM 2764 O O . LEU A 1 342 ? -13 -20.828 -11.68 1 97.56 342 LEU A O 1
ATOM 2768 N N . PRO A 1 343 ? -13.125 -20.484 -9.453 1 96.38 343 PRO A N 1
ATOM 2769 C CA . PRO A 1 343 ? -14.578 -20.688 -9.469 1 96.38 343 PRO A CA 1
ATOM 2770 C C . PRO A 1 343 ? -15.289 -19.719 -10.422 1 96.38 343 PRO A C 1
ATOM 2772 O O . PRO A 1 343 ? -16.375 -20.031 -10.914 1 96.38 343 PRO A O 1
ATOM 2775 N N . LYS A 1 344 ? -14.734 -18.656 -10.773 1 94.25 344 LYS A N 1
ATOM 2776 C CA . LYS A 1 344 ? -15.359 -17.641 -11.641 1 94.25 344 LYS A CA 1
ATOM 2777 C C . LYS A 1 344 ? -15.539 -18.172 -13.055 1 94.25 344 LYS A C 1
ATOM 2779 O O . LYS A 1 344 ? -16.422 -17.719 -13.789 1 94.25 344 LYS A O 1
ATOM 2784 N N . LEU A 1 345 ? -14.703 -19.109 -13.516 1 97.25 345 LEU A N 1
ATOM 2785 C CA . LEU A 1 345 ? -14.789 -19.672 -14.867 1 97.25 345 LEU A CA 1
ATOM 2786 C C . LEU A 1 345 ? -15.672 -20.906 -14.891 1 97.25 345 LEU A C 1
ATOM 2788 O O . LEU A 1 345 ? -15.398 -21.891 -14.195 1 97.25 345 LEU A O 1
ATOM 2792 N N . ASN A 1 346 ? -16.719 -20.828 -15.602 1 97 346 ASN A N 1
ATOM 2793 C CA . ASN A 1 346 ? -17.594 -22 -15.742 1 97 346 ASN A CA 1
ATOM 2794 C C . ASN A 1 346 ? -17.609 -22.516 -17.172 1 97 346 ASN A C 1
ATOM 2796 O O . ASN A 1 346 ? -17.016 -21.906 -18.062 1 97 346 ASN A O 1
ATOM 2800 N N . LYS A 1 347 ? -18.281 -23.609 -17.344 1 97.94 347 LYS A N 1
ATOM 2801 C CA . LYS A 1 347 ? -18.281 -24.297 -18.641 1 97.94 347 LYS A CA 1
ATOM 2802 C C . LYS A 1 347 ? -18.938 -23.438 -19.719 1 97.94 347 LYS A C 1
ATOM 2804 O O . LYS A 1 347 ? -18.5 -23.438 -20.859 1 97.94 347 LYS A O 1
ATOM 2809 N N . GLN A 1 348 ? -20.016 -22.781 -19.328 1 97.56 348 GLN A N 1
ATOM 2810 C CA . GLN A 1 348 ? -20.688 -21.922 -20.281 1 97.56 348 GLN A CA 1
ATOM 2811 C C . GLN A 1 348 ? -19.766 -20.828 -20.812 1 97.56 348 GLN A C 1
ATOM 2813 O O . GLN A 1 348 ? -19.719 -20.562 -22.016 1 97.56 348 GLN A O 1
ATOM 2818 N N . MET A 1 349 ? -19.047 -20.219 -19.938 1 96.94 349 MET A N 1
ATOM 2819 C CA . MET A 1 349 ? -18.078 -19.203 -20.312 1 96.94 349 MET A CA 1
ATOM 2820 C C . MET A 1 349 ? -17 -19.766 -21.219 1 96.94 349 MET A C 1
ATOM 2822 O O . MET A 1 349 ? -16.625 -19.141 -22.203 1 96.94 349 MET A O 1
ATOM 2826 N N . LEU A 1 350 ? -16.516 -20.938 -20.859 1 98.31 350 LEU A N 1
ATOM 2827 C CA . LEU A 1 350 ? -15.484 -21.578 -21.672 1 98.31 350 LEU A CA 1
ATOM 2828 C C . LEU A 1 350 ? -15.969 -21.828 -23.094 1 98.31 350 LEU A C 1
ATOM 2830 O O . LEU A 1 350 ? -15.25 -21.578 -24.062 1 98.31 350 LEU A O 1
ATOM 2834 N N . MET A 1 351 ? -17.172 -22.328 -23.172 1 98.19 351 MET A N 1
ATOM 2835 C CA . MET A 1 351 ? -17.719 -22.641 -24.484 1 98.19 351 MET A CA 1
ATOM 2836 C C . MET A 1 351 ? -17.922 -21.375 -25.312 1 98.19 351 MET A C 1
ATOM 2838 O O . MET A 1 351 ? -17.703 -21.375 -26.531 1 98.19 351 MET A O 1
ATOM 2842 N N . GLU A 1 352 ? -18.344 -20.328 -24.672 1 96.94 352 GLU A N 1
ATOM 2843 C CA . GLU A 1 352 ? -18.484 -19.047 -25.375 1 96.94 352 GLU A CA 1
ATOM 2844 C C . GLU A 1 352 ? -17.125 -18.531 -25.828 1 96.94 352 GLU A C 1
ATOM 2846 O O . GLU A 1 352 ? -17 -17.984 -26.922 1 96.94 352 GLU A O 1
ATOM 2851 N N . LEU A 1 353 ? -16.141 -18.672 -25.016 1 97.44 353 LEU A N 1
ATOM 2852 C CA . LEU A 1 353 ? -14.781 -18.281 -25.375 1 97.44 353 LEU A CA 1
ATOM 2853 C C . LEU A 1 353 ? -14.289 -19.078 -26.594 1 97.44 353 LEU A C 1
ATOM 2855 O O . LEU A 1 353 ? -13.719 -18.516 -27.516 1 97.44 353 LEU A O 1
ATOM 2859 N N . ILE A 1 354 ? -14.516 -20.359 -26.547 1 98.19 354 ILE A N 1
ATOM 2860 C CA . ILE A 1 354 ? -14.117 -21.234 -27.656 1 98.19 354 ILE A CA 1
ATOM 2861 C C . ILE A 1 354 ? -14.812 -20.797 -28.938 1 98.19 354 ILE A C 1
ATOM 2863 O O . ILE A 1 354 ? -14.18 -20.719 -30 1 98.19 354 ILE A O 1
ATOM 2867 N N . PHE A 1 355 ? -16.094 -20.5 -28.812 1 97.75 355 PHE A N 1
ATOM 2868 C CA . PHE A 1 355 ? -16.859 -20.031 -29.969 1 97.75 355 PHE A CA 1
ATOM 2869 C C . PHE A 1 355 ? -16.234 -18.766 -30.531 1 97.75 355 PHE A C 1
ATOM 2871 O O . PHE A 1 355 ? -16.047 -18.656 -31.75 1 97.75 355 PHE A O 1
ATOM 2878 N N . ASP A 1 356 ? -15.953 -17.812 -29.688 1 96.75 356 ASP A N 1
ATOM 2879 C CA . ASP A 1 356 ? -15.359 -16.547 -30.125 1 96.75 356 ASP A CA 1
ATOM 2880 C C . ASP A 1 356 ? -13.984 -16.781 -30.75 1 96.75 356 ASP A C 1
ATOM 2882 O O . ASP A 1 356 ? -13.633 -16.141 -31.75 1 96.75 356 ASP A O 1
ATOM 2886 N N . ILE A 1 357 ? -13.164 -17.703 -30.172 1 97.56 357 ILE A N 1
ATOM 2887 C CA . ILE A 1 357 ? -11.836 -18 -30.688 1 97.56 357 ILE A CA 1
ATOM 2888 C C . ILE A 1 357 ? -11.945 -18.594 -32.094 1 97.56 357 ILE A C 1
ATOM 2890 O O . ILE A 1 357 ? -11.156 -18.25 -32.969 1 97.56 357 ILE A O 1
ATOM 2894 N N . LYS A 1 358 ? -12.922 -19.359 -32.312 1 97.25 358 LYS A N 1
ATOM 2895 C CA . LYS A 1 358 ? -13.102 -20.016 -33.594 1 97.25 358 LYS A CA 1
ATOM 2896 C C . LYS A 1 358 ? -13.75 -19.078 -34.625 1 97.25 358 LYS A C 1
ATOM 2898 O O . LYS A 1 358 ? -13.641 -19.281 -35.812 1 97.25 358 LYS A O 1
ATOM 2903 N N . ASN A 1 359 ? -14.469 -18.016 -34.094 1 96.44 359 ASN A N 1
ATOM 2904 C CA . ASN A 1 359 ? -15.18 -17.062 -34.938 1 96.44 359 ASN A CA 1
ATOM 2905 C C . ASN A 1 359 ? -14.875 -15.617 -34.562 1 96.44 359 ASN A C 1
ATOM 2907 O O . ASN A 1 359 ? -15.781 -14.867 -34.188 1 96.44 359 ASN A O 1
ATOM 2911 N N . PRO A 1 360 ? -13.648 -15.234 -34.719 1 94.25 360 PRO A N 1
ATOM 2912 C CA . PRO A 1 360 ? -13.281 -13.898 -34.25 1 94.25 360 PRO A CA 1
ATOM 2913 C C . PRO A 1 360 ? -14.031 -12.781 -34.969 1 94.25 360 PRO A C 1
ATOM 2915 O O . PRO A 1 360 ? -14.227 -11.703 -34.406 1 94.25 360 PRO A O 1
ATOM 2918 N N . ASP A 1 361 ? -14.531 -12.969 -36.125 1 93.31 361 ASP A N 1
ATOM 2919 C CA . ASP A 1 361 ? -15.258 -11.969 -36.906 1 93.31 361 ASP A CA 1
ATOM 2920 C C . ASP A 1 361 ? -16.672 -11.781 -36.406 1 93.31 361 ASP A C 1
ATOM 2922 O O . ASP A 1 361 ? -17.344 -10.789 -36.719 1 93.31 361 ASP A O 1
ATOM 2926 N N . LYS A 1 362 ? -17.125 -12.641 -35.531 1 91.5 362 LYS A N 1
ATOM 2927 C CA . LYS A 1 362 ? -18.516 -12.602 -35.062 1 91.5 362 LYS A CA 1
ATOM 2928 C C . LYS A 1 362 ? -18.609 -12.039 -33.656 1 91.5 362 LYS A C 1
ATOM 2930 O O . LYS A 1 362 ? -19.688 -11.984 -33.062 1 91.5 362 LYS A O 1
ATOM 2935 N N . ILE A 1 363 ? -17.531 -11.625 -33.156 1 88 363 ILE A N 1
ATOM 2936 C CA . ILE A 1 363 ? -17.531 -11.141 -31.781 1 88 363 ILE A CA 1
ATOM 2937 C C . ILE A 1 363 ? -18.359 -9.859 -31.688 1 88 363 ILE A C 1
ATOM 2939 O O . ILE A 1 363 ? -18.203 -8.945 -32.5 1 88 363 ILE A O 1
ATOM 2943 N N . ASP A 1 364 ? -19.266 -9.797 -30.719 1 80.75 364 ASP A N 1
ATOM 2944 C CA . ASP A 1 364 ? -20.062 -8.602 -30.422 1 80.75 364 ASP A CA 1
ATOM 2945 C C . ASP A 1 364 ? -19.375 -7.742 -29.359 1 80.75 364 ASP A C 1
ATOM 2947 O O . ASP A 1 364 ? -19.266 -8.141 -28.203 1 80.75 364 ASP A O 1
ATOM 2951 N N . PHE A 1 365 ? -18.984 -6.539 -29.797 1 76.62 365 PHE A N 1
ATOM 2952 C CA . PHE A 1 365 ? -18.234 -5.676 -28.906 1 76.62 365 PHE A CA 1
ATOM 2953 C C . PHE A 1 365 ? -19.125 -4.609 -28.281 1 76.62 365 PHE A C 1
ATOM 2955 O O . PHE A 1 365 ? -18.656 -3.699 -27.609 1 76.62 365 PHE A O 1
ATOM 2962 N N . SER A 1 366 ? -20.375 -4.656 -28.516 1 70.81 366 SER A N 1
ATOM 2963 C CA . SER A 1 366 ? -21.281 -3.596 -28.078 1 70.81 366 SER A CA 1
ATOM 2964 C C . SER A 1 366 ? -21.219 -3.389 -26.578 1 70.81 366 SER A C 1
ATOM 2966 O O . SER A 1 366 ? -21.109 -2.256 -26.094 1 70.81 366 SER A O 1
ATOM 2968 N N . ASN A 1 367 ? -21.172 -4.449 -25.844 1 68.5 367 ASN A N 1
ATOM 2969 C CA . ASN A 1 367 ? -21.156 -4.348 -24.391 1 68.5 367 ASN A CA 1
ATOM 2970 C C . ASN A 1 367 ? -19.75 -4.098 -23.859 1 68.5 367 ASN A C 1
ATOM 2972 O O . ASN A 1 367 ? -19.578 -3.479 -22.812 1 68.5 367 ASN A O 1
ATOM 2976 N N . ALA A 1 368 ? -18.891 -4.547 -24.594 1 63.94 368 ALA A N 1
ATOM 2977 C CA . ALA A 1 368 ? -17.516 -4.398 -24.141 1 63.94 368 ALA A CA 1
ATOM 2978 C C . ALA A 1 368 ? -17.109 -2.926 -24.078 1 63.94 368 ALA A C 1
ATOM 2980 O O . ALA A 1 368 ? -16.438 -2.502 -23.125 1 63.94 368 ALA A O 1
ATOM 2981 N N . LYS A 1 369 ? -17.531 -2.199 -24.922 1 61.22 369 LYS A N 1
ATOM 2982 C CA . LYS A 1 369 ? -17.172 -0.782 -24.969 1 61.22 369 LYS A CA 1
ATOM 2983 C C . LYS A 1 369 ? -17.891 -0.007 -23.875 1 61.22 369 LYS A C 1
ATOM 2985 O O . LYS A 1 369 ? -17.312 0.889 -23.25 1 61.22 369 LYS A O 1
ATOM 2990 N N . LYS A 1 370 ? -19.062 -0.484 -23.688 1 61.81 370 LYS A N 1
ATOM 2991 C CA . LYS A 1 370 ? -19.906 0.21 -22.719 1 61.81 370 LYS A CA 1
ATOM 2992 C C . LYS A 1 370 ? -19.359 0.054 -21.297 1 61.81 370 LYS A C 1
ATOM 2994 O O . LYS A 1 370 ? -19.391 1 -20.516 1 61.81 370 LYS A O 1
ATOM 2999 N N . PHE A 1 371 ? -18.797 -1.076 -21.078 1 62.22 371 PHE A N 1
ATOM 3000 C CA . PHE A 1 371 ? -18.453 -1.378 -19.688 1 62.22 371 PHE A CA 1
ATOM 3001 C C . PHE A 1 371 ? -16.953 -1.312 -19.469 1 62.22 371 PHE A C 1
ATOM 3003 O O . PHE A 1 371 ? -16.484 -1.337 -18.328 1 62.22 371 PHE A O 1
ATOM 3010 N N . ALA A 1 372 ? -16.359 -1.149 -20.484 1 55.41 372 ALA A N 1
ATOM 3011 C CA . ALA A 1 372 ? -14.898 -1.127 -20.359 1 55.41 372 ALA A CA 1
ATOM 3012 C C . ALA A 1 372 ? -14.406 0.237 -19.891 1 55.41 372 ALA A C 1
ATOM 3014 O O . ALA A 1 372 ? -13.406 0.33 -19.172 1 55.41 372 ALA A O 1
ATOM 3015 N N . GLU A 1 373 ? -15.133 1.214 -20.266 1 59.31 373 GLU A N 1
ATOM 3016 C CA . GLU A 1 373 ? -14.586 2.531 -19.969 1 59.31 373 GLU A CA 1
ATOM 3017 C C . GLU A 1 373 ? -14.938 2.961 -18.547 1 59.31 373 GLU A C 1
ATOM 3019 O O . GLU A 1 373 ? -16.109 2.914 -18.156 1 59.31 373 GLU A O 1
ATOM 3024 N N . ASP A 1 374 ? -13.836 2.965 -17.781 1 63.44 374 ASP A N 1
ATOM 3025 C CA . ASP A 1 374 ? -13.969 3.504 -16.422 1 63.44 374 ASP A CA 1
ATOM 3026 C C . ASP A 1 374 ? -14.141 5.02 -16.453 1 63.44 374 ASP A C 1
ATOM 3028 O O . ASP A 1 374 ? -13.156 5.766 -16.453 1 63.44 374 ASP A O 1
ATOM 3032 N N . ILE A 1 375 ? -15.453 5.414 -16.656 1 59.16 375 ILE A N 1
ATOM 3033 C CA . ILE A 1 375 ? -15.75 6.824 -16.891 1 59.16 375 ILE A CA 1
ATOM 3034 C C . ILE A 1 375 ? -15.781 7.574 -15.562 1 59.16 375 ILE A C 1
ATOM 3036 O O . ILE A 1 375 ? -16.234 7.035 -14.555 1 59.16 375 ILE A O 1
ATOM 3040 N N . SER A 1 376 ? -15.07 8.68 -15.609 1 61.41 376 SER A N 1
ATOM 3041 C CA . SER A 1 376 ? -15.055 9.594 -14.477 1 61.41 376 SER A CA 1
ATOM 3042 C C . SER A 1 376 ? -16.469 9.969 -14.047 1 61.41 376 SER A C 1
ATOM 3044 O O . SER A 1 376 ? -17.312 10.258 -14.891 1 61.41 376 SER A O 1
ATOM 3046 N N . PRO A 1 377 ? -16.703 9.703 -12.773 1 54.97 377 PRO A N 1
ATOM 3047 C CA . PRO A 1 377 ? -18.062 10.094 -12.352 1 54.97 377 PRO A CA 1
ATOM 3048 C C . PRO A 1 377 ? -18.312 11.586 -12.508 1 54.97 377 PRO A C 1
ATOM 3050 O O . PRO A 1 377 ? -19.469 12.031 -12.453 1 54.97 377 PRO A O 1
ATOM 3053 N N . LEU A 1 378 ? -17.25 12.461 -12.438 1 50.19 378 LEU A N 1
ATOM 3054 C CA . LEU A 1 378 ? -17.5 13.891 -12.625 1 50.19 378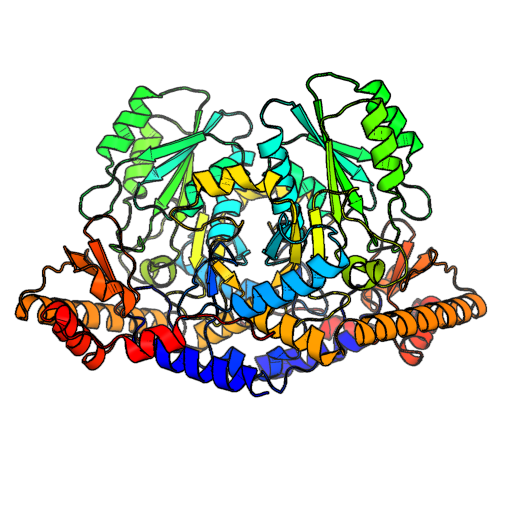 LEU A CA 1
ATOM 3055 C C . LEU A 1 378 ? -17.391 14.273 -14.094 1 50.19 378 LEU A C 1
ATOM 3057 O O . LEU A 1 378 ? -16.594 13.695 -14.836 1 50.19 378 LEU A O 1
ATOM 3061 N N . MET B 1 1 ? -18.797 -14.953 13.945 1 47.69 1 MET B N 1
ATOM 3062 C CA . MET B 1 1 ? -19.859 -13.961 14.156 1 47.69 1 MET B CA 1
ATOM 3063 C C . MET B 1 1 ? -19.578 -13.125 15.398 1 47.69 1 MET B C 1
ATOM 3065 O O . MET B 1 1 ? -19.672 -11.898 15.359 1 47.69 1 MET B O 1
ATOM 3069 N N . LYS B 1 2 ? -19.25 -13.859 16.562 1 52.5 2 LYS B N 1
ATOM 3070 C CA . LYS B 1 2 ? -18.969 -13.219 17.844 1 52.5 2 LYS B CA 1
ATOM 3071 C C . LYS B 1 2 ? -17.781 -12.273 17.734 1 52.5 2 LYS B C 1
ATOM 3073 O O . LYS B 1 2 ? -17.797 -11.172 18.281 1 52.5 2 LYS B O 1
ATOM 3078 N N . ASN B 1 3 ? -17.062 -12.438 16.531 1 81.19 3 ASN B N 1
ATOM 3079 C CA . ASN B 1 3 ? -15.781 -11.734 16.453 1 81.19 3 ASN B CA 1
ATOM 3080 C C . ASN B 1 3 ? -15.938 -10.359 15.82 1 81.19 3 ASN B C 1
ATOM 3082 O O . ASN B 1 3 ? -15.406 -9.367 16.344 1 81.19 3 ASN B O 1
ATOM 3086 N N . ILE B 1 4 ? -17.062 -10.203 15.008 1 86.06 4 ILE B N 1
ATOM 3087 C CA . ILE B 1 4 ? -17.234 -8.922 14.328 1 86.06 4 ILE B CA 1
ATOM 3088 C C . ILE B 1 4 ? -17.969 -7.945 15.25 1 86.06 4 ILE B C 1
ATOM 3090 O O . ILE B 1 4 ? -17.641 -6.758 15.289 1 86.06 4 ILE B O 1
ATOM 3094 N N . GLU B 1 5 ? -18.922 -8.469 16.016 1 86.31 5 GLU B N 1
ATOM 3095 C CA . GLU B 1 5 ? -19.656 -7.629 16.953 1 86.31 5 GLU B CA 1
ATOM 3096 C C . GLU B 1 5 ? -18.734 -7.098 18.047 1 86.31 5 GLU B C 1
ATOM 3098 O O . GLU B 1 5 ? -18.859 -5.945 18.469 1 86.31 5 GLU B O 1
ATOM 3103 N N . ASP B 1 6 ? -17.844 -7.957 18.5 1 86.38 6 ASP B N 1
ATOM 3104 C CA . ASP B 1 6 ? -16.875 -7.539 19.5 1 86.38 6 ASP B CA 1
ATOM 3105 C C . ASP B 1 6 ? -15.945 -6.465 18.953 1 86.38 6 ASP B C 1
ATOM 3107 O O . ASP B 1 6 ? -15.578 -5.531 19.672 1 86.38 6 ASP B O 1
ATOM 3111 N N . LEU B 1 7 ? -15.602 -6.648 17.703 1 89.69 7 LEU B N 1
ATOM 3112 C CA . LEU B 1 7 ? -14.742 -5.66 17.062 1 89.69 7 LEU B CA 1
ATOM 3113 C C . LEU B 1 7 ? -15.453 -4.309 16.969 1 89.69 7 LEU B C 1
ATOM 3115 O O . LEU B 1 7 ? -14.859 -3.273 17.281 1 89.69 7 LEU B O 1
ATOM 3119 N N . LYS B 1 8 ? -16.688 -4.324 16.609 1 88.81 8 LYS B N 1
ATOM 3120 C CA . LYS B 1 8 ? -17.469 -3.09 16.484 1 88.81 8 LYS B CA 1
ATOM 3121 C C . LYS B 1 8 ? -17.609 -2.387 17.828 1 88.81 8 LYS B C 1
ATOM 3123 O O . LYS B 1 8 ? -17.516 -1.159 17.906 1 88.81 8 LYS B O 1
ATOM 3128 N N . LEU B 1 9 ? -17.812 -3.172 18.844 1 88.25 9 LEU B N 1
ATOM 3129 C CA . LEU B 1 9 ? -17.938 -2.619 20.188 1 88.25 9 LEU B CA 1
ATOM 3130 C C . LEU B 1 9 ? -16.641 -1.956 20.625 1 88.25 9 LEU B C 1
ATOM 3132 O O . LEU B 1 9 ? -16.656 -0.886 21.234 1 88.25 9 LEU B O 1
ATOM 3136 N N . ARG B 1 10 ? -15.578 -2.588 20.328 1 88.44 10 ARG B N 1
ATOM 3137 C CA . ARG B 1 10 ? -14.266 -2.037 20.656 1 88.44 10 ARG B CA 1
ATOM 3138 C C . ARG B 1 10 ? -14.031 -0.711 19.953 1 88.44 10 ARG B C 1
ATOM 3140 O O . ARG B 1 10 ? -13.57 0.255 20.547 1 88.44 10 ARG B O 1
ATOM 3147 N N . LEU B 1 11 ? -14.336 -0.659 18.672 1 89.62 11 LEU B N 1
ATOM 3148 C CA . LEU B 1 11 ? -14.133 0.545 17.875 1 89.62 11 LEU B CA 1
ATOM 3149 C C . LEU B 1 11 ? -14.992 1.693 18.391 1 89.62 11 LEU B C 1
ATOM 3151 O O . LEU B 1 11 ? -14.531 2.832 18.484 1 89.62 11 LEU B O 1
ATOM 3155 N N . ARG B 1 12 ? -16.172 1.375 18.75 1 87.31 12 ARG B N 1
ATOM 3156 C CA . ARG B 1 12 ? -17.078 2.385 19.281 1 87.31 12 ARG B CA 1
ATOM 3157 C C . ARG B 1 12 ? -16.547 2.963 20.594 1 87.31 12 ARG B C 1
ATOM 3159 O O . ARG B 1 12 ? -16.609 4.176 20.812 1 87.31 12 ARG B O 1
ATOM 3166 N N . HIS B 1 13 ? -16.109 2.115 21.391 1 88.06 13 HIS B N 1
ATOM 3167 C CA . HIS B 1 13 ? -15.531 2.562 22.656 1 88.06 13 HIS B CA 1
ATOM 3168 C C . HIS B 1 13 ? -14.312 3.449 22.438 1 88.06 13 HIS B C 1
ATOM 3170 O O . HIS B 1 13 ? -14.172 4.5 23.062 1 88.06 13 HIS B O 1
ATOM 3176 N N . ASN B 1 14 ? -13.484 3.012 21.578 1 89.31 14 ASN B N 1
ATOM 3177 C CA . ASN B 1 14 ? -12.219 3.699 21.375 1 89.31 14 ASN B CA 1
ATOM 3178 C C . ASN B 1 14 ? -12.414 5.074 20.75 1 89.31 14 ASN B C 1
ATOM 3180 O O . ASN B 1 14 ? -11.602 5.977 20.953 1 89.31 14 ASN B O 1
ATOM 3184 N N . LYS B 1 15 ? -13.477 5.242 20 1 90.81 15 LYS B N 1
ATOM 3185 C CA . LYS B 1 15 ? -13.789 6.551 19.438 1 90.81 15 LYS B CA 1
ATOM 3186 C C . LYS B 1 15 ? -13.992 7.594 20.531 1 90.81 15 LYS B C 1
ATOM 3188 O O . LYS B 1 15 ? -13.727 8.781 20.312 1 90.81 15 LYS B O 1
ATOM 3193 N N . LYS B 1 16 ? -14.305 7.156 21.719 1 90.12 16 LYS B N 1
ATOM 3194 C CA . LYS B 1 16 ? -14.648 8.062 22.812 1 90.12 16 LYS B CA 1
ATOM 3195 C C . LYS B 1 16 ? -13.391 8.555 23.516 1 90.12 16 LYS B C 1
ATOM 3197 O O . LYS B 1 16 ? -13.445 9.523 24.281 1 90.12 16 LYS B O 1
ATOM 3202 N N . VAL B 1 17 ? -12.258 7.926 23.25 1 90.12 17 VAL B N 1
ATOM 3203 C CA . VAL B 1 17 ? -11.039 8.305 23.953 1 90.12 17 VAL B CA 1
ATOM 3204 C C . VAL B 1 17 ? -9.945 8.664 22.953 1 90.12 17 VAL B C 1
ATOM 3206 O O . VAL B 1 17 ? -8.789 8.852 23.328 1 90.12 17 VAL B O 1
ATOM 3209 N N . TYR B 1 18 ? -10.328 8.734 21.672 1 91.69 18 TYR B N 1
ATOM 3210 C CA . TYR B 1 18 ? -9.391 9.008 20.594 1 91.69 18 TYR B CA 1
ATOM 3211 C C . TYR B 1 18 ? -9.352 10.5 20.281 1 91.69 18 TYR B C 1
ATOM 3213 O O . TYR B 1 18 ? -9.812 10.938 19.219 1 91.69 18 TYR B O 1
ATOM 3221 N N . VAL B 1 19 ? -8.617 11.273 21.047 1 93.88 19 VAL B N 1
ATOM 3222 C CA . VAL B 1 19 ? -8.766 12.727 21 1 93.88 19 VAL B CA 1
ATOM 3223 C C . VAL B 1 19 ? -7.586 13.344 20.266 1 93.88 19 VAL B C 1
ATOM 3225 O O . VAL B 1 19 ? -7.652 14.5 19.828 1 93.88 19 VAL B O 1
ATOM 3228 N N . GLY B 1 20 ? -6.492 12.633 20.125 1 93.5 20 GLY B N 1
ATOM 3229 C CA . GLY B 1 20 ? -5.25 13.273 19.734 1 93.5 20 GLY B CA 1
ATOM 3230 C C . GLY B 1 20 ? -4.902 13.055 18.266 1 93.5 20 GLY B C 1
ATOM 3231 O O . GLY B 1 20 ? -4.609 14.008 17.547 1 93.5 20 GLY B O 1
ATOM 3232 N N . TYR B 1 21 ? -4.949 11.891 17.703 1 91.81 21 TYR B N 1
ATOM 3233 C CA . TYR B 1 21 ? -4.512 11.57 16.359 1 91.81 21 TYR B CA 1
ATOM 3234 C C . TYR B 1 21 ? -5.445 12.195 15.32 1 91.81 21 TYR B C 1
ATOM 3236 O O . TYR B 1 21 ? -6.641 12.352 15.57 1 91.81 21 TYR B O 1
ATOM 3244 N N . PRO B 1 22 ? -4.922 12.531 14.164 1 93.5 22 PRO B N 1
ATOM 3245 C CA . PRO B 1 22 ? -5.676 13.352 13.211 1 93.5 22 PRO B CA 1
ATOM 3246 C C . PRO B 1 22 ? -6.672 12.539 12.391 1 93.5 22 PRO B C 1
ATOM 3248 O O . PRO B 1 22 ? -7.184 13.023 11.375 1 93.5 22 PRO B O 1
ATOM 3251 N N . THR B 1 23 ? -7.141 11.492 12.789 1 93.88 23 THR B N 1
ATOM 3252 C CA . THR B 1 23 ? -8.047 10.633 12.039 1 93.88 23 THR B CA 1
ATOM 3253 C C . THR B 1 23 ? -9.5 11.062 12.258 1 93.88 23 THR B C 1
ATOM 3255 O O . THR B 1 23 ? -9.992 11.062 13.383 1 93.88 23 THR B O 1
ATOM 3258 N N . ALA B 1 24 ? -10.156 11.43 11.148 1 96.25 24 ALA B N 1
ATOM 3259 C CA . ALA B 1 24 ? -11.594 11.695 11.211 1 96.25 24 ALA B CA 1
ATOM 3260 C C . ALA B 1 24 ? -12.391 10.398 11.164 1 96.25 24 ALA B C 1
ATOM 3262 O O . ALA B 1 24 ? -12.086 9.5 10.383 1 96.25 24 ALA B O 1
ATOM 3263 N N . THR B 1 25 ? -13.398 10.297 12.023 1 94.69 25 THR B N 1
ATOM 3264 C CA . THR B 1 25 ? -14.18 9.07 12.094 1 94.69 25 THR B CA 1
ATOM 3265 C C . THR B 1 25 ? -15.656 9.352 11.82 1 94.69 25 THR B C 1
ATOM 3267 O O . THR B 1 25 ? -16.5 8.477 11.984 1 94.69 25 THR B O 1
ATOM 3270 N N . ASP B 1 26 ? -15.914 10.617 11.477 1 95.12 26 ASP B N 1
ATOM 3271 C CA . ASP B 1 26 ? -17.297 11.039 11.289 1 95.12 26 ASP B CA 1
ATOM 3272 C C . ASP B 1 26 ? -17.766 10.797 9.859 1 95.12 26 ASP B C 1
ATOM 3274 O O . ASP B 1 26 ? -18.172 11.734 9.164 1 95.12 26 ASP B O 1
ATOM 3278 N N . PHE B 1 27 ? -17.672 9.602 9.305 1 94.19 27 PHE B N 1
ATOM 3279 C CA . PHE B 1 27 ? -18.172 9.227 7.988 1 94.19 27 PHE B CA 1
ATOM 3280 C C . PHE B 1 27 ? -19.156 8.07 8.094 1 94.19 27 PHE B C 1
ATOM 3282 O O . PHE B 1 27 ? -19.156 7.332 9.078 1 94.19 27 PHE B O 1
ATOM 3289 N N . ASP B 1 28 ? -19.969 8.023 7.125 1 91.06 28 ASP B N 1
ATOM 3290 C CA . ASP B 1 28 ? -20.969 6.969 6.984 1 91.06 28 ASP B CA 1
ATOM 3291 C C . ASP B 1 28 ? -21.078 6.492 5.539 1 91.06 28 ASP B C 1
ATOM 3293 O O . ASP B 1 28 ? -21.469 7.258 4.656 1 91.06 28 ASP B O 1
ATOM 3297 N N . TYR B 1 29 ? -20.734 5.227 5.32 1 91.44 29 TYR B N 1
ATOM 3298 C CA . TYR B 1 29 ? -20.766 4.668 3.973 1 91.44 29 TYR B CA 1
ATOM 3299 C C . TYR B 1 29 ? -21.875 3.631 3.836 1 91.44 29 TYR B C 1
ATOM 3301 O O . TYR B 1 29 ? -21.672 2.586 3.209 1 91.44 29 TYR B O 1
ATOM 3309 N N . ASP B 1 30 ? -22.969 3.871 4.438 1 88.81 30 ASP B N 1
ATOM 3310 C CA . ASP B 1 30 ? -24.109 2.961 4.344 1 88.81 30 ASP B CA 1
ATOM 3311 C C . ASP B 1 30 ? -24.516 2.754 2.891 1 88.81 30 ASP B C 1
ATOM 3313 O O . ASP B 1 30 ? -24.953 1.662 2.512 1 88.81 30 ASP B O 1
ATOM 3317 N N . ASN B 1 31 ? -24.422 3.738 2.068 1 88.19 31 ASN B N 1
ATOM 3318 C CA . ASN B 1 31 ? -24.812 3.676 0.666 1 88.19 31 ASN B CA 1
ATOM 3319 C C . ASN B 1 31 ? -23.812 2.887 -0.168 1 88.19 31 ASN B C 1
ATOM 3321 O O . ASN B 1 31 ? -24.094 2.531 -1.314 1 88.19 31 ASN B O 1
ATOM 3325 N N . CYS B 1 32 ? -22.641 2.559 0.402 1 91.38 32 CYS B N 1
ATOM 3326 C CA . CYS B 1 32 ? -21.594 1.846 -0.314 1 91.38 32 CYS B CA 1
ATOM 3327 C C . CYS B 1 32 ? -21.328 0.484 0.318 1 91.38 32 CYS B C 1
ATOM 3329 O O . CYS B 1 32 ? -20.391 -0.213 -0.07 1 91.38 32 CYS B O 1
ATOM 3331 N N . LYS B 1 33 ? -22.141 0.108 1.26 1 91.94 33 LYS B N 1
ATOM 3332 C CA . LYS B 1 33 ? -21.828 -1.047 2.094 1 91.94 33 LYS B CA 1
ATOM 3333 C C . LYS B 1 33 ? -21.719 -2.318 1.256 1 91.94 33 LYS B C 1
ATOM 3335 O O . LYS B 1 33 ? -20.906 -3.197 1.554 1 91.94 33 LYS B O 1
ATOM 3340 N N . GLU B 1 34 ? -22.484 -2.402 0.158 1 92.19 34 GLU B N 1
ATOM 3341 C CA . GLU B 1 34 ? -22.484 -3.609 -0.662 1 92.19 34 GLU B CA 1
ATOM 3342 C C . GLU B 1 34 ? -21.188 -3.746 -1.446 1 92.19 34 GLU B C 1
ATOM 3344 O O . GLU B 1 34 ? -20.859 -4.832 -1.922 1 92.19 34 GLU B O 1
ATOM 3349 N N . LEU B 1 35 ? -20.469 -2.674 -1.615 1 93.62 35 LEU B N 1
ATOM 3350 C CA . LEU B 1 35 ? -19.25 -2.674 -2.418 1 93.62 35 LEU B CA 1
ATOM 3351 C C . LEU B 1 35 ? -18.172 -3.551 -1.78 1 93.62 35 LEU B C 1
ATOM 3353 O O . LEU B 1 35 ? -17.234 -3.992 -2.459 1 93.62 35 LEU B O 1
ATOM 3357 N N . ILE B 1 36 ? -18.328 -3.857 -0.495 1 94.38 36 ILE B N 1
ATOM 3358 C CA . ILE B 1 36 ? -17.344 -4.645 0.225 1 94.38 36 ILE B CA 1
ATOM 3359 C C . ILE B 1 36 ? -17.328 -6.074 -0.312 1 94.38 36 ILE B C 1
ATOM 3361 O O . ILE B 1 36 ? -16.391 -6.832 -0.061 1 94.38 36 ILE B O 1
ATOM 3365 N N . SER B 1 37 ? -18.359 -6.48 -1.08 1 93.94 37 SER B N 1
ATOM 3366 C CA . SER B 1 37 ? -18.469 -7.836 -1.617 1 93.94 37 SER B CA 1
ATOM 3367 C C . SER B 1 37 ? -18.047 -7.883 -3.082 1 93.94 37 SER B C 1
ATOM 3369 O O . SER B 1 37 ? -18.234 -8.898 -3.756 1 93.94 37 SER B O 1
ATOM 3371 N N . GLU B 1 38 ? -17.5 -6.797 -3.6 1 94.12 38 GLU B N 1
ATOM 3372 C CA . GLU B 1 38 ? -16.984 -6.711 -4.961 1 94.12 38 GLU B CA 1
ATOM 3373 C C . GLU B 1 38 ? -15.461 -6.531 -4.965 1 94.12 38 GLU B C 1
ATOM 3375 O O . GLU B 1 38 ? -14.883 -6.109 -3.963 1 94.12 38 GLU B O 1
ATOM 3380 N N . HIS B 1 39 ? -14.859 -6.895 -6.047 1 94.88 39 HIS B N 1
ATOM 3381 C CA . HIS B 1 39 ? -13.422 -6.734 -6.195 1 94.88 39 HIS B CA 1
ATOM 3382 C C . HIS B 1 39 ? -13.078 -5.422 -6.898 1 94.88 39 HIS B C 1
ATOM 3384 O O . HIS B 1 39 ? -13.703 -5.074 -7.902 1 94.88 39 HIS B O 1
ATOM 3390 N N . PHE B 1 40 ? -12.148 -4.699 -6.367 1 95.81 40 PHE B N 1
ATOM 3391 C CA . PHE B 1 40 ? -11.672 -3.445 -6.934 1 95.81 40 PHE B CA 1
ATOM 3392 C C . PHE B 1 40 ? -10.148 -3.438 -7.016 1 95.81 40 PHE B C 1
ATOM 3394 O O . PHE B 1 40 ? -9.469 -3.559 -5.996 1 95.81 40 PHE B O 1
ATOM 3401 N N . ASN B 1 41 ? -9.609 -3.246 -8.195 1 94.88 41 ASN B N 1
ATOM 3402 C CA . ASN B 1 41 ? -8.164 -3.225 -8.391 1 94.88 41 ASN B CA 1
ATOM 3403 C C . ASN B 1 41 ? -7.754 -2.195 -9.438 1 94.88 41 ASN B C 1
ATOM 3405 O O . ASN B 1 41 ? -8.039 -2.365 -10.625 1 94.88 41 ASN B O 1
ATOM 3409 N N . ASN B 1 42 ? -7.168 -1.094 -9.016 1 94.25 42 ASN B N 1
ATOM 3410 C CA . ASN B 1 42 ? -6.57 -0.12 -9.93 1 94.25 42 ASN B CA 1
ATOM 3411 C C . ASN B 1 42 ? -5.117 -0.463 -10.242 1 94.25 42 ASN B C 1
ATOM 3413 O O . ASN B 1 42 ? -4.258 -0.407 -9.359 1 94.25 42 ASN B O 1
ATOM 3417 N N . ILE B 1 43 ? -4.832 -0.706 -11.453 1 90.25 43 ILE B N 1
ATOM 3418 C CA . ILE B 1 43 ? -3.496 -1.152 -11.836 1 90.25 43 ILE B CA 1
ATOM 3419 C C . ILE B 1 43 ? -2.74 -0.008 -12.508 1 90.25 43 ILE B C 1
ATOM 3421 O O . ILE B 1 43 ? -3.229 0.585 -13.469 1 90.25 43 ILE B O 1
ATOM 3425 N N . GLY B 1 44 ? -1.619 0.362 -11.984 1 86.44 44 GLY B N 1
ATOM 3426 C CA . GLY B 1 44 ? -0.653 1.222 -12.648 1 86.44 44 GLY B CA 1
ATOM 3427 C C . GLY B 1 44 ? -1.154 2.641 -12.852 1 86.44 44 GLY B C 1
ATOM 3428 O O . GLY B 1 44 ? -1.631 3.273 -11.906 1 86.44 44 GLY B O 1
ATOM 3429 N N . ASN B 1 45 ? -1.148 3.082 -14.109 1 89.12 45 ASN B N 1
ATOM 3430 C CA . ASN B 1 45 ? -1.408 4.461 -14.516 1 89.12 45 ASN B CA 1
ATOM 3431 C C . ASN B 1 45 ? -2.895 4.797 -14.445 1 89.12 45 ASN B C 1
ATOM 3433 O O . ASN B 1 45 ? -3.699 4.242 -15.195 1 89.12 45 ASN B O 1
ATOM 3437 N N . PRO B 1 46 ? -3.211 5.789 -13.594 1 91.25 46 PRO B N 1
ATOM 3438 C CA . PRO B 1 46 ? -4.625 6.16 -13.477 1 91.25 46 PRO B CA 1
ATOM 3439 C C . PRO B 1 46 ? -5.207 6.691 -14.781 1 91.25 46 PRO B C 1
ATOM 3441 O O . PRO B 1 46 ? -6.43 6.742 -14.945 1 91.25 46 PRO B O 1
ATOM 3444 N N . TYR B 1 47 ? -4.418 7.035 -15.734 1 87.38 47 TYR B N 1
ATOM 3445 C CA . TYR B 1 47 ? -4.891 7.664 -16.969 1 87.38 47 TYR B CA 1
ATOM 3446 C C . TYR B 1 47 ? -4.875 6.676 -18.125 1 87.38 47 TYR B C 1
ATOM 3448 O O . TYR B 1 47 ? -5.066 7.062 -19.281 1 87.38 47 TYR B O 1
ATOM 3456 N N . SER B 1 48 ? -4.703 5.383 -17.844 1 83.81 48 SER B N 1
ATOM 3457 C CA . SER B 1 48 ? -4.82 4.316 -18.828 1 83.81 48 SER B CA 1
ATOM 3458 C C . SER B 1 48 ? -6.273 3.896 -19.016 1 83.81 48 SER B C 1
ATOM 3460 O O . SER B 1 48 ? -7.172 4.441 -18.375 1 83.81 48 SER B O 1
ATOM 3462 N N . LYS B 1 49 ? -6.582 3.021 -19.953 1 75.25 49 LYS B N 1
ATOM 3463 C CA . LYS B 1 49 ? -7.93 2.559 -20.266 1 75.25 49 LYS B CA 1
ATOM 3464 C C . LYS B 1 49 ? -8.539 1.795 -19.094 1 75.25 49 LYS B C 1
ATOM 3466 O O . LYS B 1 49 ? -9.766 1.766 -18.938 1 75.25 49 LYS B O 1
ATOM 3471 N N . GLY B 1 50 ? -7.84 1.278 -18.25 1 77.06 50 GLY B N 1
ATOM 3472 C CA . GLY B 1 50 ? -8.352 0.565 -17.094 1 77.06 50 GLY B CA 1
ATOM 3473 C C . GLY B 1 50 ? -8.555 -0.917 -17.344 1 77.06 50 GLY B C 1
ATOM 3474 O O . GLY B 1 50 ? -8.227 -1.419 -18.422 1 77.06 50 GLY B O 1
ATOM 3475 N N . SER B 1 51 ? -8.977 -1.658 -16.266 1 82.25 51 SER B N 1
ATOM 3476 C CA . SER B 1 51 ? -9.305 -3.078 -16.25 1 82.25 51 SER B CA 1
ATOM 3477 C C . SER B 1 51 ? -10.734 -3.311 -15.773 1 82.25 51 SER B C 1
ATOM 3479 O O . SER B 1 51 ? -11.383 -2.389 -15.273 1 82.25 51 SER B O 1
ATOM 3481 N N . PRO B 1 52 ? -11.266 -4.48 -15.969 1 84.94 52 PRO B N 1
ATOM 3482 C CA . PRO B 1 52 ? -12.664 -4.758 -15.648 1 84.94 52 PRO B CA 1
ATOM 3483 C C . PRO B 1 52 ? -13.039 -4.359 -14.219 1 84.94 52 PRO B C 1
ATOM 3485 O O . PRO B 1 52 ? -14.172 -3.941 -13.969 1 84.94 52 PRO B O 1
ATOM 3488 N N . PHE B 1 53 ? -12.102 -4.406 -13.336 1 91.62 53 PHE B N 1
ATOM 3489 C CA . PHE B 1 53 ? -12.422 -4.168 -11.93 1 91.62 53 PHE B CA 1
ATOM 3490 C C . PHE B 1 53 ? -11.766 -2.889 -11.43 1 91.62 53 PHE B C 1
ATOM 3492 O O . PHE B 1 53 ? -11.672 -2.664 -10.219 1 91.62 53 PHE B O 1
ATOM 3499 N N . SER B 1 54 ? -11.312 -2.07 -12.375 1 91.94 54 SER B N 1
ATOM 3500 C CA . SER B 1 54 ? -10.688 -0.805 -12 1 91.94 54 SER B CA 1
ATOM 3501 C C . SER B 1 54 ? -11.727 0.278 -11.75 1 91.94 54 SER B C 1
ATOM 3503 O O . SER B 1 54 ? -12.867 0.171 -12.219 1 91.94 54 SER B O 1
ATOM 3505 N N . THR B 1 55 ? -11.383 1.193 -10.961 1 94.12 55 THR B N 1
ATOM 3506 C CA . THR B 1 55 ? -12.164 2.402 -10.719 1 94.12 55 THR B CA 1
ATOM 3507 C C . THR B 1 55 ? -11.328 3.65 -10.977 1 94.12 55 THR B C 1
ATOM 3509 O O . THR B 1 55 ? -11.305 4.574 -10.156 1 94.12 55 THR B O 1
ATOM 3512 N N . LEU B 1 56 ? -10.617 3.658 -12.086 1 92.81 56 LEU B N 1
ATOM 3513 C CA . LEU B 1 56 ? -9.68 4.723 -12.43 1 92.81 56 LEU B CA 1
ATOM 3514 C C . LEU B 1 56 ? -10.414 6.043 -12.648 1 92.81 56 LEU B C 1
ATOM 3516 O O . LEU B 1 56 ? -9.859 7.113 -12.391 1 92.81 56 LEU B O 1
ATOM 3520 N N . GLY B 1 57 ? -11.703 6 -13.148 1 92.12 57 GLY B N 1
ATOM 3521 C CA . GLY B 1 57 ? -12.484 7.223 -13.258 1 92.12 57 GLY B CA 1
ATOM 3522 C C . GLY B 1 57 ? -12.664 7.938 -11.93 1 92.12 57 GLY B C 1
ATOM 3523 O O . GLY B 1 57 ? -12.531 9.156 -11.859 1 92.12 57 GLY B O 1
ATOM 3524 N N . HIS B 1 58 ? -13.023 7.168 -10.891 1 94.56 58 HIS B N 1
ATOM 3525 C CA . HIS B 1 58 ? -13.133 7.723 -9.547 1 94.56 58 HIS B CA 1
ATOM 3526 C C . HIS B 1 58 ? -11.789 8.258 -9.062 1 94.56 58 HIS B C 1
ATOM 3528 O O . HIS B 1 58 ? -11.727 9.32 -8.438 1 94.56 58 HIS B O 1
ATOM 3534 N N . GLU B 1 59 ? -10.734 7.484 -9.32 1 95.94 59 GLU B N 1
ATOM 3535 C CA . GLU B 1 59 ? -9.391 7.902 -8.922 1 95.94 59 GLU B CA 1
ATOM 3536 C C . GLU B 1 59 ? -9.016 9.234 -9.57 1 95.94 59 GLU B C 1
ATOM 3538 O O . GLU B 1 59 ? -8.539 10.141 -8.883 1 95.94 59 GLU B O 1
ATOM 3543 N N . ARG B 1 60 ? -9.266 9.359 -10.828 1 94.62 60 ARG B N 1
ATOM 3544 C CA . ARG B 1 60 ? -8.961 10.594 -11.547 1 94.62 60 ARG B CA 1
ATOM 3545 C C . ARG B 1 60 ? -9.781 11.758 -11.008 1 94.62 60 ARG B C 1
ATOM 3547 O O . ARG B 1 60 ? -9.289 12.883 -10.922 1 94.62 60 ARG B O 1
ATOM 3554 N N . ALA B 1 61 ? -11.023 11.484 -10.68 1 94.69 61 ALA B N 1
ATOM 3555 C CA . ALA B 1 61 ? -11.875 12.547 -10.148 1 94.69 61 ALA B CA 1
ATOM 3556 C C . ALA B 1 61 ? -11.297 13.102 -8.852 1 94.69 61 ALA B C 1
ATOM 3558 O O . ALA B 1 61 ? -11.289 14.32 -8.641 1 94.69 61 ALA B O 1
ATOM 3559 N N . VAL B 1 62 ? -10.812 12.219 -8.008 1 96.44 62 VAL B N 1
ATOM 3560 C CA . VAL B 1 62 ? -10.219 12.641 -6.742 1 96.44 62 VAL B CA 1
ATOM 3561 C C . VAL B 1 62 ? -8.938 13.43 -7.016 1 96.44 62 VAL B C 1
ATOM 3563 O O . VAL B 1 62 ? -8.719 14.5 -6.445 1 96.44 62 VAL B O 1
ATOM 3566 N N . ILE B 1 63 ? -8.094 12.906 -7.906 1 95.81 63 ILE B N 1
ATOM 3567 C CA . ILE B 1 63 ? -6.832 13.547 -8.266 1 95.81 63 ILE B CA 1
ATOM 3568 C C . ILE B 1 63 ? -7.109 14.945 -8.82 1 95.81 63 ILE B C 1
ATOM 3570 O O . ILE B 1 63 ? -6.492 15.922 -8.391 1 95.81 63 ILE B O 1
ATOM 3574 N N . ASN B 1 64 ? -8.062 15.016 -9.688 1 93.38 64 ASN B N 1
ATOM 3575 C CA . ASN B 1 64 ? -8.375 16.281 -10.344 1 93.38 64 ASN B CA 1
ATOM 3576 C C . ASN B 1 64 ? -8.914 17.312 -9.359 1 93.38 64 ASN B C 1
ATOM 3578 O O . ASN B 1 64 ? -8.648 18.5 -9.5 1 93.38 64 ASN B O 1
ATOM 3582 N N . PHE B 1 65 ? -9.68 16.906 -8.492 1 93.38 65 PHE B N 1
ATOM 3583 C CA . PHE B 1 65 ? -10.172 17.797 -7.457 1 93.38 65 PHE B CA 1
ATOM 3584 C C . PHE B 1 65 ? -9.023 18.516 -6.762 1 93.38 65 PHE B C 1
ATOM 3586 O O . PHE B 1 65 ? -9.023 19.75 -6.641 1 93.38 65 PHE B O 1
ATOM 3593 N N . PHE B 1 66 ? -8 17.797 -6.379 1 93.94 66 PHE B N 1
ATOM 3594 C CA . PHE B 1 66 ? -6.898 18.375 -5.633 1 93.94 66 PHE B CA 1
ATOM 3595 C C . PHE B 1 66 ? -5.918 19.078 -6.57 1 93.94 66 PHE B C 1
ATOM 3597 O O . PHE B 1 66 ? -5.277 20.062 -6.191 1 93.94 66 PHE B O 1
ATOM 3604 N N . LEU B 1 67 ? -5.75 18.547 -7.797 1 92.44 67 LEU B N 1
ATOM 3605 C CA . LEU B 1 67 ? -4.906 19.25 -8.758 1 92.44 67 LEU B CA 1
ATOM 3606 C C . LEU B 1 67 ? -5.375 20.688 -8.945 1 92.44 67 LEU B C 1
ATOM 3608 O O . LEU B 1 67 ? -4.555 21.594 -9.039 1 92.44 67 LEU B O 1
ATOM 3612 N N . LYS B 1 68 ? -6.645 20.891 -8.992 1 89.06 68 LYS B N 1
ATOM 3613 C CA . LYS B 1 68 ? -7.211 22.219 -9.18 1 89.06 68 LYS B CA 1
ATOM 3614 C C . LYS B 1 68 ? -6.941 23.109 -7.973 1 89.06 68 LYS B C 1
ATOM 3616 O O . LYS B 1 68 ? -6.855 24.344 -8.102 1 89.06 68 LYS B O 1
ATOM 3621 N N . LEU B 1 69 ? -6.75 22.484 -6.875 1 87.69 69 LEU B N 1
ATOM 3622 C CA . LEU B 1 69 ? -6.5 23.234 -5.652 1 87.69 69 LEU B CA 1
ATOM 3623 C C . LEU B 1 69 ? -5.02 23.578 -5.52 1 87.69 69 LEU B C 1
ATOM 3625 O O . LEU B 1 69 ? -4.664 24.609 -4.949 1 87.69 69 LEU B O 1
ATOM 3629 N N . TYR B 1 70 ? -4.113 22.766 -6.02 1 88.06 70 TYR B N 1
ATOM 3630 C CA . TYR B 1 70 ? -2.693 22.875 -5.699 1 88.06 70 TYR B CA 1
ATOM 3631 C C . TYR B 1 70 ? -1.901 23.375 -6.902 1 88.06 70 TYR B C 1
ATOM 3633 O O . TYR B 1 70 ? -0.895 24.062 -6.75 1 88.06 70 TYR B O 1
ATOM 3641 N N . MET B 1 71 ? -2.289 22.906 -8.031 1 81.88 71 MET B N 1
ATOM 3642 C CA . MET B 1 71 ? -1.432 23.109 -9.195 1 81.88 71 MET B CA 1
ATOM 3643 C C . MET B 1 71 ? -2.049 24.125 -10.148 1 81.88 71 MET B C 1
ATOM 3645 O O . MET B 1 71 ? -3.24 24.047 -10.453 1 81.88 71 MET B O 1
ATOM 3649 N N . SER B 1 72 ? -1.212 25.031 -10.602 1 77 72 SER B N 1
ATOM 3650 C CA . SER B 1 72 ? -1.662 26.031 -11.555 1 77 72 SER B CA 1
ATOM 3651 C C . SER B 1 72 ? -1.87 25.422 -12.938 1 77 72 SER B C 1
ATOM 3653 O O . SER B 1 72 ? -2.801 25.812 -13.656 1 77 72 SER B O 1
ATOM 3655 N N . ASN B 1 73 ? -0.94 24.516 -13.32 1 81.44 73 ASN B N 1
ATOM 3656 C CA . ASN B 1 73 ? -1.056 23.844 -14.602 1 81.44 73 ASN B CA 1
ATOM 3657 C C . ASN B 1 73 ? -1.444 22.375 -14.43 1 81.44 73 ASN B C 1
ATOM 3659 O O . ASN B 1 73 ? -0.579 21.516 -14.266 1 81.44 73 ASN B O 1
ATOM 3663 N N . THR B 1 74 ? -2.633 22.094 -14.602 1 82.25 74 THR B N 1
ATOM 3664 C CA . THR B 1 74 ? -3.152 20.734 -14.383 1 82.25 74 THR B CA 1
ATOM 3665 C C . THR B 1 74 ? -2.777 19.828 -15.539 1 82.25 74 THR B C 1
ATOM 3667 O O . THR B 1 74 ? -2.684 18.609 -15.367 1 82.25 74 THR B O 1
ATOM 3670 N N . ASN B 1 75 ? -2.43 20.406 -16.656 1 84.62 75 ASN B N 1
ATOM 3671 C CA . ASN B 1 75 ? -2.096 19.594 -17.828 1 84.62 75 ASN B CA 1
ATOM 3672 C C . ASN B 1 75 ? -0.7 18.984 -17.703 1 84.62 75 ASN B C 1
ATOM 3674 O O . ASN B 1 75 ? -0.414 17.953 -18.312 1 84.62 75 ASN B O 1
ATOM 3678 N N . ASP B 1 76 ? 0.054 19.609 -16.984 1 88.12 76 ASP B N 1
ATOM 3679 C CA . ASP B 1 76 ? 1.415 19.109 -16.781 1 88.12 76 ASP B CA 1
ATOM 3680 C C . ASP B 1 76 ? 1.591 18.5 -15.398 1 88.12 76 ASP B C 1
ATOM 3682 O O . ASP B 1 76 ? 2.654 18.625 -14.789 1 88.12 76 ASP B O 1
ATOM 3686 N N . SER B 1 77 ? 0.506 17.984 -14.898 1 90.75 77 SER B N 1
ATOM 3687 C CA . SER B 1 77 ? 0.522 17.359 -13.578 1 90.75 77 SER B CA 1
ATOM 3688 C C . SER B 1 77 ? -0.039 15.945 -13.633 1 90.75 77 SER B C 1
ATOM 3690 O O . SER B 1 77 ? -0.725 15.578 -14.594 1 90.75 77 SER B O 1
ATOM 3692 N N . TRP B 1 78 ? 0.331 15.203 -12.75 1 92.44 78 TRP B N 1
ATOM 3693 C CA . TRP B 1 78 ? -0.032 13.789 -12.633 1 92.44 78 TRP B CA 1
ATOM 3694 C C . TRP B 1 78 ? -0.275 13.406 -11.18 1 92.44 78 TRP B C 1
ATOM 3696 O O . TRP B 1 78 ? 0.025 14.188 -10.273 1 92.44 78 TRP B O 1
ATOM 3706 N N . GLY B 1 79 ? -0.911 12.281 -10.969 1 95 79 GLY B N 1
ATOM 3707 C CA . GLY B 1 79 ? -1.097 11.797 -9.609 1 95 79 GLY B CA 1
ATOM 3708 C C . GLY B 1 79 ? -1.703 10.406 -9.547 1 95 79 GLY B C 1
ATOM 3709 O O . GLY B 1 79 ? -2.061 9.836 -10.578 1 95 79 GLY B O 1
ATOM 3710 N N . TYR B 1 80 ? -1.733 9.828 -8.383 1 96.25 80 TYR B N 1
ATOM 3711 C CA . TYR B 1 80 ? -2.471 8.602 -8.109 1 96.25 80 TYR B CA 1
ATOM 3712 C C . TYR B 1 80 ? -2.799 8.477 -6.621 1 96.25 80 TYR B C 1
ATOM 3714 O O . TYR B 1 80 ? -2.367 9.312 -5.816 1 96.25 80 TYR B O 1
ATOM 3722 N N . ILE B 1 81 ? -3.66 7.559 -6.297 1 97.94 81 ILE B N 1
ATOM 3723 C CA . ILE B 1 81 ? -3.994 7.289 -4.902 1 97.94 81 ILE B CA 1
ATOM 3724 C C . ILE B 1 81 ? -3.16 6.117 -4.391 1 97.94 81 ILE B C 1
ATOM 3726 O O . ILE B 1 81 ? -3.361 4.977 -4.809 1 97.94 81 ILE B O 1
ATOM 3730 N N . ALA B 1 82 ? -2.225 6.438 -3.529 1 98.25 82 ALA B N 1
ATOM 3731 C CA . ALA B 1 82 ? -1.359 5.449 -2.887 1 98.25 82 ALA B CA 1
ATOM 3732 C C . ALA B 1 82 ? -2.064 4.789 -1.707 1 98.25 82 ALA B C 1
ATOM 3734 O O . ALA B 1 82 ? -3.143 5.223 -1.297 1 98.25 82 ALA B O 1
ATOM 3735 N N . SER B 1 83 ? -1.439 3.742 -1.212 1 98.12 83 SER B N 1
ATOM 3736 C CA . SER B 1 83 ? -2.014 3.012 -0.087 1 98.12 83 SER B CA 1
ATOM 3737 C C . SER B 1 83 ? -1.986 3.85 1.188 1 98.12 83 SER B C 1
ATOM 3739 O O . SER B 1 83 ? -2.756 3.598 2.117 1 98.12 83 SER B O 1
ATOM 3741 N N . CYS B 1 84 ? -1.077 4.754 1.271 1 97.69 84 CYS B N 1
ATOM 3742 C CA . CYS B 1 84 ? -0.963 5.688 2.383 1 97.69 84 CYS B CA 1
ATOM 3743 C C . CYS B 1 84 ? -0.053 6.855 2.023 1 97.69 84 CYS B C 1
ATOM 3745 O O . CYS B 1 84 ? 0.524 6.887 0.936 1 97.69 84 CYS B O 1
ATOM 3747 N N . SER B 1 85 ? 0.061 7.805 2.91 1 97.44 85 SER B N 1
ATOM 3748 C CA . SER B 1 85 ? 0.896 8.977 2.658 1 97.44 85 SER B CA 1
ATOM 3749 C C . SER B 1 85 ? 2.373 8.594 2.592 1 97.44 85 SER B C 1
ATOM 3751 O O . SER B 1 85 ? 3.139 9.195 1.835 1 97.44 85 SER B O 1
ATOM 3753 N N . SER B 1 86 ? 2.809 7.617 3.406 1 96.94 86 SER B N 1
ATOM 3754 C CA . SER B 1 86 ? 4.199 7.172 3.357 1 96.94 86 SER B CA 1
ATOM 3755 C C . SER B 1 86 ? 4.582 6.707 1.958 1 96.94 86 SER B C 1
ATOM 3757 O O . SER B 1 86 ? 5.676 7.004 1.477 1 96.94 86 SER B O 1
ATOM 3759 N N . GLU B 1 87 ? 3.682 5.98 1.38 1 97.94 87 GLU B N 1
ATOM 3760 C CA . GLU B 1 87 ? 3.939 5.539 0.013 1 97.94 87 GLU B CA 1
ATOM 3761 C C . GLU B 1 87 ? 3.99 6.719 -0.951 1 97.94 87 GLU B C 1
ATOM 3763 O O . GLU B 1 87 ? 4.812 6.742 -1.869 1 97.94 87 GLU B O 1
ATOM 3768 N N . ALA B 1 88 ? 3.111 7.641 -0.795 1 98.44 88 ALA B N 1
ATOM 3769 C CA . ALA B 1 88 ? 3.096 8.812 -1.66 1 98.44 88 ALA B CA 1
ATOM 3770 C C . ALA B 1 88 ? 4.41 9.586 -1.561 1 98.44 88 ALA B C 1
ATOM 3772 O O . ALA B 1 88 ? 4.949 10.039 -2.572 1 98.44 88 ALA B O 1
ATOM 3773 N N . ILE B 1 89 ? 4.922 9.758 -0.354 1 98.56 89 ILE B N 1
ATOM 3774 C CA . ILE B 1 89 ? 6.199 10.414 -0.132 1 98.56 89 ILE B CA 1
ATOM 3775 C C . ILE B 1 89 ? 7.316 9.625 -0.814 1 98.56 89 ILE B C 1
ATOM 3777 O O . ILE B 1 89 ? 8.148 10.203 -1.516 1 98.56 89 ILE B O 1
ATOM 3781 N N . LEU B 1 90 ? 7.281 8.32 -0.64 1 98.38 90 LEU B N 1
ATOM 3782 C CA . LEU B 1 90 ? 8.273 7.449 -1.271 1 98.38 90 LEU B CA 1
ATOM 3783 C C . LEU B 1 90 ? 8.266 7.637 -2.785 1 98.38 90 LEU B C 1
ATOM 3785 O O . LEU B 1 90 ? 9.328 7.711 -3.406 1 98.38 90 LEU B O 1
ATOM 3789 N N . TYR B 1 91 ? 7.094 7.727 -3.35 1 97.75 91 TYR B N 1
ATOM 3790 C CA . TYR B 1 91 ? 6.973 7.871 -4.797 1 97.75 91 TYR B CA 1
ATOM 3791 C C . TYR B 1 91 ? 7.57 9.195 -5.262 1 97.75 91 TYR B C 1
ATOM 3793 O O . TYR B 1 91 ? 8.305 9.242 -6.254 1 97.75 91 TYR B O 1
ATOM 3801 N N . GLY B 1 92 ? 7.195 10.273 -4.574 1 97.5 92 GLY B N 1
ATOM 3802 C CA . GLY B 1 92 ? 7.746 11.578 -4.926 1 97.5 92 GLY B CA 1
ATOM 3803 C C . GLY B 1 92 ? 9.266 11.617 -4.844 1 97.5 92 GLY B C 1
ATOM 3804 O O . GLY B 1 92 ? 9.922 12.078 -5.781 1 97.5 92 GLY B O 1
ATOM 3805 N N . VAL B 1 93 ? 9.805 11.102 -3.762 1 98.38 93 VAL B N 1
ATOM 3806 C CA . VAL B 1 93 ? 11.25 11.141 -3.535 1 98.38 93 VAL B CA 1
ATOM 3807 C C . VAL B 1 93 ? 11.945 10.203 -4.516 1 98.38 93 VAL B C 1
ATOM 3809 O O . VAL B 1 93 ? 13.039 10.508 -5.008 1 98.38 93 VAL B O 1
ATOM 3812 N N . TRP B 1 94 ? 11.352 9.055 -4.805 1 97.56 94 TRP B N 1
ATOM 3813 C CA . TRP B 1 94 ? 11.891 8.102 -5.77 1 97.56 94 TRP B CA 1
ATOM 3814 C C . TRP B 1 94 ? 12.062 8.742 -7.141 1 97.56 94 TRP B C 1
ATOM 3816 O O . TRP B 1 94 ? 13.125 8.641 -7.758 1 97.56 94 TRP B O 1
ATOM 3826 N N . ASN B 1 95 ? 11.039 9.414 -7.602 1 96.31 95 ASN B N 1
ATOM 3827 C CA . ASN B 1 95 ? 11.094 10.062 -8.906 1 96.31 95 ASN B CA 1
ATOM 3828 C C . ASN B 1 95 ? 12.094 11.219 -8.914 1 96.31 95 ASN B C 1
ATOM 3830 O O . ASN B 1 95 ? 12.797 11.43 -9.906 1 96.31 95 ASN B O 1
ATOM 3834 N N . ALA B 1 96 ? 12.148 11.984 -7.828 1 97.12 96 ALA B N 1
ATOM 3835 C CA . ALA B 1 96 ? 13.125 13.055 -7.707 1 97.12 96 ALA B CA 1
ATOM 3836 C C . ALA B 1 96 ? 14.555 12.508 -7.742 1 97.12 96 ALA B C 1
ATOM 3838 O O . ALA B 1 96 ? 15.422 13.062 -8.414 1 97.12 96 ALA B O 1
ATOM 3839 N N . ARG B 1 97 ? 14.812 11.422 -6.992 1 97.12 97 ARG B N 1
ATOM 3840 C CA . ARG B 1 97 ? 16.125 10.781 -6.992 1 97.12 97 ARG B CA 1
ATOM 3841 C C . ARG B 1 97 ? 16.531 10.352 -8.398 1 97.12 97 ARG B C 1
ATOM 3843 O O . ARG B 1 97 ? 17.672 10.562 -8.812 1 97.12 97 ARG B O 1
ATOM 3850 N N . ASN B 1 98 ? 15.602 9.75 -9.109 1 95.25 98 ASN B N 1
ATOM 3851 C CA . ASN B 1 98 ? 15.891 9.336 -10.484 1 95.25 98 ASN B CA 1
ATOM 3852 C C . ASN B 1 98 ? 16.172 10.531 -11.383 1 95.25 98 ASN B C 1
ATOM 3854 O O . ASN B 1 98 ? 17.016 10.453 -12.281 1 95.25 98 ASN B O 1
ATOM 3858 N N . TYR B 1 99 ? 15.391 11.586 -11.164 1 95.44 99 TYR B N 1
ATOM 3859 C CA . TYR B 1 99 ? 15.602 12.805 -11.938 1 95.44 99 TYR B CA 1
ATOM 3860 C C . TYR B 1 99 ? 17 13.352 -11.727 1 95.44 99 TYR B C 1
ATOM 3862 O O . TYR B 1 99 ? 17.625 13.867 -12.656 1 95.44 99 TYR B O 1
ATOM 3870 N N . PHE B 1 100 ? 17.578 13.234 -10.523 1 96.56 100 PHE B N 1
ATOM 3871 C CA . PHE B 1 100 ? 18.875 13.758 -10.156 1 96.56 100 PHE B CA 1
ATOM 3872 C C . PHE B 1 100 ? 19.922 12.648 -10.156 1 96.56 100 PHE B C 1
ATOM 3874 O O . PHE B 1 100 ? 20.859 12.672 -9.352 1 96.56 100 PHE B O 1
ATOM 3881 N N . LYS B 1 101 ? 19.781 11.617 -10.922 1 93.19 101 LYS B N 1
ATOM 3882 C CA . LYS B 1 101 ? 20.609 10.414 -10.898 1 93.19 101 LYS B CA 1
ATOM 3883 C C . LYS B 1 101 ? 22.078 10.75 -11.164 1 93.19 101 LYS B C 1
ATOM 3885 O O . LYS B 1 101 ? 22.969 9.984 -10.789 1 93.19 101 LYS B O 1
ATOM 3890 N N . ALA B 1 102 ? 22.422 11.914 -11.742 1 95.62 102 ALA B N 1
ATOM 3891 C CA . ALA B 1 102 ? 23.781 12.32 -12.062 1 95.62 102 ALA B CA 1
ATOM 3892 C C . ALA B 1 102 ? 24.453 13 -10.875 1 95.62 102 ALA B C 1
ATOM 3894 O O . ALA B 1 102 ? 25.656 13.281 -10.906 1 95.62 102 ALA B O 1
ATOM 3895 N N . TYR B 1 103 ? 23.672 13.203 -9.797 1 96.81 103 TYR B N 1
ATOM 3896 C CA . TYR B 1 103 ? 24.156 13.945 -8.641 1 96.81 103 TYR B CA 1
ATOM 3897 C C . TYR B 1 103 ? 24.125 13.07 -7.387 1 96.81 103 TYR B C 1
ATOM 3899 O O . TYR B 1 103 ? 23.547 11.984 -7.391 1 96.81 103 TYR B O 1
ATOM 3907 N N . ASP B 1 104 ? 24.859 13.531 -6.391 1 96.81 104 ASP B N 1
ATOM 3908 C CA . ASP B 1 104 ? 24.703 12.984 -5.047 1 96.81 104 ASP B CA 1
ATOM 3909 C C . ASP B 1 104 ? 23.469 13.562 -4.359 1 96.81 104 ASP B C 1
ATOM 3911 O O . ASP B 1 104 ? 23.438 14.758 -4.047 1 96.81 104 ASP B O 1
ATOM 3915 N N . VAL B 1 105 ? 22.547 12.695 -4.098 1 98.06 105 VAL B N 1
ATOM 3916 C CA . VAL B 1 105 ? 21.25 13.18 -3.639 1 98.06 105 VAL B CA 1
ATOM 3917 C C . VAL B 1 105 ? 21.172 13.086 -2.117 1 98.06 105 VAL B C 1
ATOM 3919 O O . VAL B 1 105 ? 21.484 12.047 -1.535 1 98.06 105 VAL B O 1
ATOM 3922 N N . THR B 1 106 ? 20.75 14.164 -1.435 1 98.5 106 THR B N 1
ATOM 3923 C CA . THR B 1 106 ? 20.516 14.195 0.004 1 98.5 106 THR B CA 1
ATOM 3924 C C . THR B 1 106 ? 19.078 14.617 0.302 1 98.5 106 THR B C 1
ATOM 3926 O O . THR B 1 106 ? 18.594 15.625 -0.212 1 98.5 106 THR B O 1
ATOM 3929 N N . LEU B 1 107 ? 18.406 13.789 1.064 1 98.75 107 LEU B N 1
ATOM 3930 C CA . LEU B 1 107 ? 17.062 14.102 1.548 1 98.75 107 LEU B CA 1
ATOM 3931 C C . LEU B 1 107 ? 17.125 14.984 2.789 1 98.75 107 LEU B C 1
ATOM 3933 O O . LEU B 1 107 ? 17.75 14.625 3.781 1 98.75 107 LEU B O 1
ATOM 3937 N N . VAL B 1 108 ? 16.453 16.156 2.75 1 98.81 108 VAL B N 1
ATOM 3938 C CA . VAL B 1 108 ? 16.516 17.141 3.826 1 98.81 108 VAL B CA 1
ATOM 3939 C C . VAL B 1 108 ? 15.117 17.344 4.41 1 98.81 108 VAL B C 1
ATOM 3941 O O . VAL B 1 108 ? 14.148 17.531 3.672 1 98.81 108 VAL B O 1
ATOM 3944 N N . TYR B 1 109 ? 14.961 17.312 5.699 1 98.56 109 TYR B N 1
ATOM 3945 C CA . TYR B 1 109 ? 13.688 17.484 6.379 1 98.56 109 TYR B CA 1
ATOM 3946 C C . TYR B 1 109 ? 13.883 17.906 7.828 1 98.56 109 TYR B C 1
ATOM 3948 O O . TYR B 1 109 ? 15.008 17.859 8.344 1 98.56 109 TYR B O 1
ATOM 3956 N N . SER B 1 110 ? 12.867 18.359 8.5 1 97.94 110 SER B N 1
ATOM 3957 C CA . SER B 1 110 ? 12.953 18.812 9.883 1 97.94 110 SER B CA 1
ATOM 3958 C C . SER B 1 110 ? 12.727 17.656 10.852 1 97.94 110 SER B C 1
ATOM 3960 O O . SER B 1 110 ? 12.258 16.594 10.453 1 97.94 110 SER B O 1
ATOM 3962 N N . ASP B 1 111 ? 13.062 17.859 12.141 1 96.19 111 ASP B N 1
ATOM 3963 C CA . ASP B 1 111 ? 12.875 16.828 13.156 1 96.19 111 ASP B CA 1
ATOM 3964 C C . ASP B 1 111 ? 11.406 16.688 13.523 1 96.19 111 ASP B C 1
ATOM 3966 O O . ASP B 1 111 ? 11.039 15.789 14.297 1 96.19 111 ASP B O 1
ATOM 3970 N N . TYR B 1 112 ? 10.531 17.5 12.977 1 95.31 112 TYR B N 1
ATOM 3971 C CA . TYR B 1 112 ? 9.094 17.328 13.164 1 95.31 112 TYR B CA 1
ATOM 3972 C C . TYR B 1 112 ? 8.469 16.625 11.969 1 95.31 112 TYR B C 1
ATOM 3974 O O . TYR B 1 112 ? 7.262 16.375 11.953 1 95.31 112 TYR B O 1
ATOM 3982 N N . ALA B 1 113 ? 9.297 16.312 10.945 1 95.19 113 ALA B N 1
ATOM 3983 C CA . ALA B 1 113 ? 8.797 15.531 9.812 1 95.19 113 ALA B CA 1
ATOM 3984 C C . ALA B 1 113 ? 8.32 14.148 10.266 1 95.19 113 ALA B C 1
ATOM 3986 O O . ALA B 1 113 ? 8.727 13.664 11.32 1 95.19 113 ALA B O 1
ATOM 3987 N N . HIS B 1 114 ? 7.414 13.648 9.508 1 91.88 114 HIS B N 1
ATOM 3988 C CA . HIS B 1 114 ? 6.91 12.312 9.805 1 91.88 114 HIS B CA 1
ATOM 3989 C C . HIS B 1 114 ? 8.047 11.297 9.852 1 91.88 114 HIS B C 1
ATOM 3991 O O . HIS B 1 114 ? 9.016 11.398 9.102 1 91.88 114 HIS B O 1
ATOM 3997 N N . TYR B 1 115 ? 7.914 10.367 10.609 1 86.31 115 TYR B N 1
ATOM 3998 C CA . TYR B 1 115 ? 8.977 9.414 10.906 1 86.31 115 TYR B CA 1
ATOM 3999 C C . TYR B 1 115 ? 9.328 8.586 9.68 1 86.31 115 TYR B C 1
ATOM 4001 O O . TYR B 1 115 ? 10.422 8.016 9.594 1 86.31 115 TYR B O 1
ATOM 4009 N N . CYS B 1 116 ? 8.422 8.492 8.711 1 92.56 116 CYS B N 1
ATOM 4010 C CA . CYS B 1 116 ? 8.656 7.629 7.559 1 92.56 116 CYS B CA 1
ATOM 4011 C C . CYS B 1 116 ? 9.758 8.195 6.672 1 92.56 116 CYS B C 1
ATOM 4013 O O . CYS B 1 116 ? 10.281 7.5 5.797 1 92.56 116 CYS B O 1
ATOM 4015 N N . VAL B 1 117 ? 10.148 9.43 6.812 1 95.38 117 VAL B N 1
ATOM 4016 C CA . VAL B 1 117 ? 11.039 10.117 5.887 1 95.38 117 VAL B CA 1
ATOM 4017 C C . VAL B 1 117 ? 12.43 9.484 5.949 1 95.38 117 VAL B C 1
ATOM 4019 O O . VAL B 1 117 ? 13.07 9.273 4.914 1 95.38 117 VAL B O 1
ATOM 4022 N N . SER B 1 118 ? 12.922 9.188 7.145 1 93.56 118 SER B N 1
ATOM 4023 C CA . SER B 1 118 ? 14.219 8.523 7.262 1 93.56 118 SER B CA 1
ATOM 4024 C C . SER B 1 118 ? 14.195 7.148 6.605 1 93.56 118 SER B C 1
ATOM 4026 O O . SER B 1 118 ? 15.172 6.746 5.973 1 93.56 118 SER B O 1
ATOM 4028 N N . LYS B 1 119 ? 13.141 6.422 6.789 1 93.5 119 LYS B N 1
ATOM 4029 C CA . LYS B 1 119 ? 12.969 5.121 6.148 1 93.5 119 LYS B CA 1
ATOM 4030 C C . LYS B 1 119 ? 12.969 5.25 4.629 1 93.5 119 LYS B C 1
ATOM 4032 O O . LYS B 1 119 ? 13.523 4.398 3.93 1 93.5 119 LYS B O 1
ATOM 4037 N N . THR B 1 120 ? 12.328 6.297 4.152 1 96.81 120 THR B N 1
ATOM 4038 C CA . THR B 1 120 ? 12.305 6.57 2.721 1 96.81 120 THR B CA 1
ATOM 4039 C C . THR B 1 120 ? 13.727 6.719 2.178 1 96.81 120 THR B C 1
ATOM 4041 O O . THR B 1 120 ? 14.055 6.172 1.122 1 96.81 120 THR B O 1
ATOM 4044 N N . ALA B 1 121 ? 14.602 7.43 2.877 1 96.94 121 ALA B N 1
ATOM 4045 C CA . ALA B 1 121 ? 15.992 7.598 2.469 1 96.94 121 ALA B CA 1
ATOM 4046 C C . ALA B 1 121 ? 16.719 6.254 2.416 1 96.94 121 ALA B C 1
ATOM 4048 O O . ALA B 1 121 ? 17.484 5.992 1.489 1 96.94 121 ALA B O 1
ATOM 4049 N N . ASN B 1 122 ? 16.469 5.426 3.391 1 95.06 122 ASN B N 1
ATOM 4050 C CA . ASN B 1 122 ? 17.094 4.109 3.434 1 95.06 122 ASN B CA 1
ATOM 4051 C C . ASN B 1 122 ? 16.625 3.23 2.273 1 95.06 122 ASN B C 1
ATOM 4053 O O . ASN B 1 122 ? 17.453 2.586 1.613 1 95.06 122 ASN B O 1
ATOM 4057 N N . ILE B 1 123 ? 15.344 3.201 2.039 1 96.38 123 ILE B N 1
ATOM 4058 C CA . ILE B 1 123 ? 14.797 2.404 0.948 1 96.38 123 ILE B CA 1
ATOM 4059 C C . ILE B 1 123 ? 15.422 2.832 -0.374 1 96.38 123 ILE B C 1
ATOM 4061 O O . ILE B 1 123 ? 15.852 1.989 -1.168 1 96.38 123 ILE B O 1
ATOM 4065 N N . LEU B 1 124 ? 15.57 4.102 -0.544 1 97.69 124 LEU B N 1
ATOM 4066 C CA . LEU B 1 124 ? 16 4.633 -1.831 1 97.69 124 LEU B CA 1
ATOM 4067 C C . LEU B 1 124 ? 17.531 4.727 -1.892 1 97.69 124 LEU B C 1
ATOM 4069 O O . LEU B 1 124 ? 18.094 5.141 -2.908 1 97.69 124 LEU B O 1
ATOM 4073 N N . ALA B 1 125 ? 18.219 4.395 -0.836 1 97.06 125 ALA B N 1
ATOM 4074 C CA . ALA B 1 125 ? 19.672 4.395 -0.75 1 97.06 125 ALA B CA 1
ATOM 4075 C C . ALA B 1 125 ? 20.25 5.781 -1.025 1 97.06 125 ALA B C 1
ATOM 4077 O O . ALA B 1 125 ? 21.156 5.938 -1.844 1 97.06 125 ALA B O 1
ATOM 4078 N N . ILE B 1 126 ? 19.656 6.77 -0.308 1 97.81 126 ILE B N 1
ATOM 4079 C CA . ILE B 1 126 ? 20.188 8.117 -0.405 1 97.81 126 ILE B CA 1
ATOM 4080 C C . ILE B 1 126 ? 20.5 8.656 0.992 1 97.81 126 ILE B C 1
ATOM 4082 O O . ILE B 1 126 ? 19.969 8.148 1.985 1 97.81 126 ILE B O 1
ATOM 4086 N N . LYS B 1 127 ? 21.359 9.672 1.075 1 97.5 127 LYS B N 1
ATOM 4087 C CA . LYS B 1 127 ? 21.688 10.328 2.34 1 97.5 127 LYS B CA 1
ATOM 4088 C C . LYS B 1 127 ? 20.516 11.156 2.848 1 97.5 127 LYS B C 1
ATOM 4090 O O . LYS B 1 127 ? 19.609 11.508 2.076 1 97.5 127 LYS B O 1
ATOM 4095 N N . ASN B 1 128 ? 20.453 11.328 4.141 1 97.38 128 ASN B N 1
ATOM 4096 C CA . ASN B 1 128 ? 19.453 12.227 4.684 1 97.38 128 ASN B CA 1
ATOM 4097 C C . ASN B 1 128 ? 20.031 13.133 5.766 1 97.38 128 ASN B C 1
ATOM 4099 O O . ASN B 1 128 ? 21.062 12.82 6.359 1 97.38 128 ASN B O 1
ATOM 4103 N N . LYS B 1 129 ? 19.469 14.281 5.875 1 98.25 129 LYS B N 1
ATOM 4104 C CA . LYS B 1 129 ? 19.859 15.297 6.852 1 98.25 129 LYS B CA 1
ATOM 4105 C C . LYS B 1 129 ? 18.641 15.852 7.578 1 98.25 129 LYS B C 1
ATOM 4107 O O . LYS B 1 129 ? 17.688 16.344 6.941 1 98.25 129 LYS B O 1
ATOM 4112 N N . VAL B 1 130 ? 18.672 15.75 8.922 1 98.12 130 VAL B N 1
ATOM 4113 C CA . VAL B 1 130 ? 17.625 16.328 9.758 1 98.12 130 VAL B CA 1
ATOM 4114 C C . VAL B 1 130 ? 18.016 17.75 10.156 1 98.12 130 VAL B C 1
ATOM 4116 O O . VAL B 1 130 ? 19.109 17.984 10.664 1 98.12 130 VAL B O 1
ATOM 4119 N N . ILE B 1 131 ? 17.156 18.656 9.906 1 98.62 131 ILE B N 1
ATOM 4120 C CA . ILE B 1 131 ? 17.328 20.047 10.312 1 98.62 131 ILE B CA 1
ATOM 4121 C C . ILE B 1 131 ? 16.516 20.328 11.57 1 98.62 131 ILE B C 1
ATOM 4123 O O . ILE B 1 131 ? 15.375 19.891 11.688 1 98.62 131 ILE B O 1
ATOM 4127 N N . THR B 1 132 ? 17.031 21.078 12.461 1 97.94 132 THR B N 1
ATOM 4128 C CA . THR B 1 132 ? 16.344 21.422 13.703 1 97.94 132 THR B CA 1
ATOM 4129 C C . THR B 1 132 ? 15.125 22.297 13.438 1 97.94 132 THR B C 1
ATOM 4131 O O . THR B 1 132 ? 15.102 23.047 12.461 1 97.94 132 THR B O 1
ATOM 4134 N N . SER B 1 133 ? 14.156 22.172 14.32 1 97.69 133 SER B N 1
ATOM 4135 C CA . SER B 1 133 ? 12.945 22.984 14.258 1 97.69 133 SER B CA 1
ATOM 4136 C C . SER B 1 133 ? 12.906 24.016 15.367 1 97.69 133 SER B C 1
ATOM 4138 O O . SER B 1 133 ? 13.617 23.891 16.375 1 97.69 133 SER B O 1
ATOM 4140 N N . ARG B 1 134 ? 12.125 25.031 15.148 1 96.5 134 ARG B N 1
ATOM 4141 C CA . ARG B 1 134 ? 11.789 25.984 16.203 1 96.5 134 ARG B CA 1
ATOM 4142 C C . ARG B 1 134 ? 10.82 25.359 17.203 1 96.5 134 ARG B C 1
ATOM 4144 O O . ARG B 1 134 ? 10.359 24.219 17.016 1 96.5 134 ARG B O 1
ATOM 4151 N N . ASN B 1 135 ? 10.508 26.094 18.266 1 93 135 ASN B N 1
ATOM 4152 C CA . ASN B 1 135 ? 9.664 25.562 19.328 1 93 135 ASN B CA 1
ATOM 4153 C C . ASN B 1 135 ? 8.25 25.266 18.844 1 93 135 ASN B C 1
ATOM 4155 O O . ASN B 1 135 ? 7.57 24.391 19.391 1 93 135 ASN B O 1
ATOM 4159 N N . ASN B 1 136 ? 7.902 25.953 17.844 1 96.12 136 ASN B N 1
ATOM 4160 C CA . ASN B 1 136 ? 6.539 25.766 17.344 1 96.12 136 ASN B CA 1
ATOM 4161 C C . ASN B 1 136 ? 6.445 24.609 16.359 1 96.12 136 ASN B C 1
ATOM 4163 O O . ASN B 1 136 ? 5.367 24.328 15.828 1 96.12 136 ASN B O 1
ATOM 4167 N N . GLY B 1 137 ? 7.594 23.969 16 1 96.69 137 GLY B N 1
ATOM 4168 C CA . GLY B 1 137 ? 7.609 22.797 15.156 1 96.69 137 GLY B CA 1
ATOM 4169 C C . GLY B 1 137 ? 8.039 23.094 13.727 1 96.69 137 GLY B C 1
ATOM 4170 O O . GLY B 1 137 ? 8.328 22.172 12.961 1 96.69 137 GLY B O 1
ATOM 4171 N N . GLU B 1 138 ? 8.133 24.359 13.367 1 97.44 138 GLU B N 1
ATOM 4172 C CA . GLU B 1 138 ? 8.578 24.734 12.023 1 97.44 138 GLU B CA 1
ATOM 4173 C C . GLU B 1 138 ? 10.086 24.531 11.867 1 97.44 138 GLU B C 1
ATOM 4175 O O . GLU B 1 138 ? 10.844 24.75 12.82 1 97.44 138 GLU B O 1
ATOM 4180 N N . ILE B 1 139 ? 10.461 24.25 10.688 1 98.31 139 ILE B N 1
ATOM 4181 C CA . ILE B 1 139 ? 11.883 24.094 10.406 1 98.31 139 ILE B CA 1
ATOM 4182 C C . ILE B 1 139 ? 12.617 25.391 10.703 1 98.31 139 ILE B C 1
ATOM 4184 O O . ILE B 1 139 ? 12.094 26.484 10.453 1 98.31 139 ILE B O 1
ATOM 4188 N N . ASP B 1 140 ? 13.812 25.266 11.281 1 98.69 140 ASP B N 1
ATOM 4189 C CA . ASP B 1 140 ? 14.68 26.422 11.453 1 98.69 140 ASP B CA 1
ATOM 4190 C C . ASP B 1 140 ? 15.422 26.75 10.156 1 98.69 140 ASP B C 1
ATOM 4192 O O . ASP B 1 140 ? 16.438 26.125 9.844 1 98.69 140 ASP B O 1
ATOM 4196 N N . LEU B 1 141 ? 15.062 27.828 9.5 1 98.5 141 LEU B N 1
ATOM 4197 C CA . LEU B 1 141 ? 15.594 28.188 8.188 1 98.5 141 LEU B CA 1
ATOM 4198 C C . LEU B 1 141 ? 17.047 28.641 8.305 1 98.5 141 LEU B C 1
ATOM 4200 O O . LEU B 1 141 ? 17.828 28.516 7.355 1 98.5 141 LEU B O 1
ATOM 4204 N N . GLY B 1 142 ? 17.375 29.219 9.445 1 98.56 142 GLY B N 1
ATOM 4205 C CA . GLY B 1 142 ? 18.781 29.516 9.68 1 98.56 142 GLY B CA 1
ATOM 4206 C C . GLY B 1 142 ? 19.656 28.281 9.688 1 98.56 142 GLY B C 1
ATOM 4207 O O . GLY B 1 142 ? 20.734 28.281 9.086 1 98.56 142 GLY B O 1
ATOM 4208 N N . SER B 1 143 ? 19.172 27.281 10.359 1 98.56 143 SER B N 1
ATOM 4209 C CA . SER B 1 143 ? 19.891 26 10.398 1 98.56 143 SER B CA 1
ATOM 4210 C C . SER B 1 143 ? 19.969 25.375 9.008 1 98.56 143 SER B C 1
ATOM 4212 O O . SER B 1 143 ? 20.984 24.781 8.648 1 98.56 143 SER B O 1
ATOM 4214 N N . LEU B 1 144 ? 18.906 25.469 8.227 1 98.62 144 LEU B N 1
ATOM 4215 C CA . LEU B 1 144 ? 18.906 24.969 6.855 1 98.62 144 LEU B CA 1
ATOM 4216 C C . LEU B 1 144 ? 19.969 25.672 6.02 1 98.62 144 LEU B C 1
ATOM 4218 O O . LEU B 1 144 ? 20.75 25.031 5.312 1 98.62 144 LEU B O 1
ATOM 4222 N N . GLU B 1 145 ? 20 27 6.133 1 98.44 145 GLU B N 1
ATOM 4223 C CA . GLU B 1 145 ? 20.953 27.781 5.355 1 98.44 145 GLU B CA 1
ATOM 4224 C C . GLU B 1 145 ? 22.391 27.453 5.758 1 98.44 145 GLU B C 1
ATOM 4226 O O . GLU B 1 145 ? 23.266 27.328 4.902 1 98.44 145 GLU B O 1
ATOM 4231 N N . SER B 1 146 ? 22.609 27.328 7.043 1 98.25 146 SER B N 1
ATOM 4232 C CA . SER B 1 146 ? 23.938 26.969 7.535 1 98.25 146 SER B CA 1
ATOM 4233 C C . SER B 1 146 ? 24.391 25.625 6.98 1 98.25 146 SER B C 1
ATOM 4235 O O . SER B 1 146 ? 25.547 25.469 6.57 1 98.25 146 SER B O 1
ATOM 4237 N N . PHE B 1 147 ? 23.5 24.688 6.961 1 98.06 147 PHE B N 1
ATOM 4238 C CA . PHE B 1 147 ? 23.812 23.359 6.441 1 98.06 147 PHE B CA 1
ATOM 4239 C C . PHE B 1 147 ? 24.203 23.438 4.969 1 98.06 147 PHE B C 1
ATOM 4241 O O . PHE B 1 147 ? 25.188 22.828 4.555 1 98.06 147 PHE B O 1
ATOM 4248 N N . LEU B 1 148 ? 23.406 24.156 4.172 1 97.56 148 LEU B N 1
ATOM 4249 C CA . LEU B 1 148 ? 23.672 24.266 2.742 1 97.56 148 LEU B CA 1
ATOM 4250 C C . LEU B 1 148 ? 25.016 24.953 2.488 1 97.56 148 LEU B C 1
ATOM 4252 O O . LEU B 1 148 ? 25.766 24.547 1.603 1 97.56 148 LEU B O 1
ATOM 4256 N N . LYS B 1 149 ? 25.312 26.016 3.291 1 96.25 149 LYS B N 1
ATOM 4257 C CA . LYS B 1 149 ? 26.562 26.766 3.16 1 96.25 149 LYS B CA 1
ATOM 4258 C C . LYS B 1 149 ? 27.766 25.859 3.447 1 96.25 149 LYS B C 1
ATOM 4260 O O . LYS B 1 149 ? 28.75 25.875 2.711 1 96.25 149 LYS B O 1
ATOM 4265 N N . GLU B 1 150 ? 27.641 25.047 4.398 1 95.94 150 GLU B N 1
ATOM 4266 C CA . GLU B 1 150 ? 28.734 24.203 4.84 1 95.94 150 GLU B CA 1
ATOM 4267 C C . GLU B 1 150 ? 28.938 23.016 3.891 1 95.94 150 GLU B C 1
ATOM 4269 O O . GLU B 1 150 ? 30.031 22.469 3.811 1 95.94 150 GLU B O 1
ATOM 4274 N N . ASN B 1 151 ? 27.891 22.656 3.172 1 92.62 151 ASN B N 1
ATOM 4275 C CA . ASN B 1 151 ? 27.953 21.453 2.346 1 92.62 151 ASN B CA 1
ATOM 4276 C C . ASN B 1 151 ? 27.828 21.781 0.862 1 92.62 151 ASN B C 1
ATOM 4278 O O . ASN B 1 151 ? 27.422 20.938 0.065 1 92.62 151 ASN B O 1
ATOM 4282 N N . TYR B 1 152 ? 28.172 22.984 0.616 1 87.44 152 TYR B N 1
ATOM 4283 C CA . TYR B 1 152 ? 28.094 23.406 -0.778 1 87.44 152 TYR B CA 1
ATOM 4284 C C . TYR B 1 152 ? 29 22.547 -1.659 1 87.44 152 TYR B C 1
ATOM 4286 O O . TYR B 1 152 ? 30.188 22.375 -1.368 1 87.44 152 TYR B O 1
ATOM 4294 N N . ASN B 1 153 ? 28.375 22 -2.658 1 89.31 153 ASN B N 1
ATOM 4295 C CA . ASN B 1 153 ? 29.031 21.141 -3.639 1 89.31 153 ASN B CA 1
ATOM 4296 C C . ASN B 1 153 ? 28.234 21.062 -4.938 1 89.31 153 ASN B C 1
ATOM 4298 O O . ASN B 1 153 ? 27.031 20.797 -4.914 1 89.31 153 ASN B O 1
ATOM 4302 N N . LYS B 1 154 ? 28.969 21.25 -6.051 1 89.75 154 LYS B N 1
ATOM 4303 C CA . LYS B 1 154 ? 28.312 21.312 -7.355 1 89.75 154 LYS B CA 1
ATOM 4304 C C . LYS B 1 154 ? 27.719 19.953 -7.738 1 89.75 154 LYS B C 1
ATOM 4306 O O . LYS B 1 154 ? 26.859 19.875 -8.617 1 89.75 154 LYS B O 1
ATOM 4311 N N . ASN B 1 155 ? 28.109 18.984 -7.109 1 95.19 155 ASN B N 1
ATOM 4312 C CA . ASN B 1 155 ? 27.656 17.641 -7.461 1 95.19 155 ASN B CA 1
ATOM 4313 C C . ASN B 1 155 ? 26.516 17.172 -6.555 1 95.19 155 ASN B C 1
ATOM 4315 O O . ASN B 1 155 ? 26.094 16.016 -6.621 1 95.19 155 ASN B O 1
ATOM 4319 N N . GLN B 1 156 ? 25.969 18.094 -5.82 1 95.88 156 GLN B N 1
ATOM 4320 C CA . GLN B 1 156 ? 24.922 17.734 -4.871 1 95.88 156 GLN B CA 1
ATOM 4321 C C . GLN B 1 156 ? 23.547 18.156 -5.383 1 95.88 156 GLN B C 1
ATOM 4323 O O . GLN B 1 156 ? 23.406 19.219 -5.992 1 95.88 156 GLN B O 1
ATOM 4328 N N . ALA B 1 157 ? 22.625 17.297 -5.219 1 97.88 157 ALA B N 1
ATOM 4329 C CA . ALA B 1 157 ? 21.203 17.625 -5.359 1 97.88 157 ALA B CA 1
ATOM 4330 C C . ALA B 1 157 ? 20.453 17.375 -4.055 1 97.88 157 ALA B C 1
ATOM 4332 O O . ALA B 1 157 ? 20.859 16.531 -3.248 1 97.88 157 ALA B O 1
ATOM 4333 N N . TYR B 1 158 ? 19.406 18.172 -3.818 1 98.5 158 TYR B N 1
ATOM 4334 C CA . TYR B 1 158 ? 18.672 18.047 -2.564 1 98.5 158 TYR B CA 1
ATOM 4335 C C . TYR B 1 158 ? 17.188 17.797 -2.824 1 98.5 158 TYR B C 1
ATOM 4337 O O . TYR B 1 158 ? 16.609 18.359 -3.758 1 98.5 158 TYR B O 1
ATOM 4345 N N . ILE B 1 159 ? 16.656 16.922 -2.133 1 98.75 159 ILE B N 1
ATOM 4346 C CA . ILE B 1 159 ? 15.211 16.75 -2.016 1 98.75 159 ILE B CA 1
ATOM 4347 C C . ILE B 1 159 ? 14.75 17.234 -0.642 1 98.75 159 ILE B C 1
ATOM 4349 O O . ILE B 1 159 ? 15.18 16.703 0.385 1 98.75 159 ILE B O 1
ATOM 4353 N N . PHE B 1 160 ? 13.914 18.234 -0.634 1 98.75 160 PHE B N 1
ATOM 4354 C CA . PHE B 1 160 ? 13.438 18.828 0.607 1 98.75 160 PHE B CA 1
ATOM 4355 C C . PHE B 1 160 ? 11.992 18.438 0.874 1 98.75 160 PHE B C 1
ATOM 4357 O O . PHE B 1 160 ? 11.109 18.672 0.046 1 98.75 160 PHE B O 1
ATOM 4364 N N . ILE B 1 161 ? 11.758 17.781 2.023 1 98.69 161 ILE B N 1
ATOM 4365 C CA . ILE B 1 161 ? 10.398 17.516 2.488 1 98.69 161 ILE B CA 1
ATOM 4366 C C . ILE B 1 161 ? 9.93 18.641 3.4 1 98.69 161 ILE B C 1
ATOM 4368 O O . ILE B 1 161 ? 10.43 18.797 4.52 1 98.69 161 ILE B O 1
ATOM 4372 N N . ALA B 1 162 ? 9.031 19.422 2.947 1 97.25 162 ALA B N 1
ATOM 4373 C CA . ALA B 1 162 ? 8.398 20.438 3.783 1 97.25 162 ALA B CA 1
ATOM 4374 C C . ALA B 1 162 ? 7.141 19.891 4.457 1 97.25 162 ALA B C 1
ATOM 4376 O O . ALA B 1 162 ? 6.227 19.406 3.781 1 97.25 162 ALA B O 1
ATOM 4377 N N . THR B 1 163 ? 7.121 19.969 5.73 1 96.62 163 THR B N 1
ATOM 4378 C CA . THR B 1 163 ? 5.953 19.516 6.477 1 96.62 163 THR B CA 1
ATOM 4379 C C . THR B 1 163 ? 4.848 20.562 6.445 1 96.62 163 THR B C 1
ATOM 4381 O O . THR B 1 163 ? 5.074 21.719 6.805 1 96.62 163 THR B O 1
ATOM 4384 N N . ILE B 1 164 ? 3.723 20.156 5.957 1 94.31 164 ILE B N 1
ATOM 4385 C CA . ILE B 1 164 ? 2.527 20.984 5.945 1 94.31 164 ILE B CA 1
ATOM 4386 C C . ILE B 1 164 ? 1.496 20.422 6.922 1 94.31 164 ILE B C 1
ATOM 4388 O O . ILE B 1 164 ? 0.564 19.719 6.516 1 94.31 164 ILE B O 1
ATOM 4392 N N . GLY B 1 165 ? 1.62 20.891 8.188 1 94.56 165 GLY B N 1
ATOM 4393 C CA . GLY B 1 165 ? 0.758 20.344 9.227 1 94.56 165 GLY B CA 1
ATOM 4394 C C . GLY B 1 165 ? 1.354 19.141 9.93 1 94.56 165 GLY B C 1
ATOM 4395 O O . GLY B 1 165 ? 0.888 18.016 9.75 1 94.56 165 GLY B O 1
ATOM 4396 N N . SER B 1 166 ? 2.398 19.375 10.781 1 94.56 166 SER B N 1
ATOM 4397 C CA . SER B 1 166 ? 2.979 18.281 11.562 1 94.56 166 SER B CA 1
ATOM 4398 C C . SER B 1 166 ? 1.961 17.703 12.539 1 94.56 166 SER B C 1
ATOM 4400 O O . SER B 1 166 ? 1.024 18.375 12.953 1 94.56 166 SER B O 1
ATOM 4402 N N . THR B 1 167 ? 2.139 16.484 12.914 1 91.12 167 THR B N 1
ATOM 4403 C CA . THR B 1 167 ? 1.205 15.75 13.766 1 91.12 167 THR B CA 1
ATOM 4404 C C . THR B 1 167 ? 1.071 16.422 15.125 1 91.12 167 THR B C 1
ATOM 4406 O O . THR B 1 167 ? -0.028 16.516 15.68 1 91.12 167 THR B O 1
ATOM 4409 N N . ILE B 1 168 ? 2.104 16.953 15.617 1 93.12 168 ILE B N 1
ATOM 4410 C CA . ILE B 1 168 ? 2.148 17.391 17 1 93.12 168 ILE B CA 1
ATOM 4411 C C . ILE B 1 168 ? 1.66 18.828 17.109 1 93.12 168 ILE B C 1
ATOM 4413 O O . ILE B 1 168 ? 0.853 19.156 17.984 1 93.12 168 ILE B O 1
ATOM 4417 N N . THR B 1 169 ? 2.148 19.703 16.203 1 95.88 169 THR B N 1
ATOM 4418 C CA . THR B 1 169 ? 1.904 21.125 16.391 1 95.88 169 THR B CA 1
ATOM 4419 C C . THR B 1 169 ? 1.169 21.719 15.195 1 95.88 169 THR B C 1
ATOM 4421 O O . THR B 1 169 ? 0.9 22.922 15.156 1 95.88 169 THR B O 1
ATOM 4424 N N . SER B 1 170 ? 0.902 20.922 14.219 1 94.81 170 SER B N 1
ATOM 4425 C CA . SER B 1 170 ? 0.349 21.406 12.961 1 94.81 170 SER B CA 1
ATOM 4426 C C . SER B 1 170 ? 1.22 22.5 12.359 1 94.81 170 SER B C 1
ATOM 4428 O O . SER B 1 170 ? 0.711 23.438 11.734 1 94.81 170 SER B O 1
ATOM 4430 N N . SER B 1 171 ? 2.443 22.422 12.664 1 95.19 171 SER B N 1
ATOM 4431 C CA . SER B 1 171 ? 3.365 23.422 12.117 1 95.19 171 SER B CA 1
ATOM 4432 C C . SER B 1 171 ? 3.465 23.297 10.602 1 95.19 171 SER B C 1
ATOM 4434 O O . SER B 1 171 ? 3.371 22.203 10.047 1 95.19 171 SER B O 1
ATOM 4436 N N . ILE B 1 172 ? 3.611 24.406 9.945 1 94.69 172 ILE B N 1
ATOM 4437 C CA . ILE B 1 172 ? 3.779 24.516 8.5 1 94.69 172 ILE B CA 1
ATOM 4438 C C . ILE B 1 172 ? 5.16 25.078 8.18 1 94.69 172 ILE B C 1
ATOM 4440 O O . ILE B 1 172 ? 5.449 26.234 8.492 1 94.69 172 ILE B O 1
ATOM 4444 N N . ASP B 1 173 ? 6.012 24.234 7.574 1 95.62 173 ASP B N 1
ATOM 4445 C CA . ASP B 1 173 ? 7.32 24.734 7.156 1 95.62 173 ASP B CA 1
ATOM 4446 C C . ASP B 1 173 ? 7.18 25.797 6.066 1 95.62 173 ASP B C 1
ATOM 4448 O O . ASP B 1 173 ? 6.379 25.641 5.141 1 95.62 173 ASP B O 1
ATOM 4452 N N . ASN B 1 174 ? 7.91 26.922 6.215 1 93.69 174 ASN B N 1
ATOM 4453 C CA . ASN B 1 174 ? 7.914 27.953 5.184 1 93.69 174 ASN B CA 1
ATOM 4454 C C . ASN B 1 174 ? 8.688 27.5 3.949 1 93.69 174 ASN B C 1
ATOM 4456 O O . ASN B 1 174 ? 9.828 27.938 3.734 1 93.69 174 ASN B O 1
ATOM 4460 N N . TYR B 1 175 ? 8.078 26.688 3.062 1 94 175 TYR B N 1
ATOM 4461 C CA . TYR B 1 175 ? 8.75 26.062 1.926 1 94 175 TYR B CA 1
ATOM 4462 C C . TYR B 1 175 ? 9.125 27.109 0.876 1 94 175 TYR B C 1
ATOM 4464 O O . TYR B 1 175 ? 10.078 26.922 0.116 1 94 175 TYR B O 1
ATOM 4472 N N . LYS B 1 176 ? 8.414 28.266 0.799 1 92.44 176 LYS B N 1
ATOM 4473 C CA . LYS B 1 176 ? 8.773 29.328 -0.13 1 92.44 176 LYS B CA 1
ATOM 4474 C C . LYS B 1 176 ? 10.117 29.953 0.233 1 92.44 176 LYS B C 1
ATOM 4476 O O . LYS B 1 176 ? 10.977 30.141 -0.633 1 92.44 176 LYS B O 1
ATOM 4481 N N . GLU B 1 177 ? 10.203 30.25 1.504 1 95.19 177 GLU B N 1
ATOM 4482 C CA . GLU B 1 177 ? 11.477 30.797 1.951 1 95.19 177 GLU B CA 1
ATOM 4483 C C . GLU B 1 177 ? 12.594 29.766 1.835 1 95.19 177 GLU B C 1
ATOM 4485 O O . GLU B 1 177 ? 13.734 30.109 1.508 1 95.19 177 GLU B O 1
ATOM 4490 N N . ALA B 1 178 ? 12.297 28.5 2.176 1 96.81 178 ALA B N 1
ATOM 4491 C CA . ALA B 1 178 ? 13.273 27.422 1.982 1 96.81 178 ALA B CA 1
ATOM 4492 C C . ALA B 1 178 ? 13.742 27.375 0.531 1 96.81 178 ALA B C 1
ATOM 4494 O O . ALA B 1 178 ? 14.938 27.219 0.263 1 96.81 178 ALA B O 1
ATOM 4495 N N . ARG B 1 179 ? 12.789 27.484 -0.385 1 96.12 179 ARG B N 1
ATOM 4496 C CA . ARG B 1 179 ? 13.117 27.484 -1.809 1 96.12 179 ARG B CA 1
ATOM 4497 C C . ARG B 1 179 ? 14.102 28.594 -2.145 1 96.12 179 ARG B C 1
ATOM 4499 O O . ARG B 1 179 ? 15.062 28.375 -2.887 1 96.12 179 ARG B O 1
ATOM 4506 N N . ASN B 1 180 ? 13.859 29.766 -1.635 1 96 180 ASN B N 1
ATOM 4507 C CA . ASN B 1 180 ? 14.758 30.891 -1.857 1 96 180 ASN B CA 1
ATOM 4508 C C . ASN B 1 180 ? 16.156 30.609 -1.322 1 96 180 ASN B C 1
ATOM 4510 O O . ASN B 1 180 ? 17.156 31 -1.938 1 96 180 ASN B O 1
ATOM 4514 N N . ILE B 1 181 ? 16.188 29.984 -0.215 1 97.69 181 ILE B N 1
ATOM 4515 C CA . ILE B 1 181 ? 17.469 29.641 0.387 1 97.69 181 ILE B CA 1
ATOM 4516 C C . ILE B 1 181 ? 18.203 28.625 -0.493 1 97.69 181 ILE B C 1
ATOM 4518 O O . ILE B 1 181 ? 19.391 28.766 -0.77 1 97.69 181 ILE B O 1
ATOM 4522 N N . PHE B 1 182 ? 17.516 27.562 -0.954 1 97 182 PHE B N 1
ATOM 4523 C CA . PHE B 1 182 ? 18.109 26.562 -1.837 1 97 182 PHE B CA 1
ATOM 4524 C C . PHE B 1 182 ? 18.672 27.234 -3.09 1 97 182 PHE B C 1
ATOM 4526 O O . PHE B 1 182 ? 19.797 26.938 -3.514 1 97 182 PHE B O 1
ATOM 4533 N N . LYS B 1 183 ? 18 28.203 -3.668 1 95.69 183 LYS B N 1
ATOM 4534 C CA . LYS B 1 183 ? 18.359 28.875 -4.918 1 95.69 183 LYS B CA 1
ATOM 4535 C C . LYS B 1 183 ? 19.672 29.625 -4.77 1 95.69 183 LYS B C 1
ATOM 4537 O O . LYS B 1 183 ? 20.391 29.844 -5.75 1 95.69 183 LYS B O 1
ATOM 4542 N N . LYS B 1 184 ? 19.969 30.031 -3.584 1 96.12 184 LYS B N 1
ATOM 4543 C CA . LYS B 1 184 ? 21.219 30.734 -3.33 1 96.12 184 LYS B CA 1
ATOM 4544 C C . LYS B 1 184 ? 22.406 29.797 -3.502 1 96.12 184 LYS B C 1
ATOM 4546 O O . LYS B 1 184 ? 23.531 30.25 -3.783 1 96.12 184 LYS B O 1
ATOM 4551 N N . TYR B 1 185 ? 22.172 28.5 -3.424 1 95.31 185 TYR B N 1
ATOM 4552 C CA . TYR B 1 185 ? 23.312 27.609 -3.324 1 95.31 185 TYR B CA 1
ATOM 4553 C C . TYR B 1 185 ? 23.312 26.594 -4.461 1 95.31 185 TYR B C 1
ATOM 4555 O O . TYR B 1 185 ? 24.375 26.094 -4.863 1 95.31 185 TYR B O 1
ATOM 4563 N N . THR B 1 186 ? 22.109 26.266 -4.953 1 94.94 186 THR B N 1
ATOM 4564 C CA . THR B 1 186 ? 22.062 25.25 -6.008 1 94.94 186 THR B CA 1
ATOM 4565 C C . THR B 1 186 ? 20.766 25.359 -6.801 1 94.94 186 THR B C 1
ATOM 4567 O O . THR B 1 186 ? 19.75 25.812 -6.273 1 94.94 186 THR B O 1
ATOM 4570 N N . ASP B 1 187 ? 20.828 24.844 -8.062 1 93.88 187 ASP B N 1
ATOM 4571 C CA . ASP B 1 187 ? 19.625 24.719 -8.891 1 93.88 187 ASP B CA 1
ATOM 4572 C C . ASP B 1 187 ? 19.094 23.297 -8.859 1 93.88 187 ASP B C 1
ATOM 4574 O O . ASP B 1 187 ? 18 23.031 -9.375 1 93.88 187 ASP B O 1
ATOM 4578 N N . ASN B 1 188 ? 19.781 22.438 -8.211 1 96.44 188 ASN B N 1
ATOM 4579 C CA . ASN B 1 188 ? 19.438 21.031 -8.18 1 96.44 188 ASN B CA 1
ATOM 4580 C C . ASN B 1 188 ? 18.703 20.656 -6.891 1 96.44 188 ASN B C 1
ATOM 4582 O O . ASN B 1 188 ? 19.266 19.984 -6.023 1 96.44 188 ASN B O 1
ATOM 4586 N N . PHE B 1 189 ? 17.469 21.094 -6.891 1 97.12 189 PHE B N 1
ATOM 4587 C CA . PHE B 1 189 ? 16.688 20.719 -5.723 1 97.12 189 PHE B CA 1
ATOM 4588 C C . PHE B 1 189 ? 15.234 20.438 -6.105 1 97.12 189 PHE B C 1
ATOM 4590 O O . PHE B 1 189 ? 14.789 20.828 -7.188 1 97.12 189 PHE B O 1
ATOM 4597 N N . TYR B 1 190 ? 14.547 19.703 -5.309 1 97.19 190 TYR B N 1
ATOM 4598 C CA . TYR B 1 190 ? 13.164 19.234 -5.395 1 97.19 190 TYR B CA 1
ATOM 4599 C C . TYR B 1 190 ? 12.445 19.438 -4.066 1 97.19 190 TYR B C 1
ATOM 4601 O O . TYR B 1 190 ? 12.984 19.125 -3.004 1 97.19 190 TYR B O 1
ATOM 4609 N N . ILE B 1 191 ? 11.25 20.047 -4.105 1 97.5 191 ILE B N 1
ATOM 4610 C CA . ILE B 1 191 ? 10.484 20.25 -2.881 1 97.5 191 ILE B CA 1
ATOM 4611 C C . ILE B 1 191 ? 9.211 19.406 -2.922 1 97.5 191 ILE B C 1
ATOM 4613 O O . ILE B 1 191 ? 8.398 19.531 -3.84 1 97.5 191 ILE B O 1
ATOM 4617 N N . HIS B 1 192 ? 9.094 18.547 -1.988 1 97.88 192 HIS B N 1
ATOM 4618 C CA . HIS B 1 192 ? 7.863 17.812 -1.737 1 97.88 192 HIS B CA 1
ATOM 4619 C C . HIS B 1 192 ? 7.129 18.344 -0.517 1 97.88 192 HIS B C 1
ATOM 4621 O O . HIS B 1 192 ? 7.715 18.469 0.561 1 97.88 192 HIS B O 1
ATOM 4627 N N . LEU B 1 193 ? 5.867 18.656 -0.659 1 96.31 193 LEU B N 1
ATOM 4628 C CA . LEU B 1 193 ? 5.031 19.047 0.468 1 96.31 193 LEU B CA 1
ATOM 4629 C C . LEU B 1 193 ? 4.348 17.844 1.094 1 96.31 193 LEU B C 1
ATOM 4631 O O . LEU B 1 193 ? 3.535 17.172 0.447 1 96.31 193 LEU B O 1
ATOM 4635 N N . ASP B 1 194 ? 4.707 17.547 2.32 1 97.62 194 ASP B N 1
ATOM 4636 C CA . ASP B 1 194 ? 3.949 16.547 3.066 1 97.62 194 ASP B CA 1
ATOM 4637 C C . ASP B 1 194 ? 2.736 17.172 3.75 1 97.62 194 ASP B C 1
ATOM 4639 O O . ASP B 1 194 ? 2.801 17.531 4.926 1 97.62 194 ASP B O 1
ATOM 4643 N N . GLY B 1 195 ? 1.645 17.141 3.014 1 96.31 195 GLY B N 1
ATOM 4644 C CA . GLY B 1 195 ? 0.393 17.672 3.52 1 96.31 195 GLY B CA 1
ATOM 4645 C C . GLY B 1 195 ? -0.567 16.609 4 1 96.31 195 GLY B C 1
ATOM 4646 O O . GLY B 1 195 ? -1.778 16.719 3.793 1 96.31 195 GLY B O 1
ATOM 4647 N N . ALA B 1 196 ? -0.056 15.516 4.629 1 95.44 196 ALA B N 1
ATOM 4648 C CA . ALA B 1 196 ? -0.909 14.406 5.039 1 95.44 196 ALA B CA 1
ATOM 4649 C C . ALA B 1 196 ? -2.086 14.898 5.879 1 95.44 196 ALA B C 1
ATOM 4651 O O . ALA B 1 196 ? -3.217 14.438 5.703 1 95.44 196 ALA B O 1
ATOM 4652 N N . PHE B 1 197 ? -1.853 15.883 6.746 1 94.12 197 PHE B N 1
ATOM 4653 C CA . PHE B 1 197 ? -2.943 16.328 7.602 1 94.12 197 PHE B CA 1
ATOM 4654 C C . PHE B 1 197 ? -3.574 17.609 7.051 1 94.12 197 PHE B C 1
ATOM 4656 O O . PHE B 1 197 ? -4.676 17.562 6.496 1 94.12 197 PHE B O 1
ATOM 4663 N N . ASP B 1 198 ? -2.801 18.656 6.863 1 93.94 198 ASP B N 1
ATOM 4664 C CA . ASP B 1 198 ? -3.367 19.969 6.547 1 93.94 198 ASP B CA 1
ATOM 4665 C C . ASP B 1 198 ? -3.568 20.125 5.043 1 93.94 198 ASP B C 1
ATOM 4667 O O . ASP B 1 198 ? -4.25 21.062 4.602 1 93.94 198 ASP B O 1
ATOM 4671 N N . GLY B 1 199 ? -3.057 19.281 4.23 1 93.12 199 GLY B N 1
ATOM 4672 C CA . GLY B 1 199 ? -3.137 19.422 2.785 1 93.12 199 GLY B CA 1
ATOM 4673 C C . GLY B 1 199 ? -4.559 19.359 2.258 1 93.12 199 GLY B C 1
ATOM 4674 O O . GLY B 1 199 ? -4.84 19.875 1.171 1 93.12 199 GLY B O 1
ATOM 4675 N N . ALA B 1 200 ? -5.445 18.844 3.023 1 93.62 200 ALA B N 1
ATOM 4676 C CA . ALA B 1 200 ? -6.82 18.688 2.564 1 93.62 200 ALA B CA 1
ATOM 4677 C C . ALA B 1 200 ? -7.586 20 2.66 1 93.62 200 ALA B C 1
ATOM 4679 O O . ALA B 1 200 ? -8.625 20.172 2.018 1 93.62 200 ALA B O 1
ATOM 4680 N N . PHE B 1 201 ? -7.066 20.953 3.43 1 91.44 201 PHE B N 1
ATOM 4681 C CA . PHE B 1 201 ? -7.887 22.141 3.621 1 91.44 201 PHE B CA 1
ATOM 4682 C C . PHE B 1 201 ? -7.043 23.406 3.508 1 91.44 201 PHE B C 1
ATOM 4684 O O . PHE B 1 201 ? -7.578 24.5 3.289 1 91.44 201 PHE B O 1
ATOM 4691 N N . LEU B 1 202 ? -5.766 23.312 3.633 1 84.5 202 LEU B N 1
ATOM 4692 C CA . LEU B 1 202 ? -4.926 24.5 3.674 1 84.5 202 LEU B CA 1
ATOM 4693 C C . LEU B 1 202 ? -5.035 25.297 2.373 1 84.5 202 LEU B C 1
ATOM 4695 O O . LEU B 1 202 ? -5.113 26.516 2.391 1 84.5 202 LEU B O 1
ATOM 4699 N N . PRO B 1 203 ? -5.082 24.625 1.253 1 82.06 203 PRO B N 1
ATOM 4700 C CA . PRO B 1 203 ? -5.156 25.375 0.001 1 82.06 203 PRO B CA 1
ATOM 4701 C C . PRO B 1 203 ? -6.492 26.109 -0.171 1 82.06 203 PRO B C 1
ATOM 4703 O O . PRO B 1 203 ? -6.625 26.953 -1.053 1 82.06 203 PRO B O 1
ATOM 4706 N N . LEU B 1 204 ? -7.469 25.797 0.579 1 78.62 204 LEU B N 1
ATOM 4707 C CA . LEU B 1 204 ? -8.805 26.375 0.458 1 78.62 204 LEU B CA 1
ATOM 4708 C C . LEU B 1 204 ? -8.836 27.797 1.025 1 78.62 204 LEU B C 1
ATOM 4710 O O . LEU B 1 204 ? -9.734 28.562 0.713 1 78.62 204 LEU B O 1
ATOM 4714 N N . LYS B 1 205 ? -8.133 27.953 1.915 1 73.19 205 LYS B N 1
ATOM 4715 C CA . LYS B 1 205 ? -8.078 29.312 2.447 1 73.19 205 LYS B CA 1
ATOM 4716 C C . LYS B 1 205 ? -7.332 30.25 1.501 1 73.19 205 LYS B C 1
ATOM 4718 O O . LYS B 1 205 ? -6.918 29.844 0.415 1 73.19 205 LYS B O 1
ATOM 4723 N N . ASN B 1 206 ? -6.688 31.078 1.53 1 60.06 206 ASN B N 1
ATOM 4724 C CA . ASN B 1 206 ? -6.301 32.188 0.65 1 60.06 206 ASN B CA 1
ATOM 4725 C C . ASN B 1 206 ? -5.348 31.719 -0.444 1 60.06 206 ASN B C 1
ATOM 4727 O O . ASN B 1 206 ? -5.352 30.531 -0.814 1 60.06 206 ASN B O 1
ATOM 4731 N N . ASP B 1 207 ? -4.207 32.25 -0.712 1 55.66 207 ASP B N 1
ATOM 4732 C CA . ASP B 1 207 ? -3.314 32.469 -1.845 1 55.66 207 ASP B CA 1
ATOM 4733 C C . ASP B 1 207 ? -2.33 31.312 -2.008 1 55.66 207 ASP B C 1
ATOM 4735 O O . ASP B 1 207 ? -1.208 31.5 -2.477 1 55.66 207 ASP B O 1
ATOM 4739 N N . TYR B 1 208 ? -2.855 30.172 -1.639 1 52.53 208 TYR B N 1
ATOM 4740 C CA . TYR B 1 208 ? -1.762 29.219 -1.784 1 52.53 208 TYR B CA 1
ATOM 4741 C C . TYR B 1 208 ? -1.643 28.734 -3.227 1 52.53 208 TYR B C 1
ATOM 4743 O O . TYR B 1 208 ? -2.373 27.844 -3.652 1 52.53 208 TYR B O 1
ATOM 4751 N N . ILE B 1 209 ? -1.583 29.656 -4.227 1 53.81 209 ILE B N 1
ATOM 4752 C CA . ILE B 1 209 ? -1.187 29.156 -5.539 1 53.81 209 ILE B CA 1
ATOM 4753 C C . ILE B 1 209 ? 0.189 28.5 -5.449 1 53.81 209 ILE B C 1
ATOM 4755 O O . ILE B 1 209 ? 1.207 29.188 -5.344 1 53.81 209 ILE B O 1
ATOM 4759 N N . LEU B 1 210 ? 0.267 27.172 -4.883 1 57 210 LEU B N 1
ATOM 4760 C CA . LEU B 1 210 ? 1.437 26.391 -4.496 1 57 210 LEU B CA 1
ATOM 4761 C C . LEU B 1 210 ? 2.209 25.922 -5.727 1 57 210 LEU B C 1
ATOM 4763 O O . LEU B 1 210 ? 3.402 25.625 -5.637 1 57 210 LEU B O 1
ATOM 4767 N N . GLY B 1 211 ? 1.696 26.172 -6.91 1 59.41 211 GLY B N 1
ATOM 4768 C CA . GLY B 1 211 ? 2.162 25.234 -7.922 1 59.41 211 GLY B CA 1
ATOM 4769 C C . GLY B 1 211 ? 3.574 25.531 -8.398 1 59.41 211 GLY B C 1
ATOM 4770 O O . GLY B 1 211 ? 4.316 24.609 -8.75 1 59.41 211 GLY B O 1
ATOM 4771 N N . GLU B 1 212 ? 4.02 26.641 -8.148 1 70.25 212 GLU B N 1
ATOM 4772 C CA . GLU B 1 212 ? 5.328 26.859 -8.75 1 70.25 212 GLU B CA 1
ATOM 4773 C C . GLU B 1 212 ? 6.438 26.766 -7.707 1 70.25 212 GLU B C 1
ATOM 4775 O O . GLU B 1 212 ? 7.621 26.734 -8.055 1 70.25 212 GLU B O 1
ATOM 4780 N N . ASP B 1 213 ? 6.031 26.469 -6.566 1 85.69 213 ASP B N 1
ATOM 4781 C CA . ASP B 1 213 ? 7.043 26.547 -5.52 1 85.69 213 ASP B CA 1
ATOM 4782 C C . ASP B 1 213 ? 7.34 25.156 -4.953 1 85.69 213 ASP B C 1
ATOM 4784 O O . ASP B 1 213 ? 8.062 25.016 -3.963 1 85.69 213 ASP B O 1
ATOM 4788 N N . PHE B 1 214 ? 6.727 24.203 -5.523 1 92.81 214 PHE B N 1
ATOM 4789 C CA . PHE B 1 214 ? 6.965 22.828 -5.152 1 92.81 214 PHE B CA 1
ATOM 4790 C C . PHE B 1 214 ? 6.73 21.891 -6.336 1 92.81 214 PHE B C 1
ATOM 4792 O O . PHE B 1 214 ? 6.211 22.312 -7.371 1 92.81 214 PHE B O 1
ATOM 4799 N N . GLN B 1 215 ? 7.172 20.672 -6.238 1 94.75 215 GLN B N 1
ATOM 4800 C CA . GLN B 1 215 ? 7.09 19.766 -7.375 1 94.75 215 GLN B CA 1
ATOM 4801 C C . GLN B 1 215 ? 6.078 18.656 -7.121 1 94.75 215 GLN B C 1
ATOM 4803 O O . GLN B 1 215 ? 5.516 18.094 -8.062 1 94.75 215 GLN B O 1
ATOM 4808 N N . SER B 1 216 ? 5.844 18.281 -5.859 1 96 216 SER B N 1
ATOM 4809 C CA . SER B 1 216 ? 4.859 17.25 -5.523 1 96 216 SER B CA 1
ATOM 4810 C C . SER B 1 216 ? 4.277 17.484 -4.129 1 96 216 SER B C 1
ATOM 4812 O O . SER B 1 216 ? 4.859 18.219 -3.32 1 96 216 SER B O 1
ATOM 4814 N N . VAL B 1 217 ? 3.094 16.953 -3.895 1 96 217 VAL B N 1
ATOM 4815 C CA . VAL B 1 217 ? 2.41 17.062 -2.607 1 96 217 VAL B CA 1
ATOM 4816 C C . VAL B 1 217 ? 1.603 15.789 -2.352 1 96 217 VAL B C 1
ATOM 4818 O O . VAL B 1 217 ? 1.117 15.156 -3.291 1 96 217 VAL B O 1
ATOM 4821 N N . ASN B 1 218 ? 1.535 15.336 -1.114 1 97.81 218 ASN B N 1
ATOM 4822 C CA . ASN B 1 218 ? 0.637 14.25 -0.746 1 97.81 218 ASN B CA 1
ATOM 4823 C C . ASN B 1 218 ? -0.409 14.703 0.268 1 97.81 218 ASN B C 1
ATOM 4825 O O . ASN B 1 218 ? -0.14 15.578 1.095 1 97.81 218 ASN B O 1
ATOM 4829 N N . ILE B 1 219 ? -1.598 14.141 0.202 1 97.44 219 ILE B N 1
ATOM 4830 C CA . ILE B 1 219 ? -2.725 14.375 1.098 1 97.44 219 ILE B CA 1
ATOM 4831 C C . ILE B 1 219 ? -3.26 13.047 1.614 1 97.44 219 ILE B C 1
ATOM 4833 O O . ILE B 1 219 ? -3.473 12.109 0.836 1 97.44 219 ILE B O 1
ATOM 4837 N N . SER B 1 220 ? -3.42 12.961 2.916 1 98.12 220 SER B N 1
ATOM 4838 C CA . SER B 1 220 ? -3.977 11.719 3.455 1 98.12 220 SER B CA 1
ATOM 4839 C C . SER B 1 220 ? -5.48 11.641 3.209 1 98.12 220 SER B C 1
ATOM 4841 O O . SER B 1 220 ? -6.199 12.617 3.412 1 98.12 220 SER B O 1
ATOM 4843 N N . GLY B 1 221 ? -5.895 10.477 2.838 1 97.69 221 GLY B N 1
ATOM 4844 C CA . GLY B 1 221 ? -7.32 10.258 2.639 1 97.69 221 GLY B CA 1
ATOM 4845 C C . GLY B 1 221 ? -8.055 9.898 3.916 1 97.69 221 GLY B C 1
ATOM 4846 O O . GLY B 1 221 ? -9.281 9.977 3.979 1 97.69 221 GLY B O 1
ATOM 4847 N N . HIS B 1 222 ? -7.336 9.531 4.957 1 96.44 222 HIS B N 1
ATOM 4848 C CA . HIS B 1 222 ? -8.031 8.992 6.117 1 96.44 222 HIS B CA 1
ATOM 4849 C C . HIS B 1 222 ? -7.875 9.898 7.332 1 96.44 222 HIS B C 1
ATOM 4851 O O . HIS B 1 222 ? -8.32 9.562 8.43 1 96.44 222 HIS B O 1
ATOM 4857 N N . LYS B 1 223 ? -7.211 11.055 7.199 1 96.81 223 LYS B N 1
ATOM 4858 C CA . LYS B 1 223 ? -7.047 11.984 8.312 1 96.81 223 LYS B CA 1
ATOM 4859 C C . LYS B 1 223 ? -8.188 13 8.352 1 96.81 223 LYS B C 1
ATOM 4861 O O . LYS B 1 223 ? -9.312 12.664 8.719 1 96.81 223 LYS B O 1
ATOM 4866 N N . PHE B 1 224 ? -8.031 14.219 7.723 1 97.19 224 PHE B N 1
ATOM 4867 C CA . PHE B 1 224 ? -9.039 15.273 7.766 1 97.19 224 PHE B CA 1
ATOM 4868 C C . PHE B 1 224 ? -10.312 14.844 7.051 1 97.19 224 PHE B C 1
ATOM 4870 O O . PHE B 1 224 ? -11.414 15.117 7.52 1 97.19 224 PHE B O 1
ATOM 4877 N N . LEU B 1 225 ? -10.164 14.141 5.91 1 97.06 225 LEU B N 1
ATOM 4878 C CA . LEU B 1 225 ? -11.312 13.711 5.117 1 97.06 225 LEU B CA 1
ATOM 4879 C C . LEU B 1 225 ? -12.062 12.578 5.816 1 97.06 225 LEU B C 1
ATOM 4881 O O . LEU B 1 225 ? -13.281 12.648 5.965 1 97.06 225 LEU B O 1
ATOM 4885 N N . GLY B 1 226 ? -11.328 11.688 6.25 1 96.5 226 GLY B N 1
ATOM 4886 C CA . GLY B 1 226 ? -11.938 10.523 6.863 1 96.5 226 GLY B CA 1
ATOM 4887 C C . GLY B 1 226 ? -12.258 9.422 5.867 1 96.5 226 GLY B C 1
ATOM 4888 O O . GLY B 1 226 ? -12.938 9.664 4.871 1 96.5 226 GLY B O 1
ATOM 4889 N N . ASN B 1 227 ? -11.758 8.273 6.094 1 95.56 227 ASN B N 1
ATOM 4890 C CA . ASN B 1 227 ? -11.969 7.074 5.289 1 95.56 227 ASN B CA 1
ATOM 4891 C C . ASN B 1 227 ? -11.719 5.809 6.105 1 95.56 227 ASN B C 1
ATOM 4893 O O . ASN B 1 227 ? -11.016 5.84 7.113 1 95.56 227 ASN B O 1
ATOM 4897 N N . PRO B 1 228 ? -12.359 4.672 5.715 1 95.56 228 PRO B N 1
ATOM 4898 C CA . PRO B 1 228 ? -12.219 3.441 6.496 1 95.56 228 PRO B CA 1
ATOM 4899 C C . PRO B 1 228 ? -10.781 2.934 6.547 1 95.56 228 PRO B C 1
ATOM 4901 O O . PRO B 1 228 ? -10.383 2.297 7.523 1 95.56 228 PRO B O 1
ATOM 4904 N N . MET B 1 229 ? -10.039 3.148 5.488 1 97.06 229 MET B N 1
ATOM 4905 C CA . MET B 1 229 ? -8.664 2.664 5.441 1 97.06 229 MET B CA 1
ATOM 4906 C C . MET B 1 229 ? -7.715 3.771 5 1 97.06 229 MET B C 1
ATOM 4908 O O . MET B 1 229 ? -8.141 4.762 4.402 1 97.06 229 MET B O 1
ATOM 4912 N N . PRO B 1 230 ? -6.438 3.607 5.293 1 97.56 230 PRO B N 1
ATOM 4913 C CA . PRO B 1 230 ? -5.457 4.613 4.879 1 97.56 230 PRO B CA 1
ATOM 4914 C C . PRO B 1 230 ? -5.355 4.75 3.361 1 97.56 230 PRO B C 1
ATOM 4916 O O . PRO B 1 230 ? -5.562 3.771 2.637 1 97.56 230 PRO B O 1
ATOM 4919 N N . SER B 1 231 ? -5.074 5.867 2.898 1 98.25 231 SER B N 1
ATOM 4920 C CA . SER B 1 231 ? -4.727 6.195 1.521 1 98.25 231 SER B CA 1
ATOM 4921 C C . SER B 1 231 ? -3.916 7.484 1.445 1 98.25 231 SER B C 1
ATOM 4923 O O . SER B 1 231 ? -3.908 8.273 2.391 1 98.25 231 SER B O 1
ATOM 4925 N N . GLY B 1 232 ? -3.119 7.676 0.464 1 98.44 232 GLY B N 1
ATOM 4926 C CA . GLY B 1 232 ? -2.355 8.883 0.186 1 98.44 232 GLY B CA 1
ATOM 4927 C C . GLY B 1 232 ? -2.553 9.398 -1.226 1 98.44 232 GLY B C 1
ATOM 4928 O O . GLY B 1 232 ? -2.174 8.742 -2.193 1 98.44 232 GLY B O 1
ATOM 4929 N N . ILE B 1 233 ? -3.131 10.555 -1.377 1 98.44 233 ILE B N 1
ATOM 4930 C CA . ILE B 1 233 ? -3.289 11.195 -2.676 1 98.44 233 ILE B CA 1
ATOM 4931 C C . ILE B 1 233 ? -2.002 11.922 -3.055 1 98.44 233 ILE B C 1
ATOM 4933 O O . ILE B 1 233 ? -1.583 12.859 -2.365 1 98.44 233 ILE B O 1
ATOM 4937 N N . LEU B 1 234 ? -1.402 11.508 -4.07 1 97.94 234 LEU B N 1
ATOM 4938 C CA . LEU B 1 234 ? -0.167 12.125 -4.543 1 97.94 234 LEU B CA 1
ATOM 4939 C C . LEU B 1 234 ? -0.424 12.977 -5.777 1 97.94 234 LEU B C 1
ATOM 4941 O O . LEU B 1 234 ? -1.127 12.555 -6.695 1 97.94 234 LEU B O 1
ATOM 4945 N N . LEU B 1 235 ? 0.048 14.164 -5.789 1 95.94 235 LEU B N 1
ATOM 4946 C CA . LEU B 1 235 ? 0.141 15.031 -6.953 1 95.94 235 LEU B CA 1
ATOM 4947 C C . LEU B 1 235 ? 1.598 15.344 -7.285 1 95.94 235 LEU B C 1
ATOM 4949 O O . LEU B 1 235 ? 2.393 15.633 -6.387 1 95.94 235 LEU B O 1
ATOM 4953 N N . ILE B 1 236 ? 1.94 15.336 -8.555 1 95.44 236 ILE B N 1
ATOM 4954 C CA . ILE B 1 236 ? 3.336 15.531 -8.938 1 95.44 236 ILE B CA 1
ATOM 4955 C C . ILE B 1 236 ? 3.41 16.125 -10.336 1 95.44 236 ILE B C 1
ATOM 4957 O O . ILE B 1 236 ? 2.557 15.852 -11.188 1 95.44 236 ILE B O 1
ATOM 4961 N N . GLN B 1 237 ? 4.379 16.953 -10.594 1 93.31 237 GLN B N 1
ATOM 4962 C CA . GLN B 1 237 ? 4.617 17.469 -11.93 1 93.31 237 GLN B CA 1
ATOM 4963 C C . GLN B 1 237 ? 5.082 16.359 -12.875 1 93.31 237 GLN B C 1
ATOM 4965 O O . GLN B 1 237 ? 5.961 15.57 -12.531 1 93.31 237 GLN B O 1
ATOM 4970 N N . LYS B 1 238 ? 4.648 16.266 -14.039 1 90.56 238 LYS B N 1
ATOM 4971 C CA . LYS B 1 238 ? 4.859 15.18 -14.984 1 90.56 238 LYS B CA 1
ATOM 4972 C C . LYS B 1 238 ? 6.336 15.039 -15.352 1 90.56 238 LYS B C 1
ATOM 4974 O O . LYS B 1 238 ? 6.816 13.938 -15.594 1 90.56 238 LYS B O 1
ATOM 4979 N N . LYS B 1 239 ? 6.984 16.094 -15.422 1 90.25 239 LYS B N 1
ATOM 4980 C CA . LYS B 1 239 ? 8.375 16.062 -15.875 1 90.25 239 LYS B CA 1
ATOM 4981 C C . LYS B 1 239 ? 9.227 15.18 -14.969 1 90.25 239 LYS B C 1
ATOM 4983 O O . LYS B 1 239 ? 10.242 14.633 -15.406 1 90.25 239 LYS B O 1
ATOM 4988 N N . TYR B 1 240 ? 8.82 14.906 -13.789 1 92 240 TYR B N 1
ATOM 4989 C CA . TYR B 1 240 ? 9.617 14.141 -12.844 1 92 240 TYR B CA 1
ATOM 4990 C C . TYR B 1 240 ? 9.281 12.656 -12.922 1 92 240 TYR B C 1
ATOM 4992 O O . TYR B 1 240 ? 9.977 11.82 -12.336 1 92 240 TYR B O 1
ATOM 5000 N N . ILE B 1 241 ? 8.211 12.281 -13.664 1 88.81 241 ILE B N 1
ATOM 5001 C CA . ILE B 1 241 ? 7.879 10.867 -13.75 1 88.81 241 ILE B CA 1
ATOM 5002 C C . ILE B 1 241 ? 8.211 10.344 -15.148 1 88.81 241 ILE B C 1
ATOM 5004 O O . ILE B 1 241 ? 7.898 9.195 -15.477 1 88.81 241 ILE B O 1
ATOM 5008 N N . SER B 1 242 ? 8.656 11.086 -15.945 1 69.69 242 SER B N 1
ATOM 5009 C CA . SER B 1 242 ? 8.836 10.812 -17.375 1 69.69 242 SER B CA 1
ATOM 5010 C C . SER B 1 242 ? 9.703 9.57 -17.594 1 69.69 242 SER B C 1
ATOM 5012 O O . SER B 1 242 ? 9.438 8.773 -18.484 1 69.69 242 SER B O 1
ATOM 5014 N N . GLN B 1 243 ? 10.578 9.438 -16.859 1 62.53 243 GLN B N 1
ATOM 5015 C CA . GLN B 1 243 ? 11.469 8.289 -17.031 1 62.53 243 GLN B CA 1
ATOM 5016 C C . GLN B 1 243 ? 10.734 6.98 -16.766 1 62.53 243 GLN B C 1
ATOM 5018 O O . GLN B 1 243 ? 10.961 5.984 -17.453 1 62.53 243 GLN B O 1
ATOM 5023 N N . ASN B 1 244 ? 9.906 7.043 -15.93 1 60.59 244 ASN B N 1
ATOM 5024 C CA . ASN B 1 244 ? 9.133 5.848 -15.617 1 60.59 244 ASN B CA 1
ATOM 5025 C C . ASN B 1 244 ? 8.141 5.516 -16.734 1 60.59 244 ASN B C 1
ATOM 5027 O O . ASN B 1 244 ? 7.902 4.344 -17.016 1 60.59 244 ASN B O 1
ATOM 5031 N N . TYR B 1 245 ? 7.715 6.488 -17.25 1 57.19 245 TYR B N 1
ATOM 5032 C CA . TYR B 1 245 ? 6.797 6.316 -18.359 1 57.19 245 TYR B CA 1
ATOM 5033 C C . TYR B 1 245 ? 7.469 5.586 -19.516 1 57.19 245 TYR B C 1
ATOM 5035 O O . TYR B 1 245 ? 6.859 4.727 -20.156 1 57.19 245 TYR B O 1
ATOM 5043 N N . VAL B 1 246 ? 8.641 5.848 -19.656 1 44.22 246 VAL B N 1
ATOM 5044 C CA . VAL B 1 246 ? 9.367 5.246 -20.766 1 44.22 246 VAL B CA 1
ATOM 5045 C C . VAL B 1 246 ? 9.711 3.797 -20.438 1 44.22 246 VAL B C 1
ATOM 5047 O O . VAL B 1 246 ? 9.578 2.908 -21.281 1 44.22 246 VAL B O 1
ATOM 5050 N N . GLU B 1 247 ? 10.023 3.678 -19.312 1 45.94 247 GLU B N 1
ATOM 5051 C CA . GLU B 1 247 ? 10.578 2.381 -18.938 1 45.94 247 GLU B CA 1
ATOM 5052 C C . GLU B 1 247 ? 9.469 1.366 -18.656 1 45.94 247 GLU B C 1
ATOM 5054 O O . GLU B 1 247 ? 9.633 0.175 -18.938 1 45.94 247 GLU B O 1
ATOM 5059 N N . TYR B 1 248 ? 8.344 1.933 -18.219 1 46.66 248 TYR B N 1
ATOM 5060 C CA . TYR B 1 248 ? 7.336 0.987 -17.734 1 46.66 248 TYR B CA 1
ATOM 5061 C C . TYR B 1 248 ? 6.043 1.119 -18.531 1 46.66 248 TYR B C 1
ATOM 5063 O O . TYR B 1 248 ? 4.992 0.644 -18.094 1 46.66 248 TYR B O 1
ATOM 5071 N N . ILE B 1 249 ? 6.062 1.589 -19.719 1 44.12 249 ILE B N 1
ATOM 5072 C CA . ILE B 1 249 ? 4.906 1.922 -20.531 1 44.12 249 ILE B CA 1
ATOM 5073 C C . ILE B 1 249 ? 4.148 0.647 -20.906 1 44.12 249 ILE B C 1
ATOM 5075 O O . ILE B 1 249 ? 2.914 0.632 -20.906 1 44.12 249 ILE B O 1
ATOM 5079 N N . ASP B 1 250 ? 4.914 -0.317 -21.156 1 49.09 250 ASP B N 1
ATOM 5080 C CA . ASP B 1 250 ? 4.238 -1.487 -21.703 1 49.09 250 ASP B CA 1
ATOM 5081 C C . ASP B 1 250 ? 3.314 -2.125 -20.656 1 49.09 250 ASP B C 1
ATOM 5083 O O . ASP B 1 250 ? 2.309 -2.744 -21.016 1 49.09 250 ASP B O 1
ATOM 5087 N N . ASN B 1 251 ? 3.779 -1.846 -19.422 1 54.69 251 ASN B N 1
ATOM 5088 C CA . ASN B 1 251 ? 2.963 -2.539 -18.438 1 54.69 251 ASN B CA 1
ATOM 5089 C C . ASN B 1 251 ? 2.184 -1.56 -17.562 1 54.69 251 ASN B C 1
ATOM 5091 O O . ASN B 1 251 ? 1.439 -1.971 -16.672 1 54.69 251 ASN B O 1
ATOM 5095 N N . ASP B 1 252 ? 2.227 -0.349 -17.906 1 64.25 252 ASP B N 1
ATOM 5096 C CA . ASP B 1 252 ? 1.514 0.707 -17.188 1 64.25 252 ASP B CA 1
ATOM 5097 C C . ASP B 1 252 ? 1.822 0.667 -15.703 1 64.25 252 ASP B C 1
ATOM 5099 O O . ASP B 1 252 ? 1.016 1.113 -14.883 1 64.25 252 ASP B O 1
ATOM 5103 N N . ASP B 1 253 ? 3.021 0.04 -15.383 1 75.12 253 ASP B N 1
ATOM 5104 C CA . ASP B 1 253 ? 3.365 -0.091 -13.969 1 75.12 253 ASP B CA 1
ATOM 5105 C C . ASP B 1 253 ? 4.148 1.123 -13.484 1 75.12 253 ASP B C 1
ATOM 5107 O O . ASP B 1 253 ? 5.355 1.031 -13.234 1 75.12 253 ASP B O 1
ATOM 5111 N N . MET B 1 254 ? 3.453 2.176 -13.125 1 83.69 254 MET B N 1
ATOM 5112 C CA . MET B 1 254 ? 4.074 3.461 -12.812 1 83.69 254 MET B CA 1
ATOM 5113 C C . MET B 1 254 ? 4.02 3.746 -11.32 1 83.69 254 MET B C 1
ATOM 5115 O O . MET B 1 254 ? 4.625 4.711 -10.844 1 83.69 254 MET B O 1
ATOM 5119 N N . THR B 1 255 ? 3.34 2.953 -10.633 1 91.25 255 THR B N 1
ATOM 5120 C CA . THR B 1 255 ? 3.154 3.232 -9.219 1 91.25 255 THR B CA 1
ATOM 5121 C C . THR B 1 255 ? 3.963 2.26 -8.359 1 91.25 255 THR B C 1
ATOM 5123 O O . THR B 1 255 ? 4.48 1.262 -8.867 1 91.25 255 THR B O 1
ATOM 5126 N N . ILE B 1 256 ? 4.141 2.561 -7.051 1 94.19 256 ILE B N 1
ATOM 5127 C CA . ILE B 1 256 ? 4.922 1.697 -6.168 1 94.19 256 ILE B CA 1
ATOM 5128 C C . ILE B 1 256 ? 4.309 0.299 -6.145 1 94.19 256 ILE B C 1
ATOM 5130 O O . ILE B 1 256 ? 4.988 -0.687 -6.449 1 94.19 256 ILE B O 1
ATOM 5134 N N . GLY B 1 257 ? 3.086 0.218 -5.715 1 92.56 257 GLY B N 1
ATOM 5135 C CA . GLY B 1 257 ? 2.338 -1.022 -5.836 1 92.56 257 GLY B CA 1
ATOM 5136 C C . GLY B 1 257 ? 1.714 -1.209 -7.207 1 92.56 257 GLY B C 1
ATOM 5137 O O . GLY B 1 257 ? 1.14 -0.273 -7.766 1 92.56 257 GLY B O 1
ATOM 5138 N N . GLY B 1 258 ? 1.869 -2.396 -7.785 1 90.38 258 GLY B N 1
ATOM 5139 C CA . GLY B 1 258 ? 1.215 -2.648 -9.055 1 90.38 258 GLY B CA 1
ATOM 5140 C C . GLY B 1 258 ? -0.298 -2.68 -8.953 1 90.38 258 GLY B C 1
ATOM 5141 O O . GLY B 1 258 ? -0.993 -2.059 -9.766 1 90.38 258 GLY B O 1
ATOM 5142 N N . SER B 1 259 ? -0.797 -3.445 -8.008 1 94.62 259 SER B N 1
ATOM 5143 C CA . SER B 1 259 ? -2.217 -3.461 -7.672 1 94.62 259 SER B CA 1
ATOM 5144 C C . SER B 1 259 ? -2.525 -2.479 -6.547 1 94.62 259 SER B C 1
ATOM 5146 O O . SER B 1 259 ? -1.808 -2.428 -5.547 1 94.62 259 SER B O 1
ATOM 5148 N N . ARG B 1 260 ? -3.523 -1.654 -6.773 1 96.5 260 ARG B N 1
ATOM 5149 C CA . ARG B 1 260 ? -3.891 -0.655 -5.773 1 96.5 260 ARG B CA 1
ATOM 5150 C C . ARG B 1 260 ? -5.363 -0.774 -5.398 1 96.5 260 ARG B C 1
ATOM 5152 O O . ARG B 1 260 ? -6.152 -1.364 -6.137 1 96.5 260 ARG B O 1
ATOM 5159 N N . ASN B 1 261 ? -5.703 -0.225 -4.293 1 97.94 261 ASN B N 1
ATOM 5160 C CA . ASN B 1 261 ? -7.039 -0.332 -3.721 1 97.94 261 ASN B CA 1
ATOM 5161 C C . ASN B 1 261 ? -8.039 0.563 -4.453 1 97.94 261 ASN B C 1
ATOM 5163 O O . ASN B 1 261 ? -8.227 1.724 -4.082 1 97.94 261 ASN B O 1
ATOM 5167 N N . GLY B 1 262 ? -8.75 -0.073 -5.398 1 96.38 262 GLY B N 1
ATOM 5168 C CA . GLY B 1 262 ? -9.742 0.684 -6.152 1 96.38 262 GLY B CA 1
ATOM 5169 C C . GLY B 1 262 ? -10.938 1.097 -5.312 1 96.38 262 GLY B C 1
ATOM 5170 O O . GLY B 1 262 ? -11.641 2.049 -5.656 1 96.38 262 GLY B O 1
ATOM 5171 N N . LEU B 1 263 ? -11.242 0.365 -4.262 1 96.62 263 LEU B N 1
ATOM 5172 C CA . LEU B 1 263 ? -12.344 0.711 -3.371 1 96.62 263 LEU B CA 1
ATOM 5173 C C . LEU B 1 263 ? -12.078 2.035 -2.666 1 96.62 263 LEU B C 1
ATOM 5175 O O . LEU B 1 263 ? -13 2.836 -2.469 1 96.62 263 LEU B O 1
ATOM 5179 N N . SER B 1 264 ? -10.867 2.25 -2.285 1 97.06 264 SER B N 1
ATOM 5180 C CA . SER B 1 264 ? -10.484 3.498 -1.633 1 97.06 264 SER B CA 1
ATOM 5181 C C . SER B 1 264 ? -10.781 4.699 -2.521 1 97.06 264 SER B C 1
ATOM 5183 O O . SER B 1 264 ? -11.211 5.75 -2.033 1 97.06 264 SER B O 1
ATOM 5185 N N . ALA B 1 265 ? -10.539 4.559 -3.822 1 96.25 265 ALA B N 1
ATOM 5186 C CA . ALA B 1 265 ? -10.812 5.641 -4.77 1 96.25 265 ALA B CA 1
ATOM 5187 C C . ALA B 1 265 ? -12.297 5.977 -4.801 1 96.25 265 ALA B C 1
ATOM 5189 O O . ALA B 1 265 ? -12.672 7.148 -4.785 1 96.25 265 ALA B O 1
ATOM 5190 N N . VAL B 1 266 ? -13.109 4.953 -4.809 1 95.5 266 VAL B N 1
ATOM 5191 C CA . VAL B 1 266 ? -14.562 5.137 -4.855 1 95.5 266 VAL B CA 1
ATOM 5192 C C . VAL B 1 266 ? -15.031 5.816 -3.572 1 95.5 266 VAL B C 1
ATOM 5194 O O . VAL B 1 266 ? -15.828 6.762 -3.621 1 95.5 266 VAL B O 1
ATOM 5197 N N . LEU B 1 267 ? -14.539 5.363 -2.486 1 96.44 267 LEU B N 1
ATOM 5198 C CA . LEU B 1 267 ? -14.977 5.887 -1.198 1 96.44 267 LEU B CA 1
ATOM 5199 C C . LEU B 1 267 ? -14.508 7.328 -1.012 1 96.44 267 LEU B C 1
ATOM 5201 O O . LEU B 1 267 ? -15.258 8.164 -0.502 1 96.44 267 LEU B O 1
ATOM 5205 N N . LEU B 1 268 ? -13.281 7.648 -1.387 1 96.81 268 LEU B N 1
ATOM 5206 C CA . LEU B 1 268 ? -12.758 9.008 -1.281 1 96.81 268 LEU B CA 1
ATOM 5207 C C . LEU B 1 268 ? -13.578 9.969 -2.127 1 96.81 268 LEU B C 1
ATOM 5209 O O . LEU B 1 268 ? -13.883 11.086 -1.688 1 96.81 268 LEU B O 1
ATOM 5213 N N . TYR B 1 269 ? -13.906 9.539 -3.35 1 95.19 269 TYR B N 1
ATOM 5214 C CA . TYR B 1 269 ? -14.742 10.359 -4.219 1 95.19 269 TYR B CA 1
ATOM 5215 C C . TYR B 1 269 ? -16.078 10.664 -3.564 1 95.19 269 TYR B C 1
ATOM 5217 O O . TYR B 1 269 ? -16.516 11.812 -3.521 1 95.19 269 TYR B O 1
ATOM 5225 N N . ASN B 1 270 ? -16.703 9.617 -3.039 1 93.88 270 ASN B N 1
ATOM 5226 C CA . ASN B 1 270 ? -17.984 9.781 -2.381 1 93.88 270 ASN B CA 1
ATOM 5227 C C . ASN B 1 270 ? -17.875 10.633 -1.119 1 93.88 270 ASN B C 1
ATOM 5229 O O . ASN B 1 270 ? -18.781 11.383 -0.787 1 93.88 270 ASN B O 1
ATOM 5233 N N . ARG B 1 271 ? -16.781 10.516 -0.436 1 95.62 271 ARG B N 1
ATOM 5234 C CA . ARG B 1 271 ? -16.547 11.297 0.772 1 95.62 271 ARG B CA 1
ATOM 5235 C C . ARG B 1 271 ? -16.453 12.781 0.451 1 95.62 271 ARG B C 1
ATOM 5237 O O . ARG B 1 271 ? -17.078 13.609 1.123 1 95.62 271 ARG B O 1
ATOM 5244 N N . ILE B 1 272 ? -15.672 13.133 -0.54 1 95.31 272 ILE B N 1
ATOM 5245 C CA . ILE B 1 272 ? -15.516 14.523 -0.958 1 95.31 272 ILE B CA 1
ATOM 5246 C C . ILE B 1 272 ? -16.875 15.109 -1.317 1 95.31 272 ILE B C 1
ATOM 5248 O O . ILE B 1 272 ? -17.219 16.219 -0.898 1 95.31 272 ILE B O 1
ATOM 5252 N N . LEU B 1 273 ? -17.688 14.312 -1.99 1 93.5 273 LEU B N 1
ATOM 5253 C CA . LEU B 1 273 ? -19.031 14.758 -2.369 1 93.5 273 LEU B CA 1
ATOM 5254 C C . LEU B 1 273 ? -19.922 14.922 -1.142 1 93.5 273 LEU B C 1
ATOM 5256 O O . LEU B 1 273 ? -20.641 15.906 -1.024 1 93.5 273 LEU B O 1
ATOM 5260 N N . SER B 1 274 ? -19.844 13.914 -0.269 1 94.06 274 SER B N 1
ATOM 5261 C CA . SER B 1 274 ? -20.703 13.93 0.903 1 94.06 274 SER B CA 1
ATOM 5262 C C . SER B 1 274 ? -20.375 15.102 1.822 1 94.06 274 SER B C 1
ATOM 5264 O O . SER B 1 274 ? -21.25 15.594 2.549 1 94.06 274 SER B O 1
ATOM 5266 N N . LEU B 1 275 ? -19.141 15.617 1.812 1 96 275 LEU B N 1
ATOM 5267 C CA . LEU B 1 275 ? -18.719 16.75 2.627 1 96 275 LEU B CA 1
ATOM 5268 C C . LEU B 1 275 ? -19.078 18.062 1.96 1 96 275 LEU B C 1
ATOM 5270 O O . LEU B 1 275 ? -18.891 19.141 2.549 1 96 275 LEU B O 1
ATOM 5274 N N . GLY B 1 276 ? -19.547 17.9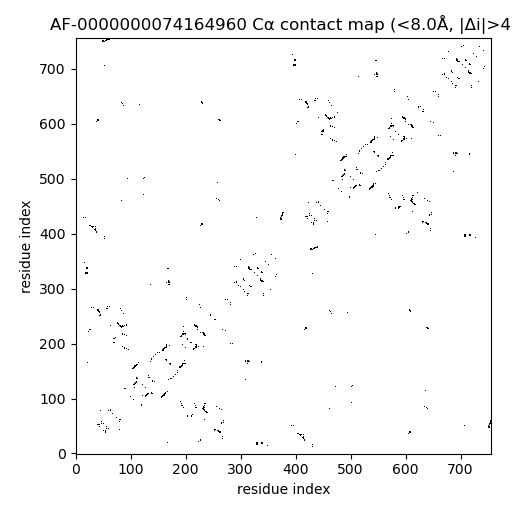84 0.731 1 95.19 276 GLY B N 1
ATOM 5275 C CA . GLY B 1 276 ? -19.969 19.203 0.046 1 95.19 276 GLY B CA 1
ATOM 5276 C C . GLY B 1 276 ? -18.875 19.812 -0.813 1 95.19 276 GLY B C 1
ATOM 5277 O O . GLY B 1 276 ? -18.859 21.016 -1.042 1 95.19 276 GLY B O 1
ATOM 5278 N N . SER B 1 277 ? -17.938 18.969 -1.242 1 93.44 277 SER B N 1
ATOM 5279 C CA . SER B 1 277 ? -16.844 19.391 -2.125 1 93.44 277 SER B CA 1
ATOM 5280 C C . SER B 1 277 ? -16.125 20.594 -1.562 1 93.44 277 SER B C 1
ATOM 5282 O O . SER B 1 277 ? -15.898 20.688 -0.354 1 93.44 277 SER B O 1
ATOM 5284 N N . LYS B 1 278 ? -15.664 21.484 -2.416 1 92.56 278 LYS B N 1
ATOM 5285 C CA . LYS B 1 278 ? -14.797 22.594 -2.018 1 92.56 278 LYS B CA 1
ATOM 5286 C C . LYS B 1 278 ? -15.445 23.422 -0.917 1 92.56 278 LYS B C 1
ATOM 5288 O O . LYS B 1 278 ? -14.836 23.656 0.13 1 92.56 278 LYS B O 1
ATOM 5293 N N . LYS B 1 279 ? -16.672 23.828 -1.107 1 93.69 279 LYS B N 1
ATOM 5294 C CA . LYS B 1 279 ? -17.391 24.672 -0.151 1 93.69 279 LYS B CA 1
ATOM 5295 C C . LYS B 1 279 ? -17.578 23.953 1.184 1 93.69 279 LYS B C 1
ATOM 5297 O O . LYS B 1 279 ? -17.406 24.562 2.246 1 93.69 279 LYS B O 1
ATOM 5302 N N . GLY B 1 280 ? -17.891 22.688 1.111 1 95.75 280 GLY B N 1
ATOM 5303 C CA . GLY B 1 280 ? -18.078 21.906 2.322 1 95.75 280 GLY B CA 1
ATOM 5304 C C . GLY B 1 280 ? -16.797 21.688 3.109 1 95.75 280 GLY B C 1
ATOM 5305 O O . GLY B 1 280 ? -16.812 21.688 4.344 1 95.75 280 GLY B O 1
ATOM 5306 N N . LEU B 1 281 ? -15.734 21.531 2.408 1 95.19 281 LEU B N 1
ATOM 5307 C CA . LEU B 1 281 ? -14.445 21.344 3.07 1 95.19 281 LEU B CA 1
ATOM 5308 C C . LEU B 1 281 ? -14 22.641 3.756 1 95.19 281 LEU B C 1
ATOM 5310 O O . LEU B 1 281 ? -13.422 22.594 4.848 1 95.19 281 LEU B O 1
ATOM 5314 N N . ILE B 1 282 ? -14.266 23.781 3.143 1 93.88 282 ILE B N 1
ATOM 5315 C CA . ILE B 1 282 ? -13.953 25.078 3.742 1 93.88 282 ILE B CA 1
ATOM 5316 C C . ILE B 1 282 ? -14.742 25.25 5.035 1 93.88 282 ILE B C 1
ATOM 5318 O O . ILE B 1 282 ? -14.188 25.656 6.059 1 93.88 282 ILE B O 1
ATOM 5322 N N . GLN B 1 283 ? -15.992 24.922 4.949 1 96.25 283 GLN B N 1
ATOM 5323 C CA . GLN B 1 283 ? -16.859 25.031 6.117 1 96.25 283 GLN B CA 1
ATOM 5324 C C . GLN B 1 283 ? -16.406 24.094 7.234 1 96.25 283 GLN B C 1
ATOM 5326 O O . GLN B 1 283 ? -16.359 24.5 8.406 1 96.25 283 GLN B O 1
ATOM 5331 N N . ARG B 1 284 ? -16.094 22.891 6.871 1 97.06 284 ARG B N 1
ATOM 5332 C CA . ARG B 1 284 ? -15.594 21.906 7.828 1 97.06 284 ARG B CA 1
ATOM 5333 C C . ARG B 1 284 ? -14.344 22.422 8.539 1 97.06 284 ARG B C 1
ATOM 5335 O O . ARG B 1 284 ? -14.234 22.328 9.758 1 97.06 284 ARG B O 1
ATOM 5342 N N . TYR B 1 285 ? -13.453 22.984 7.777 1 96.25 285 TYR B N 1
ATOM 5343 C CA . TYR B 1 285 ? -12.219 23.531 8.336 1 96.25 285 TYR B CA 1
ATOM 5344 C C . TYR B 1 285 ? -12.516 24.703 9.281 1 96.25 285 TYR B C 1
ATOM 5346 O O . TYR B 1 285 ? -11.969 24.766 10.383 1 96.25 285 TYR B O 1
ATOM 5354 N N . GLN B 1 286 ? -13.336 25.547 8.867 1 96.38 286 GLN B N 1
ATOM 5355 C CA . GLN B 1 286 ? -13.68 26.703 9.688 1 96.38 286 GLN B CA 1
ATOM 5356 C C . GLN B 1 286 ? -14.289 26.266 11.016 1 96.38 286 GLN B C 1
ATOM 5358 O O . GLN B 1 286 ? -13.984 26.828 12.062 1 96.38 286 GLN B O 1
ATOM 5363 N N . GLU B 1 287 ? -15.164 25.312 10.945 1 97.88 287 GLU B N 1
ATOM 5364 C CA . GLU B 1 287 ? -15.781 24.781 12.164 1 97.88 287 GLU B CA 1
ATOM 5365 C C . GLU B 1 287 ? -14.727 24.188 13.102 1 97.88 287 GLU B C 1
ATOM 5367 O O . GLU B 1 287 ? -14.797 24.375 14.312 1 97.88 287 GLU B O 1
ATOM 5372 N N . CYS B 1 288 ? -13.797 23.484 12.531 1 97.81 288 CYS B N 1
ATOM 5373 C CA . CYS B 1 288 ? -12.703 22.922 13.32 1 97.81 288 CYS B CA 1
ATOM 5374 C C . CYS B 1 288 ? -11.836 24.016 13.922 1 97.81 288 CYS B C 1
ATOM 5376 O O . CYS B 1 288 ? -11.398 23.906 15.07 1 97.81 288 CYS B O 1
ATOM 5378 N N . LEU B 1 289 ? -11.586 25.031 13.156 1 96.88 289 LEU B N 1
ATOM 5379 C CA . LEU B 1 289 ? -10.781 26.156 13.617 1 96.88 289 LEU B CA 1
ATOM 5380 C C . LEU B 1 289 ? -11.469 26.859 14.789 1 96.88 289 LEU B C 1
ATOM 5382 O O . LEU B 1 289 ? -10.82 27.188 15.789 1 96.88 289 LEU B O 1
ATOM 5386 N N . ASP B 1 290 ? -12.727 27.141 14.633 1 98.19 290 ASP B N 1
ATOM 5387 C CA . ASP B 1 290 ? -13.5 27.766 15.703 1 98.19 290 ASP B CA 1
ATOM 5388 C C . ASP B 1 290 ? -13.477 26.922 16.969 1 98.19 290 ASP B C 1
ATOM 5390 O O . ASP B 1 290 ? -13.32 27.438 18.078 1 98.19 290 ASP B O 1
ATOM 5394 N N . LYS B 1 291 ? -13.648 25.672 16.797 1 98.62 291 LYS B N 1
ATOM 5395 C CA . LYS B 1 291 ? -13.594 24.734 17.906 1 98.62 291 LYS B CA 1
ATOM 5396 C C . LYS B 1 291 ? -12.227 24.797 18.594 1 98.62 291 LYS B C 1
ATOM 5398 O O . LYS B 1 291 ? -12.148 24.797 19.828 1 98.62 291 LYS B O 1
ATOM 5403 N N . SER B 1 292 ? -11.172 24.812 17.797 1 98.38 292 SER B N 1
ATOM 5404 C CA . SER B 1 292 ? -9.828 24.844 18.375 1 98.38 292 SER B CA 1
ATOM 5405 C C . SER B 1 292 ? -9.602 26.094 19.203 1 98.38 292 SER B C 1
ATOM 5407 O O . SER B 1 292 ? -8.938 26.062 20.234 1 98.38 292 SER B O 1
ATOM 5409 N N . GLU B 1 293 ? -10.172 27.203 18.797 1 98.38 293 GLU B N 1
ATOM 5410 C CA . GLU B 1 293 ? -10.078 28.453 19.547 1 98.38 293 GLU B CA 1
ATOM 5411 C C . GLU B 1 293 ? -10.852 28.359 20.859 1 98.38 293 GLU B C 1
ATOM 5413 O O . GLU B 1 293 ? -10.344 28.75 21.922 1 98.38 293 GLU B O 1
ATOM 5418 N N . THR B 1 294 ? -12.016 27.828 20.734 1 98.69 294 THR B N 1
ATOM 5419 C CA . THR B 1 294 ? -12.859 27.688 21.906 1 98.69 294 THR B CA 1
ATOM 5420 C C . THR B 1 294 ? -12.227 26.719 22.922 1 98.69 294 THR B C 1
ATOM 5422 O O . THR B 1 294 ? -12.18 27.016 24.109 1 98.69 294 THR B O 1
ATOM 5425 N N . PHE B 1 295 ? -11.766 25.578 22.453 1 98.81 295 PHE B N 1
ATOM 5426 C CA . PHE B 1 295 ? -11.203 24.562 23.328 1 98.81 295 PHE B CA 1
ATOM 5427 C C . PHE B 1 295 ? -9.891 25.031 23.938 1 98.81 295 PHE B C 1
ATOM 5429 O O . PHE B 1 295 ? -9.586 24.703 25.094 1 98.81 295 PHE B O 1
ATOM 5436 N N . LEU B 1 296 ? -9.078 25.797 23.172 1 98.81 296 LEU B N 1
ATOM 5437 C CA . LEU B 1 296 ? -7.871 26.391 23.734 1 98.81 296 LEU B CA 1
ATOM 5438 C C . LEU B 1 296 ? -8.203 27.297 24.906 1 98.81 296 LEU B C 1
ATOM 5440 O O . LEU B 1 296 ? -7.523 27.266 25.938 1 98.81 296 LEU B O 1
ATOM 5444 N N . THR B 1 297 ? -9.242 28.047 24.781 1 98.75 297 THR B N 1
ATOM 5445 C CA . THR B 1 297 ? -9.688 28.938 25.844 1 98.75 297 THR B CA 1
ATOM 5446 C C . THR B 1 297 ? -10.109 28.141 27.078 1 98.75 297 THR B C 1
ATOM 5448 O O . THR B 1 297 ? -9.75 28.5 28.203 1 98.75 297 THR B O 1
ATOM 5451 N N . ILE B 1 298 ? -10.836 27.094 26.844 1 98.81 298 ILE B N 1
ATOM 5452 C CA . ILE B 1 298 ? -11.289 26.25 27.938 1 98.81 298 ILE B CA 1
ATOM 5453 C C . ILE B 1 298 ? -10.086 25.656 28.656 1 98.81 298 ILE B C 1
ATOM 5455 O O . ILE B 1 298 ? -10.031 25.625 29.891 1 98.81 298 ILE B O 1
ATOM 5459 N N . LEU B 1 299 ? -9.133 25.172 27.938 1 98.81 299 LEU B N 1
ATOM 5460 C CA . LEU B 1 299 ? -7.93 24.578 28.516 1 98.81 299 LEU B CA 1
ATOM 5461 C C . LEU B 1 299 ? -7.18 25.594 29.359 1 98.81 299 LEU B C 1
ATOM 5463 O O . LEU B 1 299 ? -6.781 25.297 30.5 1 98.81 299 LEU B O 1
ATOM 5467 N N . LYS B 1 300 ? -7.039 26.781 28.875 1 98.5 300 LYS B N 1
ATOM 5468 C CA . LYS B 1 300 ? -6.328 27.844 29.578 1 98.5 300 LYS B CA 1
ATOM 5469 C C . LYS B 1 300 ? -7.078 28.25 30.844 1 98.5 300 LYS B C 1
ATOM 5471 O O . LYS B 1 300 ? -6.469 28.453 31.891 1 98.5 300 LYS B O 1
ATOM 5476 N N . ASN B 1 301 ? -8.328 28.312 30.703 1 98.44 301 ASN B N 1
ATOM 5477 C CA . ASN B 1 301 ? -9.148 28.656 31.844 1 98.44 301 ASN B CA 1
ATOM 5478 C C . ASN B 1 301 ? -9.07 27.594 32.938 1 98.44 301 ASN B C 1
ATOM 5480 O O . ASN B 1 301 ? -9.398 27.859 34.094 1 98.44 301 ASN B O 1
ATOM 5484 N N . ASN B 1 302 ? -8.711 26.469 32.562 1 98.38 302 ASN B N 1
ATOM 5485 C CA . ASN B 1 302 ? -8.555 25.375 33.531 1 98.38 302 ASN B CA 1
ATOM 5486 C C . ASN B 1 302 ? -7.094 25.172 33.906 1 98.38 302 ASN B C 1
ATOM 5488 O O . ASN B 1 302 ? -6.73 24.125 34.469 1 98.38 302 ASN B O 1
ATOM 5492 N N . ASN B 1 303 ? -6.219 26.094 33.562 1 97.88 303 ASN B N 1
ATOM 5493 C CA . ASN B 1 303 ? -4.812 26.156 33.938 1 97.88 303 ASN B CA 1
ATOM 5494 C C . ASN B 1 303 ? -4.023 25 33.312 1 97.88 303 ASN B C 1
ATOM 5496 O O . ASN B 1 303 ? -3.158 24.422 34 1 97.88 303 ASN B O 1
ATOM 5500 N N . ILE B 1 304 ? -4.445 24.547 32.188 1 98.12 304 ILE B N 1
ATOM 5501 C CA . ILE B 1 304 ? -3.666 23.594 31.438 1 98.12 304 ILE B CA 1
ATOM 5502 C C . ILE B 1 304 ? -2.738 24.312 30.469 1 98.12 304 ILE B C 1
ATOM 5504 O O . ILE B 1 304 ? -3.174 25.203 29.734 1 98.12 304 ILE B O 1
ATOM 5508 N N . LYS B 1 305 ? -1.44 24 30.484 1 98.06 305 LYS B N 1
ATOM 5509 C CA . LYS B 1 305 ? -0.493 24.594 29.547 1 98.06 305 LYS B CA 1
ATOM 5510 C C . LYS B 1 305 ? -0.772 24.125 28.125 1 98.06 305 LYS B C 1
ATOM 5512 O O . LYS B 1 305 ? -0.439 23 27.75 1 98.06 305 LYS B O 1
ATOM 5517 N N . ALA B 1 306 ? -1.356 25.047 27.359 1 98.5 306 ALA B N 1
ATOM 5518 C CA . ALA B 1 306 ? -1.785 24.703 26.016 1 98.5 306 ALA B CA 1
ATOM 5519 C C . ALA B 1 306 ? -1.573 25.859 25.047 1 98.5 306 ALA B C 1
ATOM 5521 O O . ALA B 1 306 ? -1.638 27.031 25.453 1 98.5 306 ALA B O 1
ATOM 5522 N N . TRP B 1 307 ? -1.237 25.531 23.797 1 98.5 307 TRP B N 1
ATOM 5523 C CA . TRP B 1 307 ? -1.101 26.531 22.75 1 98.5 307 TRP B CA 1
ATOM 5524 C C . TRP B 1 307 ? -1.377 25.922 21.375 1 98.5 307 TRP B C 1
ATOM 5526 O O . TRP B 1 307 ? -1.523 24.703 21.25 1 98.5 307 TRP B O 1
ATOM 5536 N N . LYS B 1 308 ? -1.526 26.719 20.406 1 98.12 308 LYS B N 1
ATOM 5537 C CA . LYS B 1 308 ? -1.653 26.234 19.031 1 98.12 308 LYS B CA 1
ATOM 5538 C C . LYS B 1 308 ? -1.015 27.219 18.047 1 98.12 308 LYS B C 1
ATOM 5540 O O . LYS B 1 308 ? -0.937 28.422 18.312 1 98.12 308 LYS B O 1
ATOM 5545 N N . ASN B 1 309 ? -0.46 26.688 16.938 1 96.94 309 ASN B N 1
ATOM 5546 C CA . ASN B 1 309 ? 0.009 27.547 15.859 1 96.94 309 ASN B CA 1
ATOM 5547 C C . ASN B 1 309 ? -1.146 28.281 15.188 1 96.94 309 ASN B C 1
ATOM 5549 O O . ASN B 1 309 ? -2.301 27.859 15.297 1 96.94 309 ASN B O 1
ATOM 5553 N N . PRO B 1 310 ? -0.78 29.359 14.469 1 91.19 310 PRO B N 1
ATOM 5554 C CA . PRO B 1 310 ? -1.84 30.047 13.734 1 91.19 310 PRO B CA 1
ATOM 5555 C C . PRO B 1 310 ? -2.547 29.156 12.719 1 91.19 310 PRO B C 1
ATOM 5557 O O . PRO B 1 310 ? -1.896 28.391 12.008 1 91.19 310 PRO B O 1
ATOM 5560 N N . GLN B 1 311 ? -3.811 29.125 12.719 1 87.56 311 GLN B N 1
ATOM 5561 C CA . GLN B 1 311 ? -4.652 28.438 11.742 1 87.56 311 GLN B CA 1
ATOM 5562 C C . GLN B 1 311 ? -4.645 26.922 11.977 1 87.56 311 GLN B C 1
ATOM 5564 O O . GLN B 1 311 ? -5.113 26.156 11.133 1 87.56 311 GLN B O 1
ATOM 5569 N N . ALA B 1 312 ? -4.051 26.516 13.117 1 95.56 312 ALA B N 1
ATOM 5570 C CA . ALA B 1 312 ? -4.012 25.094 13.422 1 95.56 312 ALA B CA 1
ATOM 5571 C C . ALA B 1 312 ? -5.348 24.609 13.984 1 95.56 312 ALA B C 1
ATOM 5573 O O . ALA B 1 312 ? -5.996 25.328 14.75 1 95.56 312 ALA B O 1
ATOM 5574 N N . ILE B 1 313 ? -5.742 23.422 13.617 1 96.75 313 ILE B N 1
ATOM 5575 C CA . ILE B 1 313 ? -6.93 22.812 14.211 1 96.75 313 ILE B CA 1
ATOM 5576 C C . ILE B 1 313 ? -6.516 21.781 15.25 1 96.75 313 ILE B C 1
ATOM 5578 O O . ILE B 1 313 ? -7.312 20.906 15.625 1 96.75 313 ILE B O 1
ATOM 5582 N N . THR B 1 314 ? -5.246 21.781 15.648 1 97.62 314 THR B N 1
ATOM 5583 C CA . THR B 1 314 ? -4.707 21 16.75 1 97.62 314 THR B CA 1
ATOM 5584 C C . THR B 1 314 ? -4.281 21.906 17.906 1 97.62 314 THR B C 1
ATOM 5586 O O . THR B 1 314 ? -3.971 23.094 17.688 1 97.62 314 THR B O 1
ATOM 5589 N N . ILE B 1 315 ? -4.332 21.406 19.078 1 98.56 315 ILE B N 1
ATOM 5590 C CA . ILE B 1 315 ? -3.871 22.109 20.281 1 98.56 315 ILE B CA 1
ATOM 5591 C C . ILE B 1 315 ? -2.752 21.312 20.938 1 98.56 315 ILE B C 1
ATOM 5593 O O . ILE B 1 315 ? -2.885 20.109 21.156 1 98.56 315 ILE B O 1
ATOM 5597 N N . VAL B 1 316 ? -1.662 22.016 21.203 1 98.44 316 VAL B N 1
ATOM 5598 C CA . VAL B 1 316 ? -0.519 21.406 21.875 1 98.44 316 VAL B CA 1
ATOM 5599 C C . VAL B 1 316 ? -0.684 21.531 23.391 1 98.44 316 VAL B C 1
ATOM 5601 O O . VAL B 1 316 ? -0.969 22.609 23.906 1 98.44 316 VAL B O 1
ATOM 5604 N N . LEU B 1 317 ? -0.598 20.422 24.078 1 98.25 317 LEU B N 1
ATOM 5605 C CA . LEU B 1 317 ? -0.545 20.359 25.531 1 98.25 317 LEU B CA 1
ATOM 5606 C C . LEU B 1 317 ? 0.869 20.062 26.016 1 98.25 317 LEU B C 1
ATOM 5608 O O . LEU B 1 317 ? 1.557 19.219 25.438 1 98.25 317 LEU B O 1
ATOM 5612 N N . GLU B 1 318 ? 1.259 20.719 27 1 97.44 318 GLU B N 1
ATOM 5613 C CA . GLU B 1 318 ? 2.625 20.516 27.469 1 97.44 318 GLU B CA 1
ATOM 5614 C C . GLU B 1 318 ? 2.645 19.875 28.844 1 97.44 318 GLU B C 1
ATOM 5616 O O . GLU B 1 318 ? 1.785 20.172 29.688 1 97.44 318 GLU B O 1
ATOM 5621 N N . ASN B 1 319 ? 3.65 19 29.031 1 96 319 ASN B N 1
ATOM 5622 C CA . ASN B 1 319 ? 3.963 18.406 30.328 1 96 319 ASN B CA 1
ATOM 5623 C C . ASN B 1 319 ? 2.773 17.625 30.891 1 96 319 ASN B C 1
ATOM 5625 O O . ASN B 1 319 ? 2.383 17.844 32.031 1 96 319 ASN B O 1
ATOM 5629 N N . ILE B 1 320 ? 2.25 16.781 30.109 1 96.12 320 ILE B N 1
ATOM 5630 C CA . ILE B 1 320 ? 1.116 15.953 30.5 1 96.12 320 ILE B CA 1
ATOM 5631 C C . ILE B 1 320 ? 1.619 14.672 31.156 1 96.12 320 ILE B C 1
ATOM 5633 O O . ILE B 1 320 ? 2.562 14.047 30.656 1 96.12 320 ILE B O 1
ATOM 5637 N N . ASP B 1 321 ? 0.994 14.273 32.25 1 95.56 321 ASP B N 1
ATOM 5638 C CA . ASP B 1 321 ? 1.34 13.062 33 1 95.56 321 ASP B CA 1
ATOM 5639 C C . ASP B 1 321 ? 1.24 11.836 32.094 1 95.56 321 ASP B C 1
ATOM 5641 O O . ASP B 1 321 ? 0.313 11.719 31.281 1 95.56 321 ASP B O 1
ATOM 5645 N N . LYS B 1 322 ? 2.158 10.914 32.25 1 91.44 322 LYS B N 1
ATOM 5646 C CA . LYS B 1 322 ? 2.273 9.75 31.375 1 91.44 322 LYS B CA 1
ATOM 5647 C C . LYS B 1 322 ? 1.032 8.867 31.469 1 91.44 322 LYS B C 1
ATOM 5649 O O . LYS B 1 322 ? 0.667 8.188 30.516 1 91.44 322 LYS B O 1
ATOM 5654 N N . ARG B 1 323 ? 0.295 8.812 32.656 1 91.12 323 ARG B N 1
ATOM 5655 C CA . ARG B 1 323 ? -0.863 7.957 32.906 1 91.12 323 ARG B CA 1
ATOM 5656 C C . ARG B 1 323 ? -2.029 8.352 32 1 91.12 323 ARG B C 1
ATOM 5658 O O . ARG B 1 323 ? -2.912 7.531 31.719 1 91.12 323 ARG B O 1
ATOM 5665 N N . ILE B 1 324 ? -1.966 9.586 31.484 1 93.44 324 ILE B N 1
ATOM 5666 C CA . ILE B 1 324 ? -3.055 10.102 30.672 1 93.44 324 ILE B CA 1
ATOM 5667 C C . ILE B 1 324 ? -3.068 9.398 29.312 1 93.44 324 ILE B C 1
ATOM 5669 O O . ILE B 1 324 ? -4.133 9.141 28.75 1 93.44 324 ILE B O 1
ATOM 5673 N N . PHE B 1 325 ? -1.9 9.008 28.844 1 89.5 325 PHE B N 1
ATOM 5674 C CA . PHE B 1 325 ? -1.75 8.461 27.5 1 89.5 325 PHE B CA 1
ATOM 5675 C C . PHE B 1 325 ? -2.254 7.02 27.453 1 89.5 325 PHE B C 1
ATOM 5677 O O . PHE B 1 325 ? -2.498 6.484 26.359 1 89.5 325 PHE B O 1
ATOM 5684 N N . ASP B 1 326 ? -2.48 6.371 28.547 1 83.81 326 ASP B N 1
ATOM 5685 C CA . ASP B 1 326 ? -3.01 5.012 28.594 1 83.81 326 ASP B CA 1
ATOM 5686 C C . ASP B 1 326 ? -4.512 5 28.312 1 83.81 326 ASP B C 1
ATOM 5688 O O . ASP B 1 326 ? -5.051 3.994 27.844 1 83.81 326 ASP B O 1
ATOM 5692 N N . LYS B 1 327 ? -5.074 6.109 28.625 1 88.62 327 LYS B N 1
ATOM 5693 C CA . LYS B 1 327 ? -6.512 6.219 28.391 1 88.62 327 LYS B CA 1
ATOM 5694 C C . LYS B 1 327 ? -6.812 7.027 27.141 1 88.62 327 LYS B C 1
ATOM 5696 O O . LYS B 1 327 ? -7.633 6.621 26.312 1 88.62 327 LYS B O 1
ATOM 5701 N N . TRP B 1 328 ? -6.082 8.148 27.109 1 92 328 TRP B N 1
ATOM 5702 C CA . TRP B 1 328 ? -6.34 9.078 26.016 1 92 328 TRP B CA 1
ATOM 5703 C C . TRP B 1 328 ? -5.305 8.922 24.906 1 92 328 TRP B C 1
ATOM 5705 O O . TRP B 1 328 ? -4.102 9.031 25.156 1 92 328 TRP B O 1
ATOM 5715 N N . HIS B 1 329 ? -5.676 8.578 23.797 1 88.88 329 HIS B N 1
ATOM 5716 C CA . HIS B 1 329 ? -4.793 8.297 22.672 1 88.88 329 HIS B CA 1
ATOM 5717 C C . HIS B 1 329 ? -4.359 9.586 21.984 1 88.88 329 HIS B C 1
ATOM 5719 O O . HIS B 1 329 ? -4.934 9.969 20.953 1 88.88 329 HIS B O 1
ATOM 5725 N N . MET B 1 330 ? -3.297 10.109 22.531 1 92.31 330 MET B N 1
ATOM 5726 C CA . MET B 1 330 ? -2.691 11.344 22.031 1 92.31 330 MET B CA 1
ATOM 5727 C C . MET B 1 330 ? -1.242 11.102 21.625 1 92.31 330 MET B C 1
ATOM 5729 O O . MET B 1 330 ? -0.483 10.461 22.344 1 92.31 330 MET B O 1
ATOM 5733 N N . PRO B 1 331 ? -0.929 11.633 20.453 1 92 331 PRO B N 1
ATOM 5734 C CA . PRO B 1 331 ? 0.495 11.555 20.109 1 92 331 PRO B CA 1
ATOM 5735 C C . PRO B 1 331 ? 1.353 12.484 20.969 1 92 331 PRO B C 1
ATOM 5737 O O . PRO B 1 331 ? 0.88 13.539 21.406 1 92 331 PRO B O 1
ATOM 5740 N N . LYS B 1 332 ? 2.539 12.039 21.203 1 91.81 332 LYS B N 1
ATOM 5741 C CA . LYS B 1 332 ? 3.457 12.82 22.031 1 91.81 332 LYS B CA 1
ATOM 5742 C C . LYS B 1 332 ? 4.832 12.922 21.375 1 91.81 332 LYS B C 1
ATOM 5744 O O . LYS B 1 332 ? 5.266 12 20.672 1 91.81 332 LYS B O 1
ATOM 5749 N N . TYR B 1 333 ? 5.48 14.023 21.5 1 90.62 333 TYR B N 1
ATOM 5750 C CA . TYR B 1 333 ? 6.848 14.312 21.094 1 90.62 333 TYR B CA 1
ATOM 5751 C C . TYR B 1 333 ? 7.516 15.289 22.062 1 90.62 333 TYR B C 1
ATOM 5753 O O . TYR B 1 333 ? 7.039 16.406 22.25 1 90.62 333 TYR B O 1
ATOM 5761 N N . LYS B 1 334 ? 8.586 14.844 22.656 1 88.94 334 LYS B N 1
ATOM 5762 C CA . LYS B 1 334 ? 9.227 15.633 23.719 1 88.94 334 LYS B CA 1
ATOM 5763 C C . LYS B 1 334 ? 8.242 15.945 24.844 1 88.94 334 LYS B C 1
ATOM 5765 O O . LYS B 1 334 ? 7.641 15.047 25.422 1 88.94 334 LYS B O 1
ATOM 5770 N N . ASN B 1 335 ? 8.078 17.141 25.172 1 93.5 335 ASN B N 1
ATOM 5771 C CA . ASN B 1 335 ? 7.184 17.5 26.266 1 93.5 335 ASN B CA 1
ATOM 5772 C C . ASN B 1 335 ? 5.824 17.953 25.734 1 93.5 335 ASN B C 1
ATOM 5774 O O . ASN B 1 335 ? 5.031 18.531 26.484 1 93.5 335 ASN B O 1
ATOM 5778 N N . GLN B 1 336 ? 5.602 17.609 24.453 1 96 336 GLN B N 1
ATOM 5779 C CA . GLN B 1 336 ? 4.375 18.078 23.812 1 96 336 GLN B CA 1
ATOM 5780 C C . GLN B 1 336 ? 3.449 16.906 23.484 1 96 336 GLN B C 1
ATOM 5782 O O . GLN B 1 336 ? 3.91 15.836 23.094 1 96 336 GLN B O 1
ATOM 5787 N N . ALA B 1 337 ? 2.221 17.094 23.766 1 96.38 337 ALA B N 1
ATOM 5788 C CA . ALA B 1 337 ? 1.14 16.234 23.328 1 96.38 337 ALA B CA 1
ATOM 5789 C C . ALA B 1 337 ? 0.097 17.016 22.531 1 96.38 337 ALA B C 1
ATOM 5791 O O . ALA B 1 337 ? 0.111 18.25 22.516 1 96.38 337 ALA B O 1
ATOM 5792 N N . THR B 1 338 ? -0.704 16.266 21.844 1 96.88 338 THR B N 1
ATOM 5793 C CA . THR B 1 338 ? -1.599 17.016 20.953 1 96.88 338 THR B CA 1
ATOM 5794 C C . THR B 1 338 ? -3.018 16.453 21.031 1 96.88 338 THR B C 1
ATOM 5796 O O . THR B 1 338 ? -3.209 15.258 21.234 1 96.88 338 THR B O 1
ATOM 5799 N N . ILE B 1 339 ? -3.998 17.359 20.984 1 97.94 339 ILE B N 1
ATOM 5800 C CA . ILE B 1 339 ? -5.375 17 20.672 1 97.94 339 ILE B CA 1
ATOM 5801 C C . ILE B 1 339 ? -5.793 17.641 19.359 1 97.94 339 ILE B C 1
ATOM 5803 O O . ILE B 1 339 ? -5.316 18.734 19.016 1 97.94 339 ILE B O 1
ATOM 5807 N N . THR B 1 340 ? -6.641 16.969 18.594 1 97.88 340 THR B N 1
ATOM 5808 C CA . THR B 1 340 ? -7.086 17.453 17.297 1 97.88 340 THR B CA 1
ATOM 5809 C C . THR B 1 340 ? -8.562 17.844 17.328 1 97.88 340 THR B C 1
ATOM 5811 O O . THR B 1 340 ? -9.414 17.031 17.703 1 97.88 340 THR B O 1
ATOM 5814 N N . CYS B 1 341 ? -8.867 19.047 16.891 1 98.12 341 CYS B N 1
ATOM 5815 C CA . CYS B 1 341 ? -10.219 19.578 17 1 98.12 341 CYS B CA 1
ATOM 5816 C C . CYS B 1 341 ? -11.039 19.219 15.758 1 98.12 341 CYS B C 1
ATOM 5818 O O . CYS B 1 341 ? -11.664 20.078 15.148 1 98.12 341 CYS B O 1
ATOM 5820 N N . LEU B 1 342 ? -10.977 17.953 15.414 1 97.56 342 LEU B N 1
ATOM 5821 C CA . LEU B 1 342 ? -11.867 17.359 14.414 1 97.56 342 LEU B CA 1
ATOM 5822 C C . LEU B 1 342 ? -13.234 17.078 15.016 1 97.56 342 LEU B C 1
ATOM 5824 O O . LEU B 1 342 ? -13.43 17.203 16.234 1 97.56 342 LEU B O 1
ATOM 5828 N N . PRO B 1 343 ? -14.211 16.734 14.164 1 96.44 343 PRO B N 1
ATOM 5829 C CA . PRO B 1 343 ? -15.57 16.531 14.688 1 96.44 343 PRO B CA 1
ATOM 5830 C C . PRO B 1 343 ? -15.625 15.461 15.773 1 96.44 343 PRO B C 1
ATOM 5832 O O . PRO B 1 343 ? -16.531 15.484 16.609 1 96.44 343 PRO B O 1
ATOM 5835 N N . LYS B 1 344 ? -14.703 14.586 15.867 1 94.25 344 LYS B N 1
ATOM 5836 C CA . LYS B 1 344 ? -14.703 13.492 16.844 1 94.25 344 LYS B CA 1
ATOM 5837 C C . LYS B 1 344 ? -14.531 14.023 18.25 1 94.25 344 LYS B C 1
ATOM 5839 O O . LYS B 1 344 ? -14.945 13.375 19.219 1 94.25 344 LYS B O 1
ATOM 5844 N N . LEU B 1 345 ? -13.883 15.188 18.453 1 97.25 345 LEU B N 1
ATOM 5845 C CA . LEU B 1 345 ? -13.648 15.758 19.766 1 97.25 345 LEU B CA 1
ATOM 5846 C C . LEU B 1 345 ? -14.766 16.719 20.156 1 97.25 345 LEU B C 1
ATOM 5848 O O . LEU B 1 345 ? -15.023 17.688 19.438 1 97.25 345 LEU B O 1
ATOM 5852 N N . ASN B 1 346 ? -15.461 16.391 21.188 1 97 346 ASN B N 1
ATOM 5853 C CA . ASN B 1 346 ? -16.5 17.297 21.656 1 97 346 ASN B CA 1
ATOM 5854 C C . ASN B 1 346 ? -16.188 17.844 23.047 1 97 346 ASN B C 1
ATOM 5856 O O . ASN B 1 346 ? -15.18 17.469 23.641 1 97 346 ASN B O 1
ATOM 5860 N N . LYS B 1 347 ? -17.031 18.734 23.484 1 97.94 347 LYS B N 1
ATOM 5861 C CA . LYS B 1 347 ? -16.781 19.453 24.719 1 97.94 347 LYS B CA 1
ATOM 5862 C C . LYS B 1 347 ? -16.766 18.5 25.922 1 97.94 347 LYS B C 1
ATOM 5864 O O . LYS B 1 347 ? -15.977 18.656 26.844 1 97.94 347 LYS B O 1
ATOM 5869 N N . GLN B 1 348 ? -17.688 17.547 25.875 1 97.62 348 GLN B N 1
ATOM 5870 C CA . GLN B 1 348 ? -17.734 16.578 26.969 1 97.62 348 GLN B CA 1
ATOM 5871 C C . GLN B 1 348 ? -16.438 15.805 27.094 1 97.62 348 GLN B C 1
ATOM 5873 O O . GLN B 1 348 ? -15.914 15.617 28.188 1 97.62 348 GLN B O 1
ATOM 5878 N N . MET B 1 349 ? -15.93 15.375 26 1 96.94 349 MET B N 1
ATOM 5879 C CA . MET B 1 349 ? -14.648 14.672 25.969 1 96.94 349 MET B CA 1
ATOM 5880 C C . MET B 1 349 ? -13.523 15.555 26.484 1 96.94 349 MET B C 1
ATOM 5882 O O . MET B 1 349 ? -12.68 15.102 27.266 1 96.94 349 MET B O 1
ATOM 5886 N N . LEU B 1 350 ? -13.523 16.797 26.062 1 98.31 350 LEU B N 1
ATOM 5887 C CA . LEU B 1 350 ? -12.492 17.734 26.484 1 98.31 350 LEU B CA 1
ATOM 5888 C C . LEU B 1 350 ? -12.523 17.906 28 1 98.31 350 LEU B C 1
ATOM 5890 O O . LEU B 1 350 ? -11.477 17.891 28.656 1 98.31 350 LEU B O 1
ATOM 5894 N N . MET B 1 351 ? -13.703 18.062 28.516 1 98.19 351 MET B N 1
ATOM 5895 C CA . MET B 1 351 ? -13.844 18.281 29.953 1 98.19 351 MET B CA 1
ATOM 5896 C C . MET B 1 351 ? -13.391 17.047 30.734 1 98.19 351 MET B C 1
ATOM 5898 O O . MET B 1 351 ? -12.797 17.156 31.812 1 98.19 351 MET B O 1
ATOM 5902 N N . GLU B 1 352 ? -13.719 15.891 30.219 1 96.88 352 GLU B N 1
ATOM 5903 C CA . GLU B 1 352 ? -13.258 14.664 30.859 1 96.88 352 GLU B CA 1
ATOM 5904 C C . GLU B 1 352 ? -11.742 14.547 30.812 1 96.88 352 GLU B C 1
ATOM 5906 O O . GLU B 1 352 ? -11.109 14.102 31.766 1 96.88 352 GLU B O 1
ATOM 5911 N N . LEU B 1 353 ? -11.156 14.906 29.719 1 97.44 353 LEU B N 1
ATOM 5912 C CA . LEU B 1 353 ? -9.703 14.914 29.578 1 97.44 353 LEU B CA 1
ATOM 5913 C C . LEU B 1 353 ? -9.07 15.867 30.578 1 97.44 353 LEU B C 1
ATOM 5915 O O . LEU B 1 353 ? -8.086 15.523 31.234 1 97.44 353 LEU B O 1
ATOM 5919 N N . ILE B 1 354 ? -9.641 17.047 30.703 1 98.19 354 ILE B N 1
ATOM 5920 C CA . ILE B 1 354 ? -9.148 18.047 31.641 1 98.19 354 ILE B CA 1
ATOM 5921 C C . ILE B 1 354 ? -9.227 17.5 33.062 1 98.19 354 ILE B C 1
ATOM 5923 O O . ILE B 1 354 ? -8.281 17.641 33.844 1 98.19 354 ILE B O 1
ATOM 5927 N N . PHE B 1 355 ? -10.336 16.859 33.375 1 97.69 355 PHE B N 1
ATOM 5928 C CA . PHE B 1 355 ? -10.5 16.25 34.688 1 97.69 355 PHE B CA 1
ATOM 5929 C C . PHE B 1 355 ? -9.406 15.227 34.938 1 97.69 355 PHE B C 1
ATOM 5931 O O . PHE B 1 355 ? -8.805 15.227 36.031 1 97.69 355 PHE B O 1
ATOM 5938 N N . ASP B 1 356 ? -9.18 14.352 34 1 96.69 356 ASP B N 1
ATOM 5939 C CA . ASP B 1 356 ? -8.156 13.328 34.156 1 96.69 356 ASP B CA 1
ATOM 5940 C C . ASP B 1 356 ? -6.766 13.945 34.281 1 96.69 356 ASP B C 1
ATOM 5942 O O . ASP B 1 356 ? -5.941 13.469 35.062 1 96.69 356 ASP B O 1
ATOM 5946 N N . ILE B 1 357 ? -6.473 15.023 33.5 1 97.5 357 ILE B N 1
ATOM 5947 C CA . ILE B 1 357 ? -5.176 15.695 33.562 1 97.5 357 ILE B CA 1
ATOM 5948 C C . ILE B 1 357 ? -4.961 16.297 34.938 1 97.5 357 ILE B C 1
ATOM 5950 O O . ILE B 1 357 ? -3.861 16.234 35.5 1 97.5 357 ILE B O 1
ATOM 5954 N N . LYS B 1 358 ? -5.984 16.781 35.531 1 97.25 358 LYS B N 1
ATOM 5955 C CA . LYS B 1 358 ? -5.891 17.438 36.844 1 97.25 358 LYS B CA 1
ATOM 5956 C C . LYS B 1 358 ? -5.883 16.406 37.969 1 97.25 358 LYS B C 1
ATOM 5958 O O . LYS B 1 358 ? -5.426 16.688 39.062 1 97.25 358 LYS B O 1
ATOM 5963 N N . ASN B 1 359 ? -6.402 15.156 37.656 1 96.44 359 ASN B N 1
ATOM 5964 C CA . ASN B 1 359 ? -6.504 14.086 38.656 1 96.44 359 ASN B CA 1
ATOM 5965 C C . ASN B 1 359 ? -5.973 12.766 38.094 1 96.44 359 ASN B C 1
ATOM 5967 O O . ASN B 1 359 ? -6.703 11.781 38.031 1 96.44 359 ASN B O 1
ATOM 5971 N N . PRO B 1 360 ? -4.703 12.734 37.844 1 94.25 360 PRO B N 1
ATOM 5972 C CA . PRO B 1 360 ? -4.168 11.531 37.188 1 94.25 360 PRO B CA 1
ATOM 5973 C C . PRO B 1 360 ? -4.305 10.289 38.062 1 94.25 360 PRO B C 1
ATOM 5975 O O . PRO B 1 360 ? -4.379 9.172 37.531 1 94.25 360 PRO B O 1
ATOM 5978 N N . ASP B 1 361 ? -4.402 10.375 39.344 1 93.19 361 ASP B N 1
ATOM 5979 C CA . ASP B 1 361 ? -4.52 9.258 40.281 1 93.19 361 ASP B CA 1
ATOM 5980 C C . ASP B 1 361 ? -5.926 8.664 40.25 1 93.19 361 ASP B C 1
ATOM 5982 O O . ASP B 1 361 ? -6.148 7.551 40.719 1 93.19 361 ASP B O 1
ATOM 5986 N N . LYS B 1 362 ? -6.852 9.336 39.625 1 91.44 362 LYS B N 1
ATOM 5987 C CA . LYS B 1 362 ? -8.25 8.906 39.656 1 91.44 362 LYS B CA 1
ATOM 5988 C C . LYS B 1 362 ? -8.656 8.273 38.344 1 91.44 362 LYS B C 1
ATOM 5990 O O . LYS B 1 362 ? -9.82 7.898 38.156 1 91.44 362 LYS B O 1
ATOM 5995 N N . ILE B 1 363 ? -7.754 8.125 37.5 1 87.94 363 ILE B N 1
ATOM 5996 C CA . ILE B 1 363 ? -8.086 7.602 36.188 1 87.94 363 ILE B CA 1
ATOM 5997 C C . ILE B 1 363 ? -8.523 6.141 36.281 1 87.94 363 ILE B C 1
ATOM 5999 O O . ILE B 1 363 ? -7.859 5.344 36.969 1 87.94 363 ILE B O 1
ATOM 6003 N N . ASP B 1 364 ? -9.641 5.793 35.719 1 80.81 364 ASP B N 1
ATOM 6004 C CA . ASP B 1 364 ? -10.141 4.422 35.625 1 80.81 364 ASP B CA 1
ATOM 6005 C C . ASP B 1 364 ? -9.648 3.732 34.344 1 80.81 364 ASP B C 1
ATOM 6007 O O . ASP B 1 364 ? -10.055 4.102 33.25 1 80.81 364 ASP B O 1
ATOM 6011 N N . PHE B 1 365 ? -8.812 2.691 34.562 1 76.44 365 PHE B N 1
ATOM 6012 C CA . PHE B 1 365 ? -8.219 2.021 33.438 1 76.44 365 PHE B CA 1
ATOM 6013 C C . PHE B 1 365 ? -8.945 0.724 33.125 1 76.44 365 PHE B C 1
ATOM 6015 O O . PHE B 1 365 ? -8.5 -0.056 32.281 1 76.44 365 PHE B O 1
ATOM 6022 N N . SER B 1 366 ? -10.008 0.439 33.781 1 70.44 366 SER B N 1
ATOM 6023 C CA . SER B 1 366 ? -10.688 -0.847 33.625 1 70.44 366 SER B CA 1
ATOM 6024 C C . SER B 1 366 ? -11.094 -1.101 32.188 1 70.44 366 SER B C 1
ATOM 6026 O O . SER B 1 366 ? -10.852 -2.184 31.641 1 70.44 366 SER B O 1
ATOM 6028 N N . ASN B 1 367 ? -11.594 -0.112 31.531 1 68.12 367 ASN B N 1
ATOM 6029 C CA . ASN B 1 367 ? -12.055 -0.278 30.172 1 68.12 367 ASN B CA 1
ATOM 6030 C C . ASN B 1 367 ? -10.914 -0.169 29.172 1 68.12 367 ASN B C 1
ATOM 6032 O O . ASN B 1 367 ? -10.961 -0.768 28.094 1 68.12 367 ASN B O 1
ATOM 6036 N N . ALA B 1 368 ? -9.984 0.514 29.562 1 63 368 ALA B N 1
ATOM 6037 C CA . ALA B 1 368 ? -8.867 0.717 28.656 1 63 368 ALA B CA 1
ATOM 6038 C C . ALA B 1 368 ? -8.133 -0.594 28.391 1 63 368 ALA B C 1
ATOM 6040 O O . ALA B 1 368 ? -7.746 -0.874 27.25 1 63 368 ALA B O 1
ATOM 6041 N N . LYS B 1 369 ? -8.023 -1.327 29.312 1 62.78 369 LYS B N 1
ATOM 6042 C CA . LYS B 1 369 ? -7.32 -2.602 29.172 1 62.78 369 LYS B CA 1
ATOM 6043 C C . LYS B 1 369 ? -8.141 -3.596 28.359 1 62.78 369 LYS B C 1
ATOM 6045 O O . LYS B 1 369 ? -7.598 -4.344 27.547 1 62.78 369 LYS B O 1
ATOM 6050 N N . LYS B 1 370 ? -9.383 -3.467 28.594 1 62.66 370 LYS B N 1
ATOM 6051 C CA . LYS B 1 370 ? -10.289 -4.406 27.938 1 62.66 370 LYS B CA 1
ATOM 6052 C C . LYS B 1 370 ? -10.328 -4.172 26.422 1 62.66 370 LYS B C 1
ATOM 6054 O O . LYS B 1 370 ? -10.375 -5.125 25.656 1 62.66 370 LYS B O 1
ATOM 6059 N N . PHE B 1 371 ? -10.188 -2.963 26.062 1 61.47 371 PHE B N 1
ATOM 6060 C CA . PHE B 1 371 ? -10.43 -2.654 24.656 1 61.47 371 PHE B CA 1
ATOM 6061 C C . PHE B 1 371 ? -9.125 -2.334 23.938 1 61.47 371 PHE B C 1
ATOM 6063 O O . PHE B 1 371 ? -9.094 -2.232 22.719 1 61.47 371 PHE B O 1
ATOM 6070 N N . ALA B 1 372 ? -8.164 -2.295 24.719 1 55.31 372 ALA B N 1
ATOM 6071 C CA . ALA B 1 372 ? -6.891 -1.926 24.109 1 55.31 372 ALA B CA 1
ATOM 6072 C C . ALA B 1 372 ? -6.246 -3.125 23.406 1 55.31 372 ALA B C 1
ATOM 6074 O O . ALA B 1 372 ? -5.547 -2.969 22.406 1 55.31 372 ALA B O 1
ATOM 6075 N N . GLU B 1 373 ? -6.531 -4.258 23.953 1 59.62 373 GLU B N 1
ATOM 6076 C CA . GLU B 1 373 ? -5.781 -5.383 23.406 1 59.62 373 GLU B CA 1
ATOM 6077 C C . GLU B 1 373 ? -6.453 -5.938 22.156 1 59.62 373 GLU B C 1
ATOM 6079 O O . GLU B 1 373 ? -7.652 -6.227 22.172 1 59.62 373 GLU B O 1
ATOM 6084 N N . ASP B 1 374 ? -5.723 -5.645 21.062 1 63.12 374 ASP B N 1
ATOM 6085 C CA . ASP B 1 374 ? -6.133 -6.25 19.797 1 63.12 374 ASP B CA 1
ATOM 6086 C C . ASP B 1 374 ? -5.867 -7.754 19.797 1 63.12 374 ASP B C 1
ATOM 6088 O O . ASP B 1 374 ? -4.777 -8.195 19.438 1 63.12 374 ASP B O 1
ATOM 6092 N N . ILE B 1 375 ? -6.871 -8.5 20.438 1 59.81 375 ILE B N 1
ATOM 6093 C CA . ILE B 1 375 ? -6.668 -9.922 20.688 1 59.81 375 ILE B CA 1
ATOM 6094 C C . ILE B 1 375 ? -6.941 -10.711 19.406 1 59.81 375 ILE B C 1
ATOM 6096 O O . ILE B 1 375 ? -7.832 -10.359 18.625 1 59.81 375 ILE B O 1
ATOM 6100 N N . SER B 1 376 ? -5.98 -11.578 19.172 1 61.75 376 SER B N 1
ATOM 6101 C CA . SER B 1 376 ? -6.102 -12.516 18.062 1 61.75 376 SER B CA 1
ATOM 6102 C C . SER B 1 376 ? -7.426 -13.266 18.109 1 61.75 376 SER B C 1
ATOM 6104 O O . SER B 1 376 ? -7.848 -13.719 19.172 1 61.75 376 SER B O 1
ATOM 6106 N N . PRO B 1 377 ? -8.141 -13.133 17 1 55.41 377 PRO B N 1
ATOM 6107 C CA . PRO B 1 377 ? -9.398 -13.883 17.031 1 55.41 377 PRO B CA 1
ATOM 6108 C C . PRO B 1 377 ? -9.188 -15.383 17.203 1 55.41 377 PRO B C 1
ATOM 6110 O O . PRO B 1 377 ? -10.133 -16.109 17.531 1 55.41 377 PRO B O 1
ATOM 6113 N N . LEU B 1 378 ? -8.016 -15.945 16.781 1 50.34 378 LEU B N 1
ATOM 6114 C CA . LEU B 1 378 ? -7.797 -17.375 17 1 50.34 378 LEU B CA 1
ATOM 6115 C C . LEU B 1 378 ? -7.113 -17.625 18.328 1 50.34 378 LEU B C 1
ATOM 6117 O O . LEU B 1 378 ? -6.297 -16.812 18.781 1 50.34 378 LEU B O 1
#

pLDDT: mean 91.05, std 11.43, range [43.06, 98.81]

Organism: Francisella tularensis subsp. tularensis (strain SCHU S4 / Schu 4) (NCBI:txid177416)

Radius of gyration: 25.97 Å; Cα contacts (8 Å, |Δi|>4): 1556; chains: 2; bounding box: 60×65×77 Å

Foldseek 3Di:
DVVVVLVVVLVVVVLLQAFAFQFDAPDDDPVCVCVVVDDAWFFFALPDPTDPRYPSVLQVVLLVLLCVLAPPDSPQKGWGKAQALLQLVLLQVLLLCVVLVQAQEEEEEEPLDDPSSVVSCVVNVHHYDYAYADPLSEGDLVSVLVVCVVPQDQRYAYEYEWEQQGSFFSDGYPLQVSLVSCVVRYPRYAYEYEAQRPSLQQSLDPVPRNYPRHFKYKYWLRGQLHDPGTMIIIMGGNVSQVVVCVVCVVPSHRGPDRIDDNVSSVRSSVSCVVCPHSVSSNVQLVVLQVQQVVLQVVCVVLVFDWDHDPSASKIKGFQFDPLLCLRRPWDDDDRITMGGSHPSDDPVSSVVSSVCRVPVVPDDCPVSVVSVDPDDPD/DVVVVLVVVLVVVVLLQAFAFQFDAPDDVPVCVCVVVPDAWFFFALPDPTDPRYPSVLQVVLLVLLCVLAAPDSPQKGWGKAQALLQLVLLQVLLLCVVLVQAQEEEEEEPLDDPSSVVSCVVNVHHYDYAYADPLSEGDLVSVLVVCVVPQDQRYAYEYEWEQQGSFFSDGYPLQVSLVSCVVRYPRYAYEYEAQRPSLQVSLPDDPNVHPRHFKYKYWLRGQLHDPGTMIIMMGGNVSQVVVCVVCVVPSHRGPDRIDDNVSSVRSSVSCVVCPHSVSSNVQLVVLQVQQVVLQVVCVVLVFDWDHDPSASKIKGFQFDPLLCLRRVWDDDDRITMGGSHPSDDPVSSVVSSVCRVPVVPDDCPVSVVSVDPDDPD